Protein AF-0000000068383211 (afdb_homodimer)

Nearest PDB structures (foldseek):
  7sk1-assembly1_A  TM=9.363E-01  e=1.002E-16  Rattus norvegicus
  3ukm-assembly1_B  TM=7.629E-01  e=3.291E-13  Homo sapiens
  7ljb-assembly1_B  TM=8.524E-01  e=1.379E-10  Homo sapiens
  6w83-assembly1_B  TM=8.365E-01  e=2.418E-10  Mus musculus
  6w8f-assembly1_B  TM=8.306E-01  e=4.613E-09  Mus musculus

InterPro domains:
  IPR001779 Two pore domain potassium channel, TWIK-1 [PR01096] (64-80)
  IPR001779 Two pore domain potassium channel, TWIK-1 [PR01096] (141-168)
  IPR001779 Two pore domain potassium channel, TWIK-1 [PR01096] (224-244)
  IPR003280 Two pore domain potassium channel [PR01333] (104-132)
  IPR003280 Two pore domain potassium channel [PR01333] (215-224)
  IPR003280 Two pore domain potassium channel [PTHR11003] (14-259)
  IPR005408 Two pore domain potassium channel, TWIK family [PR01586] (60-72)
  IPR005408 Two pore domain potassium channel, TWIK family [PR01586] (74-90)
  IPR005408 Two pore domain potassium channel, TWIK family [PR01586] (134-146)
  IPR005408 Two pore domain potassium channel, TWIK family [PR01586] (241-254)
  IPR005408 Two pore domain potassium channel, TWIK family [PR01586] (256-273)
  IPR013099 Potassium channel domain [PF07885] (92-141)
  IPR013099 Potassium channel domain [PF07885] (183-258)

Secondary structure (DSSP, 8-state):
--HHHHHHHHHHHHHHHHHHHHHHHHHHHHHHHHHHHHHHHHHHHHHHHHHHHHHHTTTT--HHHHHHHHHHHHHHGGGHHHHHS-S-S--TT-HHHHHHHHHHHHTT----SS---SHHHHHHHHHHHHHHHHHHHHHHHHHHHHHHIIIIIHHHHHHHHHH---HHHHHHHHHHHHHHHHHIIIIIHHHHHHHHH-TT--HHHHHHHHHHHHTT---SSS-HHHHS-GGGHHHHHHHHHHHHHHHHHHHHHHHHHHHTSHHHHHHHHHH--/--HHHHHHHHHHHHHHHHHHHHHHHHHHHHHHHHHHHHHHHHHHHHHHHHHHHHHHTTTT--HHHHHHHHHHHHHHGGGHHHHHS-S-SPPTT-HHHHHHHHHHHHTT----SS---SHHHHHHHHHHHHHHHHHHHHHHHHHHHHHHIIIIIHHHHHHHHHH---HHHHHHHHHHHHHHHHHIIIIIHHHHHHHHH-TT--HHHHHHHHHHHHTT---SSS-HHHHS-GGGHHHHHHHHHHHHHHHHHHHHHHHHHHHTSHHHHHHHHHH--

Radius of gyration: 25.29 Å; Cα contacts (8 Å, |Δi|>4): 587; chains: 2; bounding box: 51×85×66 Å

Sequence (546 aa):
MEPSAGLQRTGRYGLLLAAYGLFLLLGAAVFAVLEAPAERALVAGLQAARASLLAEHRQCLAEEQLAGLLRRLLAAGGYGNFALSNGSADPAWEFTSALFFVASAITTTGYGNMVPLSDWGKIISILYCFVGIPMTILFVRGLLHSLLPIVTFRPVQYIHSRWGLPRGHVAIGHSIGLGLATLTLFILIPAICFWILKDNRTFLESIYFCFISLSTIGLGDFTPRIMSPPSLHGFYELSITCYLFTGLLAMLVTLETIYQLQEIRALVRFFAPMEPSAGLQRTGRYGLLLAAYGLFLLLGAAVFAVLEAPAERALVAGLQAARASLLAEHRQCLAEEQLAGLLRRLLAAGGYGNFALSNGSADPAWEFTSALFFVASAITTTGYGNMVPLSDWGKIISILYCFVGIPMTILFVRGLLHSLLPIVTFRPVQYIHSRWGLPRGHVAIGHSIGLGLATLTLFILIPAICFWILKDNRTFLESIYFCFISLSTIGLGDFTPRIMSPPSLHGFYELSITCYLFTGLLAMLVTLETIYQLQEIRALVRFFAP

Structure (mmCIF, N/CA/C/O backbone):
data_AF-0000000068383211-model_v1
#
loop_
_entity.id
_entity.type
_entity.pdbx_description
1 polymer 'Potassium channel domain-containing protein'
#
loop_
_atom_site.group_PDB
_atom_site.id
_atom_site.type_symbol
_atom_site.label_atom_id
_atom_site.label_alt_id
_atom_site.label_comp_id
_atom_site.label_asym_id
_atom_site.label_entity_id
_atom_site.label_seq_id
_atom_site.pdbx_PDB_ins_code
_atom_site.Cartn_x
_atom_site.Cartn_y
_atom_site.Cartn_z
_atom_site.occupancy
_atom_site.B_iso_or_equiv
_atom_site.auth_seq_id
_atom_site.auth_comp_id
_atom_site.auth_asym_id
_atom_site.auth_atom_id
_atom_site.pdbx_PDB_model_num
ATOM 1 N N . MET A 1 1 ? -19.719 26.125 27.516 1 42.16 1 MET A N 1
ATOM 2 C CA . MET A 1 1 ? -19.797 25.453 26.234 1 42.16 1 MET A CA 1
ATOM 3 C C . MET A 1 1 ? -21.141 24.75 26.062 1 42.16 1 MET A C 1
ATOM 5 O O . MET A 1 1 ? -21.484 23.859 26.844 1 42.16 1 MET A O 1
ATOM 9 N N . GLU A 1 2 ? -22.078 25.297 25.453 1 51.47 2 GLU A N 1
ATOM 10 C CA . GLU A 1 2 ? -23.484 24.922 25.453 1 51.47 2 GLU A CA 1
ATOM 11 C C . GLU A 1 2 ? -23.672 23.484 24.969 1 51.47 2 GLU A C 1
ATOM 13 O O . GLU A 1 2 ? -22.969 23.031 24.062 1 51.47 2 GLU A O 1
ATOM 18 N N . PRO A 1 3 ? -24.344 22.719 25.688 1 57.53 3 PRO A N 1
ATOM 19 C CA . PRO A 1 3 ? -24.703 21.312 25.453 1 57.53 3 PRO A CA 1
ATOM 20 C C . PRO A 1 3 ? -25.141 21.047 24 1 57.53 3 PRO A C 1
ATOM 22 O O . PRO A 1 3 ? -24.922 19.953 23.484 1 57.53 3 PRO A O 1
ATOM 25 N N . SER A 1 4 ? -25.656 22.016 23.359 1 52.84 4 SER A N 1
ATOM 26 C CA . SER A 1 4 ? -26.203 21.906 22 1 52.84 4 SER A CA 1
ATOM 27 C C . SER A 1 4 ? -25.078 21.75 20.969 1 52.84 4 SER A C 1
ATOM 29 O O . SER A 1 4 ? -25.25 21.031 19.984 1 52.84 4 SER A O 1
ATOM 31 N N . ALA A 1 5 ? -24 22.453 21.297 1 58.97 5 ALA A N 1
ATOM 32 C CA . ALA A 1 5 ? -22.859 22.391 20.375 1 58.97 5 ALA A CA 1
ATOM 33 C C . ALA A 1 5 ? -22.234 21 20.344 1 58.97 5 ALA A C 1
ATOM 35 O O . ALA A 1 5 ? -21.797 20.531 19.297 1 58.97 5 ALA A O 1
ATOM 36 N N . GLY A 1 6 ? -22.312 20.312 21.422 1 60.12 6 GLY A N 1
ATOM 37 C CA . GLY A 1 6 ? -21.812 18.953 21.547 1 60.12 6 GLY A CA 1
ATOM 38 C C . GLY A 1 6 ? -22.625 17.953 20.75 1 60.12 6 GLY A C 1
ATOM 39 O O . GLY A 1 6 ? -22.078 17.078 20.094 1 60.12 6 GLY A O 1
ATOM 40 N N . LEU A 1 7 ? -23.938 18.141 20.938 1 58.97 7 LEU A N 1
ATOM 41 C CA . LEU A 1 7 ? -24.859 17.266 20.234 1 58.97 7 LEU A CA 1
ATOM 42 C C . LEU A 1 7 ? -24.75 17.453 18.719 1 58.97 7 LEU A C 1
ATOM 44 O O . LEU A 1 7 ? -24.844 16.484 17.969 1 58.97 7 LEU A O 1
ATOM 48 N N . GLN A 1 8 ? -24.516 18.656 18.344 1 69.44 8 GLN A N 1
ATOM 49 C CA . GLN A 1 8 ? -24.406 18.953 16.922 1 69.44 8 GLN A CA 1
ATOM 50 C C . GLN A 1 8 ? -23.109 18.391 16.359 1 69.44 8 GLN A C 1
ATOM 52 O O . GLN A 1 8 ? -23.078 17.891 15.227 1 69.44 8 GLN A O 1
ATOM 57 N N . ARG A 1 9 ? -22.156 18.453 17.25 1 75.12 9 ARG A N 1
ATOM 58 C CA . ARG A 1 9 ? -20.875 17.891 16.797 1 75.12 9 ARG A CA 1
ATOM 59 C C . ARG A 1 9 ? -20.969 16.359 16.672 1 75.12 9 ARG A C 1
ATOM 61 O O . ARG A 1 9 ? -20.484 15.789 15.695 1 75.12 9 ARG A O 1
ATOM 68 N N . THR A 1 10 ? -21.672 15.828 17.656 1 75.5 10 THR A N 1
ATOM 69 C CA . THR A 1 10 ? -21.844 14.375 17.609 1 75.5 10 THR A CA 1
ATOM 70 C C . THR A 1 10 ? -22.703 13.969 16.422 1 75.5 10 THR A C 1
ATOM 72 O O . THR A 1 10 ? -22.453 12.938 15.789 1 75.5 10 THR A O 1
ATOM 75 N N . GLY A 1 11 ? -23.656 14.766 16.156 1 78.25 11 GLY A N 1
ATOM 76 C CA . GLY A 1 11 ? -24.484 14.492 14.992 1 78.25 11 GLY A CA 1
ATOM 77 C C . GLY A 1 11 ? -23.734 14.602 13.68 1 78.25 11 GLY A C 1
ATOM 78 O O . GLY A 1 11 ? -23.938 13.789 12.773 1 78.25 11 GLY A O 1
ATOM 79 N N . ARG A 1 12 ? -22.906 15.57 13.648 1 79.31 12 ARG A N 1
ATOM 80 C CA . ARG A 1 12 ? -22.109 15.75 12.438 1 79.31 12 ARG A CA 1
ATOM 81 C C . ARG A 1 12 ? -21.125 14.609 12.25 1 79.31 12 ARG A C 1
ATOM 83 O O . ARG A 1 12 ? -20.906 14.141 11.133 1 79.31 12 ARG A O 1
ATOM 90 N N . TYR A 1 13 ? -20.531 14.148 13.32 1 79.69 13 TYR A N 1
ATOM 91 C CA . TYR A 1 13 ? -19.625 13 13.25 1 79.69 13 TYR A CA 1
ATOM 92 C C . TYR A 1 13 ? -20.375 11.742 12.844 1 79.69 13 TYR A C 1
ATOM 94 O O . TYR A 1 13 ? -19.859 10.93 12.07 1 79.69 13 TYR A O 1
ATOM 102 N N . GLY A 1 14 ? -21.562 11.648 13.398 1 82 14 GLY A N 1
ATOM 103 C CA . GLY A 1 14 ? -22.391 10.516 13.008 1 82 14 GLY A CA 1
ATOM 104 C C . GLY A 1 14 ? -22.734 10.523 11.531 1 82 14 GLY A C 1
ATOM 105 O O . GLY A 1 14 ? -22.719 9.469 10.883 1 82 14 GLY A O 1
ATOM 106 N N . LEU A 1 15 ? -22.969 11.664 11 1 83.5 15 LEU A N 1
ATOM 107 C CA . LEU A 1 15 ? -23.281 11.797 9.578 1 83.5 15 LEU A CA 1
ATOM 108 C C . LEU A 1 15 ? -22.062 11.469 8.719 1 83.5 15 LEU A C 1
ATOM 110 O O . LEU A 1 15 ? -22.188 10.82 7.68 1 83.5 15 LEU A O 1
ATOM 114 N N . LEU A 1 16 ? -20.938 11.875 9.164 1 82.88 16 LEU A N 1
ATOM 115 C CA . LEU A 1 16 ? -19.703 11.586 8.438 1 82.88 16 LEU A CA 1
ATOM 116 C C . LEU A 1 16 ? -19.406 10.094 8.438 1 82.88 16 LEU A C 1
ATOM 118 O O . LEU A 1 16 ? -19.047 9.523 7.406 1 82.88 16 LEU A O 1
ATOM 122 N N . LEU A 1 17 ? -19.656 9.492 9.578 1 85.94 17 LEU A N 1
ATOM 123 C CA . LEU A 1 17 ? -19.422 8.055 9.695 1 85.94 17 LEU A CA 1
ATOM 124 C C . LEU A 1 17 ? -20.406 7.273 8.828 1 85.94 17 LEU A C 1
ATOM 126 O O . LEU A 1 17 ? -20.031 6.312 8.156 1 85.94 17 LEU A O 1
ATOM 130 N N . ALA A 1 18 ? -21.625 7.742 8.797 1 89.25 18 ALA A N 1
ATOM 131 C CA . ALA A 1 18 ? -22.656 7.082 7.992 1 89.25 18 ALA A CA 1
ATOM 132 C C . ALA A 1 18 ? -22.375 7.246 6.5 1 89.25 18 ALA A C 1
ATOM 134 O O . ALA A 1 18 ? -22.5 6.297 5.727 1 89.25 18 ALA A O 1
ATOM 135 N N . ALA A 1 19 ? -21.969 8.438 6.129 1 88 19 ALA A N 1
ATOM 136 C CA . ALA A 1 19 ? -21.656 8.695 4.73 1 88 19 ALA A CA 1
ATOM 137 C C . ALA A 1 19 ? -20.453 7.871 4.281 1 88 19 ALA A C 1
ATOM 139 O O . ALA A 1 19 ? -20.438 7.312 3.182 1 88 19 ALA A O 1
ATOM 140 N N . TYR A 1 20 ? -19.484 7.816 5.117 1 90.44 20 TYR A N 1
ATOM 141 C CA . TYR A 1 20 ? -18.297 7.02 4.824 1 90.44 20 TYR A CA 1
ATOM 142 C C . TYR A 1 20 ? -18.641 5.535 4.75 1 90.44 20 TYR A C 1
ATOM 144 O O . TYR A 1 20 ? -18.172 4.824 3.857 1 90.44 20 TYR A O 1
ATOM 152 N N . GLY A 1 21 ? -19.469 5.094 5.695 1 91.69 21 GLY A N 1
ATOM 153 C CA . GLY A 1 21 ? -19.938 3.713 5.672 1 91.69 21 GLY A CA 1
ATOM 154 C C . GLY A 1 21 ? -20.734 3.367 4.43 1 91.69 21 GLY A C 1
ATOM 155 O O . GLY A 1 21 ? -20.516 2.314 3.824 1 91.69 21 GLY A O 1
ATOM 156 N N . LEU A 1 22 ? -21.562 4.25 4.027 1 92.81 22 LEU A N 1
ATOM 157 C CA . LEU A 1 22 ? -22.344 4.047 2.812 1 92.81 22 LEU A CA 1
ATOM 158 C C . LEU A 1 22 ? -21.453 4.02 1.583 1 92.81 22 LEU A C 1
ATOM 160 O O . LEU A 1 22 ? -21.672 3.223 0.666 1 92.81 22 LEU A O 1
ATOM 164 N N . PHE A 1 23 ? -20.516 4.91 1.6 1 93.62 23 PHE A N 1
ATOM 165 C CA . PHE A 1 23 ? -19.547 4.941 0.508 1 93.62 23 PHE A CA 1
ATOM 166 C C . PHE A 1 23 ? -18.812 3.613 0.402 1 93.62 23 PHE A C 1
ATOM 168 O O . PHE A 1 23 ? -18.641 3.082 -0.696 1 93.62 23 PHE A O 1
ATOM 175 N N . LEU A 1 24 ? -18.438 3.02 1.5 1 93.62 24 LEU A N 1
ATOM 176 C CA . LEU A 1 24 ? -17.75 1.735 1.533 1 93.62 24 LEU A CA 1
ATOM 177 C C . LEU A 1 24 ? -18.672 0.612 1.053 1 93.62 24 LEU A C 1
ATOM 179 O O . LEU A 1 24 ? -18.266 -0.217 0.235 1 93.62 24 LEU A O 1
ATOM 183 N N . LEU A 1 25 ? -19.875 0.634 1.539 1 93.75 25 LEU A N 1
ATOM 184 C CA . LEU A 1 25 ? -20.812 -0.421 1.196 1 93.75 25 LEU A CA 1
ATOM 185 C C . LEU A 1 25 ? -21.188 -0.359 -0.282 1 93.75 25 LEU A C 1
ATOM 187 O O . LEU A 1 25 ? -21.328 -1.396 -0.936 1 93.75 25 LEU A O 1
ATOM 191 N N . LEU A 1 26 ? -21.297 0.845 -0.819 1 93.81 26 LEU A N 1
ATOM 192 C CA . LEU A 1 26 ? -21.594 1.004 -2.236 1 93.81 26 LEU A CA 1
ATOM 193 C C . LEU A 1 26 ? -20.438 0.51 -3.1 1 93.81 26 LEU A C 1
ATOM 195 O O . LEU A 1 26 ? -20.656 -0.148 -4.121 1 93.81 26 LEU A O 1
ATOM 199 N N . GLY A 1 27 ? -19.281 0.85 -2.697 1 93.44 27 GLY A N 1
ATOM 200 C CA . GLY A 1 27 ? -18.125 0.329 -3.418 1 93.44 27 GLY A CA 1
ATOM 201 C C . GLY A 1 27 ? -18.062 -1.187 -3.424 1 93.44 27 GLY A C 1
ATOM 202 O O . GLY A 1 27 ? -17.812 -1.799 -4.465 1 93.44 27 GLY A O 1
ATOM 203 N N . ALA A 1 28 ? -18.281 -1.772 -2.283 1 93.62 28 ALA A N 1
ATOM 204 C CA . ALA A 1 28 ? -18.25 -3.229 -2.162 1 93.62 28 ALA A CA 1
ATOM 205 C C . ALA A 1 28 ? -19.312 -3.869 -3.057 1 93.62 28 ALA A C 1
ATOM 207 O O . ALA A 1 28 ? -19.031 -4.855 -3.744 1 93.62 28 ALA A O 1
ATOM 208 N N . ALA A 1 29 ? -20.5 -3.326 -3.062 1 92.56 29 ALA A N 1
ATOM 209 C CA . ALA A 1 29 ? -21.594 -3.859 -3.871 1 92.56 29 ALA A CA 1
ATOM 210 C C . ALA A 1 29 ? -21.281 -3.758 -5.359 1 92.56 29 ALA A C 1
ATOM 212 O O . ALA A 1 29 ? -21.516 -4.703 -6.117 1 92.56 29 ALA A O 1
ATOM 213 N N . VAL A 1 30 ? -20.734 -2.668 -5.734 1 92.56 30 VAL A N 1
ATOM 214 C CA . VAL A 1 30 ? -20.422 -2.441 -7.141 1 92.56 30 VAL A CA 1
ATOM 215 C C . VAL A 1 30 ? -19.375 -3.441 -7.602 1 92.56 30 VAL A C 1
ATOM 217 O O . VAL A 1 30 ? -19.531 -4.094 -8.633 1 92.56 30 VAL A O 1
ATOM 220 N N . PHE A 1 31 ? -18.312 -3.635 -6.855 1 91.69 31 PHE A N 1
ATOM 221 C CA . PHE A 1 31 ? -17.234 -4.527 -7.266 1 91.69 31 PHE A CA 1
ATOM 222 C C . PHE A 1 31 ? -17.688 -5.98 -7.211 1 91.69 31 PHE A C 1
AT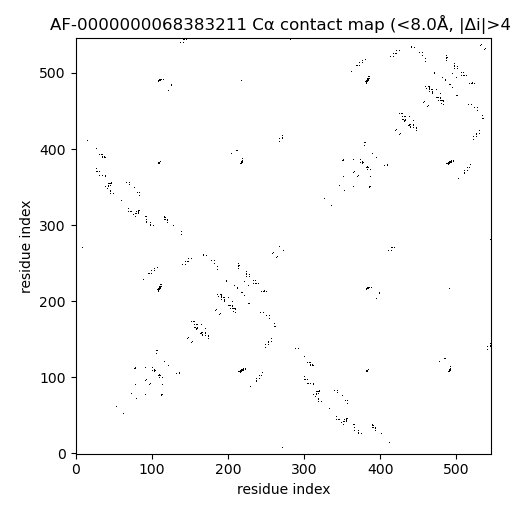OM 224 O O . PHE A 1 31 ? -17.297 -6.793 -8.047 1 91.69 31 PHE A O 1
ATOM 231 N N . ALA A 1 32 ? -18.531 -6.289 -6.211 1 90.31 32 ALA A N 1
ATOM 232 C CA . ALA A 1 32 ? -19.016 -7.66 -6.094 1 90.31 32 ALA A CA 1
ATOM 233 C C . ALA A 1 32 ? -19.828 -8.062 -7.324 1 90.31 32 ALA A C 1
ATOM 235 O O . ALA A 1 32 ? -19.688 -9.18 -7.832 1 90.31 32 ALA A O 1
ATOM 236 N N . VAL A 1 33 ? -20.625 -7.148 -7.816 1 88.12 33 VAL A N 1
ATOM 237 C CA . VAL A 1 33 ? -21.5 -7.441 -8.938 1 88.12 33 VAL A CA 1
ATOM 238 C C . VAL A 1 33 ? -20.734 -7.301 -10.25 1 88.12 33 VAL A C 1
ATOM 240 O O . VAL A 1 33 ? -20.859 -8.141 -11.148 1 88.12 33 VAL A O 1
ATOM 243 N N . LEU A 1 34 ? -19.906 -6.395 -10.336 1 88.44 34 LEU A N 1
ATOM 244 C CA . LEU A 1 34 ? -19.234 -6.047 -11.578 1 88.44 34 LEU A CA 1
ATOM 245 C C . LEU A 1 34 ? -18.172 -7.086 -11.93 1 88.44 34 LEU A C 1
ATOM 247 O O . LEU A 1 34 ? -17.984 -7.41 -13.102 1 88.44 34 LEU A O 1
ATOM 251 N N . GLU A 1 35 ? -17.422 -7.629 -10.977 1 90.62 35 GLU A N 1
ATOM 252 C CA . GLU A 1 35 ? -16.266 -8.469 -11.242 1 90.62 35 GLU A CA 1
ATOM 253 C C . GLU A 1 35 ? -16.641 -9.953 -11.211 1 90.62 35 GLU A C 1
ATOM 255 O O . GLU A 1 35 ? -15.867 -10.805 -11.648 1 90.62 35 GLU A O 1
ATOM 260 N N . ALA A 1 36 ? -17.859 -10.289 -10.82 1 85.56 36 ALA A N 1
ATOM 261 C CA . ALA A 1 36 ? -18.281 -11.672 -10.664 1 85.56 36 ALA A CA 1
ATOM 262 C C . ALA A 1 36 ? -18.203 -12.43 -11.992 1 85.56 36 ALA A C 1
ATOM 264 O O . ALA A 1 36 ? -17.641 -13.523 -12.055 1 85.56 36 ALA A O 1
ATOM 265 N N . PRO A 1 37 ? -18.625 -11.82 -13.109 1 85 37 PRO A N 1
ATOM 266 C CA . PRO A 1 37 ? -18.578 -12.57 -14.367 1 85 37 PRO A CA 1
ATOM 267 C C . PRO A 1 37 ? -17.156 -12.805 -14.852 1 85 37 PRO A C 1
ATOM 269 O O . PRO A 1 37 ? -16.844 -13.883 -15.367 1 85 37 PRO A O 1
ATOM 272 N N . ALA A 1 38 ? -16.328 -11.805 -14.805 1 85.31 38 ALA A N 1
ATOM 273 C CA . ALA A 1 38 ? -14.938 -11.953 -15.234 1 85.31 38 ALA A CA 1
ATOM 274 C C . ALA A 1 38 ? -14.219 -13.016 -14.398 1 85.31 38 ALA A C 1
ATOM 276 O O . ALA A 1 38 ? -13.406 -13.773 -14.922 1 85.31 38 ALA A O 1
ATOM 277 N N . GLU A 1 39 ? -14.484 -13.031 -13.109 1 85.12 39 GLU A N 1
ATOM 278 C CA . GLU A 1 39 ? -13.898 -14.039 -12.234 1 85.12 39 GLU A CA 1
ATOM 279 C C . GLU A 1 39 ? -14.344 -15.445 -12.633 1 85.12 39 GLU A C 1
ATOM 281 O O . GLU A 1 39 ? -13.531 -16.359 -12.695 1 85.12 39 GLU A O 1
ATOM 286 N N . ARG A 1 40 ? -15.617 -15.586 -12.836 1 82.25 40 ARG A N 1
ATOM 287 C CA . ARG A 1 40 ? -16.141 -16.891 -13.227 1 82.25 40 ARG A CA 1
ATOM 288 C C . ARG A 1 40 ? -15.508 -17.375 -14.531 1 82.25 40 ARG A C 1
ATOM 290 O O . ARG A 1 40 ? -15.172 -18.547 -14.664 1 82.25 40 ARG A O 1
ATOM 297 N N . ALA A 1 41 ? -15.336 -16.484 -15.43 1 81.56 41 ALA A N 1
ATOM 298 C CA . ALA A 1 41 ? -14.727 -16.844 -16.703 1 81.56 41 ALA A CA 1
ATOM 299 C C . ALA A 1 41 ? -13.273 -17.297 -16.516 1 81.56 41 ALA A C 1
ATOM 301 O O . ALA A 1 41 ? -12.836 -18.266 -17.125 1 81.56 41 ALA A O 1
ATOM 302 N N . LEU A 1 42 ? -12.539 -16.562 -15.703 1 82.06 42 LEU A N 1
ATOM 303 C CA . LEU A 1 42 ? -11.141 -16.891 -15.445 1 82.06 42 LEU A CA 1
ATOM 304 C C . LEU A 1 42 ? -11.023 -18.25 -14.766 1 82.06 42 LEU A C 1
ATOM 306 O O . LEU A 1 42 ? -10.211 -19.094 -15.172 1 82.06 42 LEU A O 1
ATOM 310 N N . VAL A 1 43 ? -11.797 -18.5 -13.68 1 81.06 43 VAL A N 1
ATOM 311 C CA . VAL A 1 43 ? -11.742 -19.734 -12.922 1 81.06 43 VAL A CA 1
ATOM 312 C C . VAL A 1 43 ? -12.164 -20.906 -13.812 1 81.06 43 VAL A C 1
ATOM 314 O O . VAL A 1 43 ? -11.531 -21.969 -13.797 1 81.06 43 VAL A O 1
ATOM 317 N N . ALA A 1 44 ? -13.211 -20.703 -14.578 1 80.75 44 ALA A N 1
ATOM 318 C CA . ALA A 1 44 ? -13.672 -21.734 -15.492 1 80.75 44 ALA A CA 1
ATOM 319 C C . ALA A 1 44 ? -12.594 -22.078 -16.516 1 80.75 44 ALA A C 1
ATOM 321 O O . ALA A 1 44 ? -12.406 -23.25 -16.875 1 80.75 44 ALA A O 1
ATOM 322 N N . GLY A 1 45 ? -11.906 -21.062 -17.016 1 79.5 45 GLY A N 1
ATOM 323 C CA . GLY A 1 45 ? -10.828 -21.297 -17.969 1 79.5 45 GLY A CA 1
ATOM 324 C C . GLY A 1 45 ? -9.695 -22.125 -17.391 1 79.5 45 GLY A C 1
ATOM 325 O O . GLY A 1 45 ? -9.156 -23 -18.062 1 79.5 45 GLY A O 1
ATOM 326 N N . LEU A 1 46 ? -9.328 -21.812 -16.188 1 80.25 46 LEU A N 1
ATOM 327 C CA . LEU A 1 46 ? -8.25 -22.547 -15.523 1 80.25 46 LEU A CA 1
ATOM 328 C C . LEU A 1 46 ? -8.664 -23.984 -15.258 1 80.25 46 LEU A C 1
ATOM 330 O O . LEU A 1 46 ? -7.867 -24.922 -15.461 1 80.25 46 LEU A O 1
ATOM 334 N N . GLN A 1 47 ? -9.875 -24.203 -14.82 1 81.06 47 GLN A N 1
ATOM 335 C CA . GLN A 1 47 ? -10.375 -25.547 -14.555 1 81.06 47 GLN A CA 1
ATOM 336 C C . GLN A 1 47 ? -10.477 -26.359 -15.852 1 81.06 47 GLN A C 1
ATOM 338 O O . GLN A 1 47 ? -10.188 -27.562 -15.859 1 81.06 47 GLN A O 1
ATOM 343 N N . ALA A 1 48 ? -10.883 -25.688 -16.891 1 81.5 48 ALA A N 1
ATOM 344 C CA . ALA A 1 48 ? -10.945 -26.359 -18.188 1 81.5 48 ALA A CA 1
ATOM 345 C C . ALA A 1 48 ? -9.555 -26.781 -18.656 1 81.5 48 ALA A C 1
ATOM 347 O O . ALA A 1 48 ? -9.375 -27.859 -19.203 1 81.5 48 ALA A O 1
ATOM 348 N N . ALA A 1 49 ? -8.562 -25.891 -18.516 1 78.88 49 ALA A N 1
ATOM 349 C CA . ALA A 1 49 ? -7.191 -26.203 -18.906 1 78.88 49 ALA A CA 1
ATOM 350 C C . ALA A 1 49 ? -6.648 -27.375 -18.094 1 78.88 49 ALA A C 1
ATOM 352 O O . ALA A 1 49 ? -5.969 -28.25 -18.641 1 78.88 49 ALA A O 1
ATOM 353 N N . ARG A 1 50 ? -6.875 -27.359 -16.797 1 79.69 50 ARG A N 1
ATOM 354 C CA . ARG A 1 50 ? -6.461 -28.453 -15.922 1 79.69 50 ARG A CA 1
ATOM 355 C C . ARG A 1 50 ? -7.129 -29.75 -16.328 1 79.69 50 ARG A C 1
ATOM 357 O O . ARG A 1 50 ? -6.469 -30.797 -16.422 1 79.69 50 ARG A O 1
ATOM 364 N N . ALA A 1 51 ? -8.461 -29.719 -16.578 1 79.44 51 ALA A N 1
ATOM 365 C CA . ALA A 1 51 ? -9.219 -30.906 -16.969 1 79.44 51 ALA A CA 1
ATOM 366 C C . ALA A 1 51 ? -8.742 -31.453 -18.312 1 79.44 51 ALA A C 1
ATOM 368 O O . ALA A 1 51 ? -8.672 -32.656 -18.516 1 79.44 51 ALA A O 1
ATOM 369 N N . SER A 1 52 ? -8.539 -30.562 -19.219 1 80 52 SER A N 1
ATOM 370 C CA . SER A 1 52 ? -8.055 -30.969 -20.531 1 80 52 SER A CA 1
ATOM 371 C C . SER A 1 52 ? -6.707 -31.688 -20.422 1 80 52 SER A C 1
ATOM 373 O O . SER A 1 52 ? -6.48 -32.688 -21.109 1 80 52 SER A O 1
ATOM 375 N N . LEU A 1 53 ? -5.809 -31.188 -19.609 1 77.56 53 LEU A N 1
ATOM 376 C CA . LEU A 1 53 ? -4.508 -31.812 -19.406 1 77.56 53 LEU A CA 1
ATOM 377 C C . LEU A 1 53 ? -4.66 -33.188 -18.75 1 77.56 53 LEU A C 1
ATOM 379 O O . LEU A 1 53 ? -3.986 -34.125 -19.141 1 77.56 53 LEU A O 1
ATOM 383 N N . LEU A 1 54 ? -5.531 -33.281 -17.812 1 78.12 54 LEU A N 1
ATOM 384 C CA . LEU A 1 54 ? -5.758 -34.562 -17.109 1 78.12 54 LEU A CA 1
ATOM 385 C C . LEU A 1 54 ? -6.426 -35.562 -18.031 1 78.12 54 LEU A C 1
ATOM 387 O O . LEU A 1 54 ? -6.125 -36.75 -17.969 1 78.12 54 LEU A O 1
ATOM 391 N N . ALA A 1 55 ? -7.352 -35.156 -18.812 1 77.75 55 ALA A N 1
ATOM 392 C CA . ALA A 1 55 ? -8.055 -36.031 -19.734 1 77.75 55 ALA A CA 1
ATOM 393 C C . ALA A 1 55 ? -7.105 -36.562 -20.797 1 77.75 55 ALA A C 1
ATOM 395 O O . ALA A 1 55 ? -7.176 -37.75 -21.156 1 77.75 55 ALA A O 1
ATOM 396 N N . GLU A 1 56 ? -6.285 -35.688 -21.297 1 73.81 56 GLU A N 1
ATOM 397 C CA . GLU A 1 56 ? -5.363 -36.094 -22.359 1 73.81 56 GLU A CA 1
ATOM 398 C C . GLU A 1 56 ? -4.293 -37.031 -21.828 1 73.81 56 GLU A C 1
ATOM 400 O O . GLU A 1 56 ? -3.797 -37.906 -22.562 1 73.81 56 GLU A O 1
ATOM 405 N N . HIS A 1 57 ? -4.023 -36.781 -20.562 1 70.38 57 HIS A N 1
ATOM 406 C CA . HIS A 1 57 ? -2.912 -37.594 -20.031 1 70.38 57 HIS A CA 1
ATOM 407 C C . HIS A 1 57 ? -3.344 -38.406 -18.844 1 70.38 57 HIS A C 1
ATOM 409 O O . HIS A 1 57 ? -2.545 -38.688 -17.938 1 70.38 57 HIS A O 1
ATOM 415 N N . ARG A 1 58 ? -4.633 -38.75 -18.719 1 65.56 58 ARG A N 1
ATOM 416 C CA . ARG A 1 58 ? -5.305 -39.438 -17.609 1 65.56 58 ARG A CA 1
ATOM 417 C C . ARG A 1 58 ? -4.551 -40.719 -17.203 1 65.56 58 ARG A C 1
ATOM 419 O O . ARG A 1 58 ? -4.477 -41.031 -16.031 1 65.56 58 ARG A O 1
ATOM 426 N N . GLN A 1 59 ? -3.979 -41.406 -18.141 1 63.75 59 GLN A N 1
ATOM 427 C CA . GLN A 1 59 ? -3.398 -42.688 -17.844 1 63.75 59 GLN A CA 1
ATOM 428 C C . GLN A 1 59 ? -2.053 -42.562 -17.125 1 63.75 59 GLN A C 1
ATOM 430 O O . GLN A 1 59 ? -1.646 -43.438 -16.375 1 63.75 59 GLN A O 1
ATOM 435 N N . CYS A 1 60 ? -1.399 -41.375 -17.266 1 65.62 60 CYS A N 1
ATOM 436 C CA . CYS A 1 60 ? -0.023 -41.281 -16.797 1 65.62 60 CYS A CA 1
ATOM 437 C C . CYS A 1 60 ? 0.117 -40.188 -15.734 1 65.62 60 CYS A C 1
ATOM 439 O O . CYS A 1 60 ? 1.085 -40.188 -14.977 1 65.62 60 CYS A O 1
ATOM 441 N N . LEU A 1 61 ? -0.877 -39.375 -15.672 1 69.25 61 LEU A N 1
ATOM 442 C CA . LEU A 1 61 ? -0.665 -38.25 -14.789 1 69.25 61 LEU A CA 1
ATOM 443 C C . LEU A 1 61 ? -1.52 -38.344 -13.531 1 69.25 61 LEU A C 1
ATOM 445 O O . LEU A 1 61 ? -2.748 -38.438 -13.609 1 69.25 61 LEU A O 1
ATOM 449 N N . ALA A 1 62 ? -0.749 -38.719 -12.406 1 73.25 62 ALA A N 1
ATOM 450 C CA . ALA A 1 62 ? -1.456 -38.688 -11.125 1 73.25 62 ALA A CA 1
ATOM 451 C C . ALA A 1 62 ? -1.969 -37.312 -10.789 1 73.25 62 ALA A C 1
ATOM 453 O O . ALA A 1 62 ? -1.206 -36.344 -10.805 1 73.25 62 ALA A O 1
ATOM 454 N N . GLU A 1 63 ? -3.23 -37.094 -10.625 1 78.69 63 GLU A N 1
ATOM 455 C CA . GLU A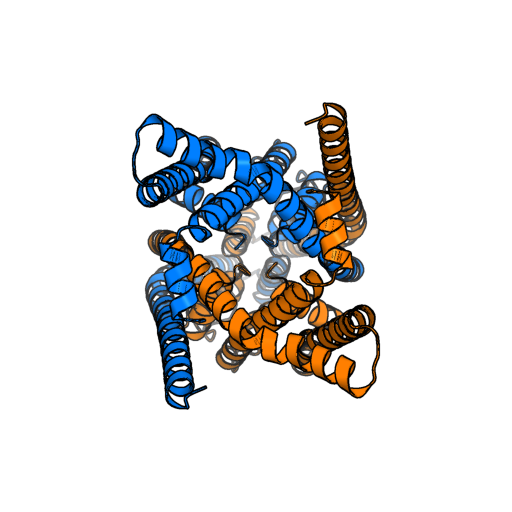 1 63 ? -3.916 -35.844 -10.305 1 78.69 63 GLU A CA 1
ATOM 456 C C . GLU A 1 63 ? -3.311 -35.188 -9.07 1 78.69 63 GLU A C 1
ATOM 458 O O . GLU A 1 63 ? -3.186 -33.938 -9.008 1 78.69 63 GLU A O 1
ATOM 463 N N . GLU A 1 64 ? -2.826 -36 -8.141 1 77.38 64 GLU A N 1
ATOM 464 C CA . GLU A 1 64 ? -2.299 -35.469 -6.883 1 77.38 64 GLU A CA 1
ATOM 465 C C . GLU A 1 64 ? -0.94 -34.812 -7.09 1 77.38 64 GLU A C 1
ATOM 467 O O . GLU A 1 64 ? -0.639 -33.781 -6.465 1 77.38 64 GLU A O 1
ATOM 472 N N . GLN A 1 65 ? -0.126 -35.344 -7.965 1 77.25 65 GLN A N 1
ATOM 473 C CA . GLN A 1 65 ? 1.188 -34.781 -8.234 1 77.25 65 GLN A CA 1
ATOM 474 C C . GLN A 1 65 ? 1.064 -33.438 -8.953 1 77.25 65 GLN A C 1
ATOM 476 O O . GLN A 1 65 ? 1.786 -32.5 -8.641 1 77.25 65 GLN A O 1
ATOM 481 N N . LEU A 1 66 ? 0.145 -33.406 -9.906 1 81.06 66 LEU A N 1
ATOM 482 C CA . LEU A 1 66 ? -0.089 -32.156 -10.625 1 81.06 66 LEU A CA 1
ATOM 483 C C . LEU A 1 66 ? -0.617 -31.078 -9.68 1 81.06 66 LEU A C 1
ATOM 485 O O . LEU A 1 66 ? -0.132 -29.953 -9.688 1 81.06 66 LEU A O 1
ATOM 489 N N . ALA A 1 67 ? -1.615 -31.484 -8.859 1 79.25 67 ALA A N 1
ATOM 490 C CA . ALA A 1 67 ? -2.186 -30.547 -7.898 1 79.25 67 ALA A CA 1
ATOM 491 C C . ALA A 1 67 ? -1.119 -30.016 -6.938 1 79.25 67 ALA A C 1
ATOM 493 O O . ALA A 1 67 ? -1.129 -28.844 -6.566 1 79.25 67 ALA A O 1
ATOM 494 N N . GLY A 1 68 ? -0.194 -30.906 -6.539 1 79.19 68 GLY A N 1
ATOM 495 C CA . GLY A 1 68 ? 0.892 -30.484 -5.66 1 79.19 68 GLY A CA 1
ATOM 496 C C . GLY A 1 68 ? 1.804 -29.453 -6.285 1 79.19 68 GLY A C 1
ATOM 497 O O . GLY A 1 68 ? 2.168 -28.469 -5.637 1 79.19 68 GLY A O 1
ATOM 498 N N . LEU A 1 69 ? 2.135 -29.641 -7.559 1 79.38 69 LEU A N 1
ATOM 499 C CA . LEU A 1 69 ? 2.977 -28.688 -8.266 1 79.38 69 LEU A CA 1
ATOM 500 C C . LEU A 1 69 ? 2.262 -27.344 -8.422 1 79.38 69 LEU A C 1
ATOM 502 O O . LEU A 1 69 ? 2.863 -26.297 -8.219 1 79.38 69 LEU A O 1
ATOM 506 N N . LEU A 1 70 ? 1.01 -27.406 -8.773 1 81.5 70 LEU A N 1
ATOM 507 C CA . LEU A 1 70 ? 0.232 -26.188 -8.961 1 81.5 70 LEU A CA 1
ATOM 508 C C . LEU A 1 70 ? 0.131 -25.406 -7.66 1 81.5 70 LEU A C 1
ATOM 510 O O . LEU A 1 70 ? 0.257 -24.172 -7.66 1 81.5 70 LEU A O 1
ATOM 514 N N . ARG A 1 71 ? -0.021 -26.062 -6.566 1 80.69 71 ARG A N 1
ATOM 515 C CA . ARG A 1 71 ? -0.103 -25.406 -5.266 1 80.69 71 ARG A CA 1
ATOM 516 C C . ARG A 1 71 ? 1.229 -24.766 -4.891 1 80.69 71 ARG A C 1
ATOM 518 O O . ARG A 1 71 ? 1.261 -23.656 -4.355 1 80.69 71 ARG A O 1
ATOM 525 N N . ARG A 1 72 ? 2.307 -25.438 -5.164 1 78.38 72 ARG A N 1
ATOM 526 C CA . ARG A 1 72 ? 3.633 -24.906 -4.875 1 78.38 72 ARG A CA 1
ATOM 527 C C . ARG A 1 72 ? 3.926 -23.672 -5.723 1 78.38 72 ARG A C 1
ATOM 529 O O . ARG A 1 72 ? 4.547 -22.719 -5.25 1 78.38 72 ARG A O 1
ATOM 536 N N . LEU A 1 73 ? 3.443 -23.734 -6.898 1 80.38 73 LEU A N 1
ATOM 537 C CA . LEU A 1 73 ? 3.648 -22.609 -7.805 1 80.38 73 LEU A CA 1
ATOM 538 C C . LEU A 1 73 ? 2.861 -21.375 -7.344 1 80.38 73 LEU A C 1
ATOM 540 O O . LEU A 1 73 ? 3.381 -20.266 -7.359 1 80.38 73 LEU A O 1
ATOM 544 N N . LEU A 1 74 ? 1.687 -21.594 -6.941 1 78.31 74 LEU A N 1
ATOM 545 C CA . LEU A 1 74 ? 0.866 -20.5 -6.457 1 78.31 74 LEU A CA 1
ATOM 546 C C . LEU A 1 74 ? 1.452 -19.891 -5.18 1 78.31 74 LEU A C 1
ATOM 548 O O . LEU A 1 74 ? 1.431 -18.672 -4.992 1 78.31 74 LEU A O 1
ATOM 552 N N . ALA A 1 75 ? 2.008 -20.766 -4.375 1 73.62 75 ALA A N 1
ATOM 553 C CA . ALA A 1 75 ? 2.605 -20.312 -3.121 1 73.62 75 ALA A CA 1
ATOM 554 C C . ALA A 1 75 ? 3.865 -19.484 -3.379 1 73.62 75 ALA A C 1
ATOM 556 O O . ALA A 1 75 ? 4.23 -18.641 -2.57 1 73.62 75 ALA A O 1
ATOM 557 N N . ALA A 1 76 ? 4.508 -19.734 -4.539 1 75.81 76 ALA A N 1
ATOM 558 C CA . ALA A 1 76 ? 5.727 -19.016 -4.883 1 75.81 76 ALA A CA 1
ATOM 559 C C . ALA A 1 76 ? 5.41 -17.594 -5.363 1 75.81 76 ALA A C 1
ATOM 561 O O . ALA A 1 76 ? 6.289 -16.734 -5.398 1 75.81 76 ALA A O 1
ATOM 562 N N . GLY A 1 77 ? 4.086 -17.422 -5.777 1 71.19 77 GLY A N 1
ATOM 563 C CA . GLY A 1 77 ? 3.672 -16.078 -6.16 1 71.19 77 GLY A CA 1
ATOM 564 C C . GLY A 1 77 ? 4.473 -15.523 -7.32 1 71.19 77 GLY A C 1
ATOM 565 O O . GLY A 1 77 ? 4.609 -16.172 -8.359 1 71.19 77 GLY A O 1
ATOM 566 N N . GLY A 1 78 ? 5.062 -14.344 -7.172 1 70.06 78 GLY A N 1
ATOM 567 C CA . GLY A 1 78 ? 5.82 -13.672 -8.211 1 70.06 78 GLY A CA 1
ATOM 568 C C . GLY A 1 78 ? 7.09 -14.398 -8.602 1 70.06 78 GLY A C 1
ATOM 569 O O . GLY A 1 78 ? 7.602 -14.227 -9.711 1 70.06 78 GLY A O 1
ATOM 570 N N . TYR A 1 79 ? 7.586 -15.266 -7.711 1 73 79 TYR A N 1
ATOM 571 C CA . TYR A 1 79 ? 8.82 -15.984 -7.98 1 73 79 TYR A CA 1
ATOM 572 C C . TYR A 1 79 ? 8.594 -17.094 -9 1 73 79 TYR A C 1
ATOM 574 O O . TYR A 1 79 ? 9.539 -17.625 -9.586 1 73 79 TYR A O 1
ATOM 582 N N . GLY A 1 80 ? 7.305 -17.484 -9.102 1 72.25 80 GLY A N 1
ATOM 583 C CA . GLY A 1 80 ? 6.977 -18.531 -10.047 1 72.25 80 GLY A CA 1
ATOM 584 C C . GLY A 1 80 ? 7.395 -18.219 -11.469 1 72.25 80 GLY A C 1
ATOM 585 O O . GLY A 1 80 ? 7.816 -19.094 -12.211 1 72.25 80 GLY A O 1
ATOM 586 N N . ASN A 1 81 ? 7.285 -16.938 -11.852 1 69.62 81 ASN A N 1
ATOM 587 C CA . ASN A 1 81 ? 7.68 -16.531 -13.195 1 69.62 81 ASN A CA 1
ATOM 588 C C . ASN A 1 81 ? 9.172 -16.734 -13.43 1 69.62 81 ASN A C 1
ATOM 590 O O . ASN A 1 81 ? 9.594 -17.078 -14.539 1 69.62 81 ASN A O 1
ATOM 594 N N . PHE A 1 82 ? 9.922 -16.688 -12.344 1 68.44 82 PHE A N 1
ATOM 595 C CA . PHE A 1 82 ? 11.367 -16.891 -12.43 1 68.44 82 PHE A CA 1
ATOM 596 C C . PHE A 1 82 ? 11.711 -18.359 -12.578 1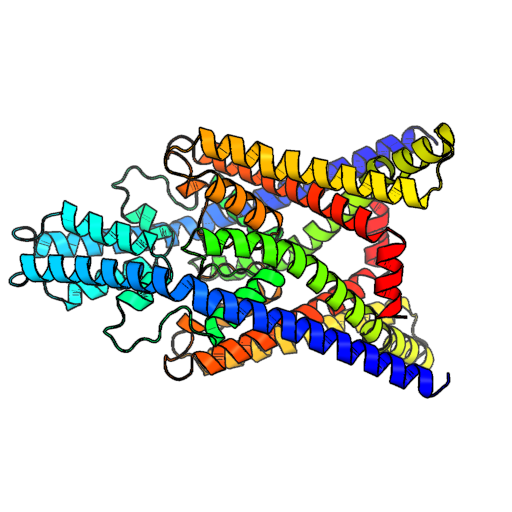 68.44 82 PHE A C 1
ATOM 598 O O . PHE A 1 82 ? 12.664 -18.719 -13.281 1 68.44 82 PHE A O 1
ATOM 605 N N . ALA A 1 83 ? 10.914 -19.156 -12 1 68.31 83 ALA A N 1
ATOM 606 C CA . ALA A 1 83 ? 11.156 -20.594 -12.039 1 68.31 83 ALA A CA 1
ATOM 607 C C . ALA A 1 83 ? 10.797 -21.172 -13.406 1 68.31 83 ALA A C 1
ATOM 609 O O . ALA A 1 83 ? 11.375 -22.172 -13.836 1 68.31 83 ALA A O 1
ATOM 610 N N . LEU A 1 84 ? 9.773 -20.578 -14.023 1 71.62 84 LEU A N 1
ATOM 611 C CA . LEU A 1 84 ? 9.32 -21.094 -15.312 1 71.62 84 LEU A CA 1
ATOM 612 C C . LEU A 1 84 ? 10.234 -20.625 -16.438 1 71.62 84 LEU A C 1
ATOM 614 O O . LEU A 1 84 ? 10.281 -21.234 -17.5 1 71.62 84 LEU A O 1
ATOM 618 N N . SER A 1 85 ? 10.867 -19.438 -16.188 1 63.28 85 SER A N 1
ATOM 619 C CA . SER A 1 85 ? 11.75 -18.938 -17.25 1 63.28 85 SER A CA 1
ATOM 620 C C . SER A 1 85 ? 13.016 -19.781 -17.344 1 63.28 85 SER A C 1
ATOM 622 O O . SER A 1 85 ? 13.492 -20.312 -16.344 1 63.28 85 SER A O 1
ATOM 624 N N . ASN A 1 86 ? 13.094 -20.703 -18.203 1 55.38 86 ASN A N 1
ATOM 625 C CA . ASN A 1 86 ? 14.242 -21.562 -18.469 1 55.38 86 ASN A CA 1
ATOM 626 C C . ASN A 1 86 ? 15.555 -20.797 -18.297 1 55.38 86 ASN A C 1
ATOM 628 O O . ASN A 1 86 ? 15.891 -19.938 -19.125 1 55.38 86 ASN A O 1
ATOM 632 N N . GLY A 1 87 ? 16.469 -21.047 -17.125 1 52.03 87 GLY A N 1
ATOM 633 C CA . GLY A 1 87 ? 17.875 -20.844 -16.875 1 52.03 87 GLY A CA 1
ATOM 634 C C . GLY A 1 87 ? 18.297 -19.391 -17.031 1 52.03 87 GLY A C 1
ATOM 635 O O . GLY A 1 87 ? 19.297 -18.969 -16.453 1 52.03 87 GLY A O 1
ATOM 636 N N . SER A 1 88 ? 17.812 -18.609 -17.984 1 52.12 88 SER A N 1
ATOM 637 C CA . SER A 1 88 ? 18.484 -17.359 -18.359 1 52.12 88 SER A CA 1
ATOM 638 C C . SER A 1 88 ? 17.953 -16.188 -17.531 1 52.12 88 SER A C 1
ATOM 640 O O . SER A 1 88 ? 18.422 -15.055 -17.688 1 52.12 88 SER A O 1
ATOM 642 N N . ALA A 1 89 ? 17 -16.562 -16.609 1 59.75 89 ALA A N 1
ATOM 643 C CA . ALA A 1 89 ? 16.406 -15.344 -16.047 1 59.75 89 ALA A CA 1
ATOM 644 C C . ALA A 1 89 ? 17.156 -14.906 -14.789 1 59.75 89 ALA A C 1
ATOM 646 O O . ALA A 1 89 ? 17.641 -15.742 -14.023 1 59.75 89 ALA A O 1
ATOM 647 N N . ASP A 1 90 ? 17.625 -13.727 -14.766 1 66.88 90 ASP A N 1
ATOM 648 C CA . ASP A 1 90 ? 18.25 -13.07 -13.617 1 66.88 90 ASP A CA 1
ATOM 649 C C . ASP A 1 90 ? 17.422 -13.289 -12.344 1 66.88 90 ASP A C 1
ATOM 651 O O . ASP A 1 90 ? 16.203 -13.43 -12.406 1 66.88 90 ASP A O 1
ATOM 655 N N . PRO A 1 91 ? 18.25 -13.602 -11.258 1 76 91 PRO A N 1
ATOM 656 C CA . PRO A 1 91 ? 17.594 -13.758 -9.961 1 76 91 PRO A CA 1
ATOM 657 C C . PRO A 1 91 ? 16.656 -12.594 -9.633 1 76 91 PRO A C 1
ATOM 659 O O . PRO A 1 91 ? 16.828 -11.492 -10.164 1 76 91 PRO A O 1
ATOM 662 N N . ALA A 1 92 ? 15.586 -12.898 -8.945 1 77.88 92 ALA A N 1
ATOM 663 C CA . ALA A 1 92 ? 14.602 -11.891 -8.562 1 77.88 92 ALA A CA 1
ATOM 664 C C . ALA A 1 92 ? 15.219 -10.828 -7.664 1 77.88 92 ALA A C 1
ATOM 666 O O . ALA A 1 92 ? 15 -9.633 -7.867 1 77.88 92 ALA A O 1
ATOM 667 N N . TRP A 1 93 ? 16.078 -11.312 -6.742 1 84.06 93 TRP A N 1
ATOM 668 C CA . TRP A 1 93 ? 16.641 -10.391 -5.762 1 84.06 93 TRP A CA 1
ATOM 669 C C . TRP A 1 93 ? 17.984 -9.828 -6.238 1 84.06 93 TRP A C 1
ATOM 671 O O . TRP A 1 93 ? 18.953 -9.797 -5.477 1 84.06 93 TRP A O 1
ATOM 681 N N . GLU A 1 94 ? 18 -9.312 -7.469 1 86.31 94 GLU A N 1
ATOM 682 C CA . GLU A 1 94 ? 19.109 -8.484 -7.93 1 86.31 94 GLU A CA 1
ATOM 683 C C . GLU A 1 94 ? 19.094 -7.113 -7.27 1 86.31 94 GLU A C 1
ATOM 685 O O . GLU A 1 94 ? 18.078 -6.711 -6.688 1 86.31 94 GLU A O 1
ATOM 690 N N . PHE A 1 95 ? 20.172 -6.406 -7.348 1 88.69 95 PHE A N 1
ATOM 691 C CA . PHE A 1 95 ? 20.312 -5.145 -6.629 1 88.69 95 PHE A CA 1
ATOM 692 C C . PHE A 1 95 ? 19.219 -4.16 -7.051 1 88.69 95 PHE A C 1
ATOM 694 O O . PHE A 1 95 ? 18.594 -3.521 -6.203 1 88.69 95 PHE A O 1
ATOM 701 N N . THR A 1 96 ? 18.953 -4.012 -8.344 1 87.5 96 THR A N 1
ATOM 702 C CA . THR A 1 96 ? 17.969 -3.049 -8.82 1 87.5 96 THR A CA 1
ATOM 703 C C . THR A 1 96 ? 16.562 -3.445 -8.375 1 87.5 96 THR A C 1
ATOM 705 O O . THR A 1 96 ? 15.75 -2.584 -8.047 1 87.5 96 THR A O 1
ATOM 708 N N . SER A 1 97 ? 16.344 -4.746 -8.344 1 88.38 97 SER A N 1
ATOM 709 C CA . SER A 1 97 ? 15.047 -5.23 -7.871 1 88.38 97 SER A CA 1
ATOM 710 C C . SER A 1 97 ? 14.891 -5.012 -6.371 1 88.38 97 SER A C 1
ATOM 712 O O . SER A 1 97 ? 13.797 -4.676 -5.898 1 88.38 97 SER A O 1
ATOM 714 N N . ALA A 1 98 ? 16 -5.238 -5.711 1 91.31 98 ALA A N 1
ATOM 715 C CA . ALA A 1 98 ? 15.984 -4.98 -4.273 1 91.31 98 ALA A CA 1
ATOM 716 C C . ALA A 1 98 ? 15.766 -3.5 -3.982 1 91.31 98 ALA A C 1
ATOM 718 O O . ALA A 1 98 ? 15.055 -3.143 -3.039 1 91.31 98 ALA A O 1
ATOM 719 N N . LEU A 1 99 ? 16.375 -2.67 -4.789 1 93 99 LEU A N 1
ATOM 720 C CA . LEU A 1 99 ? 16.188 -1.229 -4.652 1 93 99 LEU A CA 1
ATOM 721 C C . LEU A 1 99 ? 14.734 -0.845 -4.895 1 93 99 LEU A C 1
ATOM 723 O O . LEU A 1 99 ? 14.172 -0.027 -4.164 1 93 99 LEU A O 1
ATOM 727 N N . PHE A 1 100 ? 14.195 -1.411 -5.895 1 92.38 100 PHE A N 1
ATOM 728 C CA . PHE A 1 100 ? 12.789 -1.176 -6.199 1 92.38 100 PHE A CA 1
ATOM 729 C C . PHE A 1 100 ? 11.898 -1.635 -5.047 1 92.38 100 PHE A C 1
ATOM 731 O O . PHE A 1 100 ? 10.945 -0.943 -4.676 1 92.38 100 PHE A O 1
ATOM 738 N N . PHE A 1 101 ? 12.258 -2.717 -4.441 1 93.38 101 PHE A N 1
ATOM 739 C CA . PHE A 1 101 ? 11.5 -3.264 -3.322 1 93.38 101 PHE A CA 1
ATOM 740 C C . PHE A 1 101 ? 11.547 -2.324 -2.125 1 93.38 101 PHE A C 1
ATOM 742 O O . PHE A 1 101 ? 10.508 -1.994 -1.546 1 93.38 101 PHE A O 1
ATOM 749 N N . VAL A 1 102 ? 12.648 -1.898 -1.765 1 94.75 102 VAL A N 1
ATOM 750 C CA . VAL A 1 102 ? 12.789 -1.08 -0.565 1 94.75 102 VAL A CA 1
ATOM 751 C C . VAL A 1 102 ? 12.164 0.292 -0.799 1 94.75 102 VAL A C 1
ATOM 753 O O . VAL A 1 102 ? 11.492 0.834 0.084 1 94.75 102 VAL A O 1
ATOM 756 N N . ALA A 1 103 ? 12.328 0.823 -1.986 1 94.5 103 ALA A N 1
ATOM 757 C CA . ALA A 1 103 ? 11.719 2.111 -2.305 1 94.5 103 ALA A CA 1
ATOM 758 C C . ALA A 1 103 ? 10.195 2.027 -2.236 1 94.5 103 ALA A C 1
ATOM 760 O O . ALA A 1 103 ? 9.547 2.906 -1.668 1 94.5 103 ALA A O 1
ATOM 761 N N . SER A 1 104 ? 9.641 0.988 -2.779 1 94.5 104 SER A N 1
ATOM 762 C CA . SER A 1 104 ? 8.195 0.805 -2.762 1 94.5 104 SER A CA 1
ATOM 763 C C . SER A 1 104 ? 7.688 0.536 -1.35 1 94.5 104 SER A C 1
ATOM 765 O O . SER A 1 104 ? 6.59 0.968 -0.983 1 94.5 104 SER A O 1
ATOM 767 N N . ALA A 1 105 ? 8.477 -0.095 -0.544 1 94.88 105 ALA A N 1
ATOM 768 C CA . ALA A 1 105 ? 8.078 -0.427 0.822 1 94.88 105 ALA A CA 1
ATOM 769 C C . ALA A 1 105 ? 8.047 0.82 1.701 1 94.88 105 ALA A C 1
ATOM 771 O O . ALA A 1 105 ? 7.066 1.058 2.414 1 94.88 105 ALA A O 1
ATOM 772 N N . ILE A 1 106 ? 9.055 1.67 1.584 1 94.69 106 ILE A N 1
ATOM 773 C CA . ILE A 1 106 ? 9.148 2.801 2.5 1 94.69 106 ILE A CA 1
ATOM 774 C C . ILE A 1 106 ? 8.211 3.918 2.035 1 94.69 106 ILE A C 1
ATOM 776 O O . ILE A 1 106 ? 7.891 4.828 2.803 1 94.69 106 ILE A O 1
ATOM 780 N N . THR A 1 107 ? 7.797 3.912 0.779 1 93.12 107 THR A N 1
ATOM 781 C CA . THR A 1 107 ? 6.773 4.836 0.307 1 93.12 107 THR A CA 1
ATOM 782 C C . THR A 1 107 ? 5.379 4.242 0.503 1 93.12 107 THR A C 1
ATOM 784 O O . THR A 1 107 ? 4.383 4.836 0.083 1 93.12 107 THR A O 1
ATOM 787 N N . THR A 1 108 ? 5.227 3.041 1.001 1 92.69 108 THR A N 1
ATOM 788 C CA . THR A 1 108 ? 4.039 2.297 1.405 1 92.69 108 THR A CA 1
ATOM 789 C C . THR A 1 108 ? 3.229 1.867 0.186 1 92.69 108 THR A C 1
ATOM 791 O O . THR A 1 108 ? 2.012 1.694 0.273 1 92.69 108 THR A O 1
ATOM 794 N N . THR A 1 109 ? 3.746 1.857 -0.998 1 93.44 109 THR A N 1
ATOM 795 C CA . THR A 1 109 ? 3.102 1.319 -2.189 1 93.44 109 THR A CA 1
ATOM 796 C C . THR A 1 109 ? 3.057 -0.205 -2.139 1 93.44 109 THR A C 1
ATOM 798 O O . THR A 1 109 ? 1.989 -0.805 -2.285 1 93.44 109 THR A O 1
ATOM 801 N N . GLY A 1 110 ? 4.16 -0.887 -1.847 1 92.94 110 GLY A N 1
ATOM 802 C CA . GLY A 1 110 ? 4.254 -2.326 -1.67 1 92.94 110 GLY A CA 1
ATOM 803 C C . GLY A 1 110 ? 3.545 -3.109 -2.76 1 92.94 110 GLY A C 1
ATOM 804 O O . GLY A 1 110 ? 2.4 -3.531 -2.584 1 92.94 110 GLY A O 1
ATOM 805 N N . TYR A 1 111 ? 4.121 -3.488 -3.795 1 90.06 111 TYR A N 1
ATOM 806 C CA . TYR A 1 111 ? 3.518 -4.188 -4.926 1 90.06 111 TYR A CA 1
ATOM 807 C C . TYR A 1 111 ? 3.301 -5.66 -4.598 1 90.06 111 TYR A C 1
ATOM 809 O O . TYR A 1 111 ? 2.406 -6.301 -5.156 1 90.06 111 TYR A O 1
ATOM 817 N N . GLY A 1 112 ? 4.203 -6.277 -3.807 1 87.94 112 GLY A N 1
ATOM 818 C CA . GLY A 1 112 ? 4.012 -7.648 -3.357 1 87.94 112 GLY A CA 1
ATOM 819 C C . GLY A 1 112 ? 4.543 -8.68 -4.34 1 87.94 112 GLY A C 1
ATOM 820 O O . GLY A 1 112 ? 4.379 -9.883 -4.133 1 87.94 112 GLY A O 1
ATOM 821 N N . ASN A 1 113 ? 5.109 -8.25 -5.492 1 81.62 113 ASN A N 1
ATOM 822 C CA . ASN A 1 113 ? 5.691 -9.195 -6.445 1 81.62 113 ASN A CA 1
ATOM 823 C C . ASN A 1 113 ? 6.918 -9.891 -5.867 1 81.62 113 ASN A C 1
ATOM 825 O O . ASN A 1 113 ? 7.164 -11.062 -6.152 1 81.62 113 ASN A O 1
ATOM 829 N N . MET A 1 114 ? 7.684 -9.148 -5.062 1 83.56 114 MET A N 1
ATOM 830 C CA . MET A 1 114 ? 8.797 -9.703 -4.301 1 83.56 114 MET A CA 1
ATOM 831 C C . MET A 1 114 ? 8.594 -9.484 -2.805 1 83.56 114 MET A C 1
ATOM 833 O O . MET A 1 114 ? 8.352 -8.359 -2.363 1 83.56 114 MET A O 1
ATOM 837 N N . VAL A 1 115 ? 8.57 -10.609 -2.139 1 88.5 115 VAL A N 1
ATOM 838 C CA . VAL A 1 115 ? 8.359 -10.539 -0.696 1 88.5 115 VAL A CA 1
ATOM 839 C C . VAL A 1 115 ? 9.477 -11.273 0.032 1 88.5 115 VAL A C 1
ATOM 841 O O . VAL A 1 115 ? 10.094 -12.188 -0.525 1 88.5 115 VAL A O 1
ATOM 844 N N . PRO A 1 116 ? 9.781 -10.82 1.182 1 90.5 116 PRO A N 1
ATOM 845 C CA . PRO A 1 116 ? 10.812 -11.531 1.948 1 90.5 116 PRO A CA 1
ATOM 846 C C . PRO A 1 116 ? 10.43 -12.977 2.252 1 90.5 116 PRO A C 1
ATOM 848 O O . PRO A 1 116 ? 9.328 -13.242 2.746 1 90.5 116 PRO A O 1
ATOM 851 N N . LEU A 1 117 ? 11.344 -13.891 1.931 1 89.19 117 LEU A N 1
ATOM 852 C CA . LEU A 1 117 ? 11.117 -15.32 2.119 1 89.19 117 LEU A CA 1
ATOM 853 C C . LEU A 1 117 ? 11.742 -15.797 3.426 1 89.19 117 LEU A C 1
ATOM 855 O O . LEU A 1 117 ? 11.148 -16.609 4.145 1 89.19 117 LEU A O 1
ATOM 859 N N . SER A 1 118 ? 12.867 -15.25 3.787 1 89.62 118 SER A N 1
ATOM 860 C CA . SER A 1 118 ? 13.609 -15.695 4.965 1 89.62 118 SER A CA 1
ATOM 861 C C . SER A 1 118 ? 13.094 -15.008 6.227 1 89.62 118 SER A C 1
ATOM 863 O O . SER A 1 118 ? 12.484 -13.938 6.156 1 89.62 118 SER A O 1
ATOM 865 N N . ASP A 1 119 ? 13.273 -15.625 7.395 1 91 119 ASP A N 1
ATOM 866 C CA . ASP A 1 119 ? 12.906 -15.039 8.68 1 91 119 ASP A CA 1
ATOM 867 C C . ASP A 1 119 ? 13.648 -13.727 8.914 1 91 119 ASP A C 1
ATOM 869 O O . ASP A 1 119 ? 13.055 -12.742 9.375 1 91 119 ASP A O 1
ATOM 873 N N . TRP A 1 120 ? 14.891 -13.773 8.539 1 90.25 120 TRP A N 1
ATOM 874 C CA . TRP A 1 120 ? 15.688 -12.562 8.695 1 90.25 120 TRP A CA 1
ATOM 875 C C . TRP A 1 120 ? 15.18 -11.453 7.781 1 90.25 120 TRP A C 1
ATOM 877 O O . TRP A 1 120 ? 15.195 -10.273 8.148 1 90.25 120 TRP A O 1
ATOM 887 N N . GLY A 1 121 ? 14.805 -11.852 6.566 1 92.38 121 GLY A N 1
ATOM 888 C CA . GLY A 1 121 ? 14.219 -10.867 5.672 1 92.38 121 GLY A CA 1
ATOM 889 C C . GLY A 1 121 ? 12.984 -10.195 6.246 1 92.38 121 GLY A C 1
ATOM 890 O O . GLY A 1 121 ? 12.812 -8.984 6.117 1 92.38 121 GLY A O 1
ATOM 891 N N . LYS A 1 122 ? 12.109 -10.961 6.914 1 94.12 122 LYS A N 1
ATOM 892 C CA . LYS A 1 122 ? 10.898 -10.43 7.527 1 94.12 122 LYS A CA 1
ATOM 893 C C . LYS A 1 122 ? 11.227 -9.516 8.703 1 94.12 122 LYS A C 1
ATOM 895 O O . LYS A 1 122 ? 10.625 -8.453 8.867 1 94.12 122 LYS A O 1
ATOM 900 N N . ILE A 1 123 ? 12.188 -9.883 9.477 1 94.12 123 ILE A N 1
ATOM 901 C CA . ILE A 1 123 ? 12.602 -9.086 10.625 1 94.12 123 ILE A CA 1
ATOM 902 C C . ILE A 1 123 ? 13.172 -7.75 10.141 1 94.12 123 ILE A C 1
ATOM 904 O O . ILE A 1 123 ? 12.805 -6.691 10.656 1 94.12 123 ILE A O 1
ATOM 908 N N . ILE A 1 124 ? 14.008 -7.805 9.164 1 94 124 ILE A N 1
ATOM 909 C CA . ILE A 1 124 ? 14.656 -6.598 8.664 1 94 124 ILE A CA 1
ATOM 910 C C . ILE A 1 124 ? 13.625 -5.707 7.973 1 94 124 ILE A C 1
ATOM 912 O O . ILE A 1 124 ? 13.719 -4.477 8.031 1 94 124 ILE A O 1
ATOM 916 N N . SER A 1 125 ? 12.672 -6.367 7.285 1 95.25 125 SER A N 1
ATOM 917 C CA . SER A 1 125 ? 11.602 -5.566 6.695 1 95.25 125 SER A CA 1
ATOM 918 C C . SER A 1 125 ? 10.891 -4.738 7.758 1 95.25 125 SER A C 1
ATOM 920 O O . SER A 1 125 ? 10.602 -3.559 7.543 1 95.25 125 SER A O 1
ATOM 922 N N . ILE A 1 126 ? 10.578 -5.316 8.922 1 95 126 ILE A N 1
ATOM 923 C CA . ILE A 1 126 ? 9.883 -4.633 10.008 1 95 126 ILE A CA 1
ATOM 924 C C . ILE A 1 126 ? 10.758 -3.492 10.531 1 95 126 ILE A C 1
ATOM 926 O O . ILE A 1 126 ? 10.305 -2.35 10.625 1 95 126 ILE A O 1
ATOM 930 N N . LEU A 1 127 ? 12.008 -3.748 10.789 1 95.12 127 LEU A N 1
ATOM 931 C CA . LEU A 1 127 ? 12.922 -2.768 11.367 1 95.12 127 LEU A CA 1
ATOM 932 C C . LEU A 1 127 ? 13.219 -1.65 10.367 1 95.12 127 LEU A C 1
ATOM 934 O O . LEU A 1 127 ? 13.188 -0.47 10.727 1 95.12 127 LEU A O 1
ATOM 938 N N . TYR A 1 128 ? 13.5 -2.035 9.156 1 94.88 128 TYR A N 1
ATOM 939 C CA . TYR A 1 128 ? 13.844 -1.077 8.109 1 94.88 128 TYR A CA 1
ATOM 940 C C . TYR A 1 128 ? 12.672 -0.137 7.832 1 94.88 128 TYR A C 1
ATOM 942 O O . TYR A 1 128 ? 12.859 1.076 7.711 1 94.88 128 TYR A O 1
ATOM 950 N N . CYS A 1 129 ? 11.492 -0.674 7.762 1 94.81 129 CYS A N 1
ATOM 951 C CA . CYS A 1 129 ? 10.344 0.164 7.438 1 94.81 129 CYS A CA 1
ATOM 952 C C . CYS A 1 129 ? 9.891 0.961 8.656 1 94.81 129 CYS A C 1
ATOM 954 O O . CYS A 1 129 ? 9.336 2.053 8.516 1 94.81 129 CYS A O 1
ATOM 956 N N . PHE A 1 130 ? 10.086 0.437 9.82 1 93.06 130 PHE A N 1
ATOM 957 C CA . PHE A 1 130 ? 9.773 1.165 11.047 1 93.06 130 PHE A CA 1
ATOM 958 C C . PHE A 1 130 ? 10.531 2.486 11.102 1 93.06 130 PHE A C 1
ATOM 960 O O . PHE A 1 130 ? 9.992 3.5 11.547 1 93.06 130 PHE A O 1
ATOM 967 N N . VAL A 1 131 ? 11.719 2.498 10.617 1 90.94 131 VAL A N 1
ATOM 968 C CA . VAL A 1 131 ? 12.555 3.697 10.586 1 90.94 131 VAL A CA 1
ATOM 969 C C . VAL A 1 131 ? 12.344 4.441 9.273 1 90.94 131 VAL A C 1
ATOM 971 O O . VAL A 1 131 ? 12.258 5.672 9.25 1 90.94 131 VAL A O 1
ATOM 974 N N . GLY A 1 132 ? 12.289 3.668 8.242 1 93.06 132 GLY A N 1
ATOM 975 C CA . GLY A 1 132 ? 12.266 4.23 6.898 1 93.06 132 GLY A CA 1
ATOM 976 C C . GLY A 1 132 ? 11.016 5.047 6.613 1 93.06 132 GLY A C 1
ATOM 977 O O . GLY A 1 132 ? 11.086 6.086 5.953 1 93.06 132 GLY A O 1
ATOM 978 N N . ILE A 1 133 ? 9.836 4.609 7.059 1 91.88 133 ILE A N 1
ATOM 979 C CA . ILE A 1 133 ? 8.578 5.273 6.746 1 91.88 133 ILE A CA 1
ATOM 980 C C . ILE A 1 133 ? 8.555 6.656 7.391 1 91.88 133 ILE A C 1
ATOM 982 O O . ILE A 1 133 ? 8.344 7.664 6.711 1 91.88 133 ILE A O 1
ATOM 986 N N . PRO A 1 134 ? 8.828 6.793 8.719 1 85.56 134 PRO A N 1
ATOM 987 C CA . PRO A 1 134 ? 8.891 8.133 9.305 1 85.56 134 PRO A CA 1
ATOM 988 C C . PRO A 1 134 ? 9.969 9.008 8.656 1 85.56 134 PRO A C 1
ATOM 990 O O . PRO A 1 134 ? 9.773 10.219 8.516 1 85.56 134 PRO A O 1
ATOM 993 N N . MET A 1 135 ? 11.016 8.414 8.281 1 86.38 135 MET A N 1
ATOM 994 C CA . MET A 1 135 ? 12.078 9.164 7.609 1 86.38 135 MET A CA 1
ATOM 995 C C . MET A 1 135 ? 11.594 9.695 6.262 1 86.38 135 MET A C 1
ATOM 997 O O . MET A 1 135 ? 11.938 10.812 5.875 1 86.38 135 MET A O 1
ATOM 1001 N N . THR A 1 136 ? 10.898 8.867 5.59 1 89.94 136 THR A N 1
ATOM 1002 C CA . THR A 1 136 ? 10.352 9.289 4.309 1 89.94 136 THR A CA 1
ATOM 1003 C C . THR A 1 136 ? 9.344 10.422 4.496 1 89.94 136 THR A C 1
ATOM 1005 O O . THR A 1 136 ? 9.336 11.391 3.729 1 89.94 136 THR A O 1
ATOM 1008 N N . ILE A 1 137 ? 8.469 10.281 5.512 1 84.81 137 ILE A N 1
ATOM 1009 C CA . ILE A 1 137 ? 7.496 11.328 5.809 1 84.81 137 ILE A CA 1
ATOM 1010 C C . ILE A 1 137 ? 8.219 12.641 6.102 1 84.81 137 ILE A C 1
ATOM 1012 O O . ILE A 1 137 ? 7.848 13.688 5.582 1 84.81 137 ILE A O 1
ATOM 1016 N N . LEU A 1 138 ? 9.234 12.594 6.926 1 80.62 138 LEU A N 1
ATOM 1017 C CA . LEU A 1 138 ? 10.016 13.773 7.273 1 80.62 138 LEU A CA 1
ATOM 1018 C C . LEU A 1 138 ? 10.688 14.359 6.039 1 80.62 138 LEU A C 1
ATOM 1020 O O . LEU A 1 138 ? 10.719 15.578 5.863 1 80.62 138 LEU A O 1
ATOM 1024 N N . PHE A 1 139 ? 11.227 13.5 5.258 1 85.62 139 PHE A N 1
ATOM 1025 C CA . PHE A 1 139 ? 11.891 13.922 4.031 1 85.62 139 PHE A CA 1
ATOM 1026 C C . PHE A 1 139 ? 10.922 14.664 3.115 1 85.62 139 PHE A C 1
ATOM 1028 O O . PHE A 1 139 ? 11.234 15.734 2.605 1 85.62 139 PHE A O 1
ATOM 1035 N N . VAL A 1 140 ? 9.773 14.109 2.959 1 84.88 140 VAL A N 1
ATOM 1036 C CA . VAL A 1 140 ? 8.773 14.688 2.062 1 84.88 140 VAL A CA 1
ATOM 1037 C C . VAL A 1 140 ? 8.25 15.992 2.646 1 84.88 140 VAL A C 1
ATOM 1039 O O . VAL A 1 140 ? 8.016 16.953 1.912 1 84.88 140 VAL A O 1
ATOM 1042 N N . ARG A 1 141 ? 8.016 16.016 3.895 1 80.56 141 ARG A N 1
ATOM 1043 C CA . ARG A 1 141 ? 7.57 17.234 4.547 1 80.56 141 ARG A CA 1
ATOM 1044 C C . ARG A 1 141 ? 8.594 18.359 4.375 1 80.56 141 ARG A C 1
ATOM 1046 O O . ARG A 1 141 ? 8.227 19.516 4.152 1 80.56 141 ARG A O 1
ATOM 1053 N N . GLY A 1 142 ? 9.844 17.984 4.57 1 80.06 142 GLY A N 1
ATOM 1054 C CA . GLY A 1 142 ? 10.898 18.969 4.328 1 80.06 142 GLY A CA 1
ATOM 1055 C C . GLY A 1 142 ? 10.891 19.5 2.91 1 80.06 142 GLY A C 1
ATOM 1056 O O . GLY A 1 142 ? 11.023 20.719 2.701 1 80.06 142 GLY A O 1
ATOM 1057 N N . LEU A 1 143 ? 10.711 18.688 2.004 1 83.94 143 LEU A N 1
ATOM 1058 C CA . LEU A 1 143 ? 10.664 19.094 0.606 1 83.94 143 LEU A CA 1
ATOM 1059 C C . LEU A 1 143 ? 9.438 19.953 0.331 1 83.94 143 LEU A C 1
ATOM 1061 O O . LEU A 1 143 ? 9.5 20.906 -0.44 1 83.94 143 LEU A O 1
ATOM 1065 N N . LEU A 1 144 ? 8.344 19.547 0.963 1 82.44 144 LEU A N 1
ATOM 1066 C CA . LEU A 1 144 ? 7.098 20.297 0.799 1 82.44 144 LEU A CA 1
ATOM 1067 C C . LEU A 1 144 ? 7.246 21.719 1.314 1 82.44 144 LEU A C 1
ATOM 1069 O O . LEU A 1 144 ? 6.762 22.672 0.687 1 82.44 144 LEU A O 1
ATOM 1073 N N . HIS A 1 145 ? 7.875 21.875 2.387 1 77.31 145 HIS A N 1
ATOM 1074 C CA . HIS A 1 145 ? 8.078 23.188 2.98 1 77.31 145 HIS A CA 1
ATOM 1075 C C . HIS A 1 145 ? 8.875 24.094 2.049 1 77.31 145 HIS A C 1
ATOM 1077 O O . HIS A 1 145 ? 8.648 25.297 2.014 1 77.31 145 HIS A O 1
ATOM 1083 N N . SER A 1 146 ? 9.742 23.516 1.329 1 80.06 146 SER A N 1
ATOM 1084 C CA . SER A 1 146 ? 10.562 24.281 0.406 1 80.06 146 SER A CA 1
ATOM 1085 C C . SER A 1 146 ? 9.836 24.531 -0.914 1 80.06 146 SER A C 1
ATOM 1087 O O . SER A 1 146 ? 10.055 25.547 -1.574 1 80.06 146 SER A O 1
ATOM 1089 N N . LEU A 1 147 ? 9.008 23.656 -1.287 1 84.25 147 LEU A N 1
ATOM 1090 C CA . LEU A 1 147 ? 8.391 23.703 -2.611 1 84.25 147 LEU A CA 1
ATOM 1091 C C . LEU A 1 147 ? 7.094 24.5 -2.582 1 84.25 147 LEU A C 1
ATOM 1093 O O . LEU A 1 147 ? 6.719 25.125 -3.58 1 84.25 147 LEU A O 1
ATOM 1097 N N . LEU A 1 148 ? 6.395 24.516 -1.538 1 82.38 148 LEU A N 1
ATOM 1098 C CA . LEU A 1 148 ? 5.07 25.125 -1.462 1 82.38 148 LEU A CA 1
ATOM 1099 C C . LEU A 1 148 ? 5.148 26.625 -1.696 1 82.38 148 LEU A C 1
ATOM 1101 O O . LEU A 1 148 ? 4.355 27.188 -2.461 1 82.38 148 LEU A O 1
ATOM 1105 N N . PRO A 1 149 ? 6.117 27.266 -1.081 1 80.12 149 PRO A N 1
ATOM 1106 C CA . PRO A 1 149 ? 6.211 28.703 -1.353 1 80.12 149 PRO A CA 1
ATOM 1107 C C . PRO A 1 149 ? 6.488 29.016 -2.822 1 80.12 149 PRO A C 1
ATOM 1109 O O . PRO A 1 149 ? 6.008 30.016 -3.35 1 80.12 149 PRO A O 1
ATOM 1112 N N . ILE A 1 150 ? 7.176 28.141 -3.482 1 79.88 150 ILE A N 1
ATOM 1113 C CA . ILE A 1 150 ? 7.582 28.359 -4.863 1 79.88 150 ILE A CA 1
ATOM 1114 C C . ILE A 1 150 ? 6.438 28 -5.805 1 79.88 150 ILE A C 1
ATOM 1116 O O . ILE A 1 150 ? 6.176 28.703 -6.781 1 79.88 150 ILE A O 1
ATOM 1120 N N . VAL A 1 151 ? 5.738 26.984 -5.465 1 82.06 151 VAL A N 1
ATOM 1121 C CA . VAL A 1 151 ? 4.77 26.422 -6.406 1 82.06 151 VAL A CA 1
ATOM 1122 C C . VAL A 1 151 ? 3.371 26.938 -6.066 1 82.06 151 VAL A C 1
ATOM 1124 O O . VAL A 1 151 ? 2.527 27.078 -6.953 1 82.06 151 VAL A O 1
ATOM 1127 N N . THR A 1 152 ? 3.115 27.25 -4.879 1 74.88 152 THR A N 1
ATOM 1128 C CA . THR A 1 152 ? 1.758 27.609 -4.484 1 74.88 152 THR A CA 1
ATOM 1129 C C . THR A 1 152 ? 1.683 29.078 -4.062 1 74.88 152 THR A C 1
ATOM 1131 O O . THR A 1 152 ? 0.98 29.859 -4.691 1 74.88 152 THR A O 1
ATOM 1134 N N . PHE A 1 153 ? 2.506 29.562 -3.219 1 76.94 153 PHE A N 1
ATOM 1135 C CA . PHE A 1 153 ? 2.33 30.875 -2.607 1 76.94 153 PHE A CA 1
ATOM 1136 C C . PHE A 1 153 ? 2.76 31.969 -3.564 1 76.94 153 PHE A C 1
ATOM 1138 O O . PHE A 1 153 ? 2.029 32.938 -3.771 1 76.94 153 PHE A O 1
ATOM 1145 N N . ARG A 1 154 ? 3.834 31.797 -4.188 1 77.69 154 ARG A N 1
ATOM 1146 C CA . ARG A 1 154 ? 4.363 32.844 -5.043 1 77.69 154 ARG A CA 1
ATOM 1147 C C . ARG A 1 154 ? 3.482 33.062 -6.273 1 77.69 154 ARG A C 1
ATOM 1149 O O . ARG A 1 154 ? 3.104 34.188 -6.598 1 77.69 154 ARG A O 1
ATOM 1156 N N . PRO A 1 155 ? 3.152 31.969 -6.898 1 78.19 155 PRO A N 1
ATOM 1157 C CA . PRO A 1 155 ? 2.32 32.188 -8.086 1 78.19 155 PRO A CA 1
ATOM 1158 C C . PRO A 1 155 ? 0.947 32.75 -7.75 1 78.19 155 PRO A C 1
ATOM 1160 O O . PRO A 1 155 ? 0.432 33.594 -8.477 1 78.19 155 PRO A O 1
ATOM 1163 N N . VAL A 1 156 ? 0.332 32.406 -6.695 1 77.25 156 VAL A N 1
ATOM 1164 C CA . VAL A 1 156 ? -0.982 32.906 -6.305 1 77.25 156 VAL A CA 1
ATOM 1165 C C . VAL A 1 156 ? -0.887 34.406 -5.938 1 77.25 156 VAL A C 1
ATOM 1167 O O . VAL A 1 156 ? -1.732 35.188 -6.34 1 77.25 156 VAL A O 1
ATOM 1170 N N . GLN A 1 157 ? 0.183 34.688 -5.195 1 78.69 157 GLN A N 1
ATOM 1171 C CA . GLN A 1 157 ? 0.383 36.094 -4.824 1 78.69 157 GLN A CA 1
ATOM 1172 C C . GLN A 1 157 ? 0.709 36.938 -6.047 1 78.69 157 GLN A C 1
ATOM 1174 O O . GLN A 1 157 ? 0.236 38.062 -6.164 1 78.69 157 GLN A O 1
ATOM 1179 N N . TYR A 1 158 ? 1.468 36.344 -6.902 1 80.56 158 TYR A N 1
ATOM 1180 C CA . TYR A 1 158 ? 1.853 37.062 -8.109 1 80.56 158 TYR A CA 1
ATOM 1181 C C . TYR A 1 158 ? 0.64 37.344 -8.992 1 80.56 158 TYR A C 1
ATOM 1183 O O . TYR A 1 158 ? 0.434 38.469 -9.438 1 80.56 158 TYR A O 1
ATOM 1191 N N . ILE A 1 159 ? -0.187 36.375 -9.172 1 78.25 159 ILE A N 1
ATOM 1192 C CA . ILE A 1 159 ? -1.35 36.531 -10.039 1 78.25 159 ILE A CA 1
ATOM 1193 C C . ILE A 1 159 ? -2.379 37.438 -9.375 1 78.25 159 ILE A C 1
ATOM 1195 O O . ILE A 1 159 ? -3.014 38.25 -10.047 1 78.25 159 ILE A O 1
ATOM 1199 N N . HIS A 1 160 ? -2.443 37.312 -8.078 1 80.5 160 HIS A N 1
ATOM 1200 C CA . HIS A 1 160 ? -3.346 38.188 -7.332 1 80.5 160 HIS A CA 1
ATOM 1201 C C . HIS A 1 160 ? -2.928 39.625 -7.453 1 80.5 160 HIS A C 1
ATOM 1203 O O . HIS A 1 160 ? -3.766 40.5 -7.699 1 80.5 160 HIS A O 1
ATOM 1209 N N . SER A 1 161 ? -1.694 39.875 -7.312 1 80.19 161 SER A N 1
ATOM 1210 C CA . SER A 1 161 ? -1.192 41.25 -7.328 1 80.19 161 SER A CA 1
ATOM 1211 C C . SER A 1 161 ? -1.175 41.812 -8.742 1 80.19 161 SER A C 1
ATOM 1213 O O . SER A 1 161 ? -1.46 43 -8.953 1 80.19 161 SER A O 1
ATOM 1215 N N . ARG A 1 162 ? -0.892 40.969 -9.656 1 81.44 162 ARG A N 1
ATOM 1216 C CA . ARG A 1 162 ? -0.741 41.438 -11.023 1 81.44 162 ARG A CA 1
ATOM 1217 C C . ARG A 1 162 ? -2.1 41.656 -11.68 1 81.44 162 ARG A C 1
ATOM 1219 O O . ARG A 1 162 ? -2.295 42.625 -12.398 1 81.44 162 ARG A O 1
ATOM 1226 N N . TRP A 1 163 ? -3.057 40.812 -11.461 1 81.44 163 TRP A N 1
ATOM 1227 C CA . TRP A 1 163 ? -4.316 40.875 -12.188 1 81.44 163 TRP A CA 1
ATOM 1228 C C . TRP A 1 163 ? -5.441 41.375 -11.289 1 81.44 163 TRP A C 1
ATOM 1230 O O . TRP A 1 163 ? -6.578 41.531 -11.734 1 81.44 163 TRP A O 1
ATOM 1240 N N . GLY A 1 164 ? -5.199 41.531 -10.008 1 79.06 164 GLY A N 1
ATOM 1241 C CA . GLY A 1 164 ? -6.168 42.094 -9.07 1 79.06 164 GLY A CA 1
ATOM 1242 C C . GLY A 1 164 ? -7.34 41.156 -8.805 1 79.06 164 GLY A C 1
ATOM 1243 O O . GLY A 1 164 ? -8.445 41.625 -8.516 1 79.06 164 GLY A O 1
ATOM 1244 N N . LEU A 1 165 ? -7.195 39.969 -9.117 1 81.44 165 LEU A N 1
ATOM 1245 C CA . LEU A 1 165 ? -8.25 39 -8.883 1 81.44 165 LEU A CA 1
ATOM 1246 C C . LEU A 1 165 ? -8.273 38.562 -7.418 1 81.44 165 LEU A C 1
ATOM 1248 O O . LEU A 1 165 ? -7.234 38.562 -6.75 1 81.44 165 LEU A O 1
ATOM 1252 N N . PRO A 1 166 ? -9.469 38.344 -6.891 1 84.81 166 PRO A N 1
ATOM 1253 C CA . PRO A 1 166 ? -9.523 37.906 -5.5 1 84.81 166 PRO A CA 1
ATOM 1254 C C . PRO A 1 166 ? -8.68 36.656 -5.25 1 84.81 166 PRO A C 1
ATOM 1256 O O . PRO A 1 166 ? -8.617 35.75 -6.105 1 84.81 166 PRO A O 1
ATOM 1259 N N . ARG A 1 167 ? -8.008 36.625 -4.164 1 83 167 ARG A N 1
ATOM 1260 C CA . ARG A 1 167 ? -7.055 35.594 -3.791 1 83 167 ARG A CA 1
ATOM 1261 C C . ARG A 1 167 ? -7.719 34.219 -3.795 1 83 167 ARG A C 1
ATOM 1263 O O . ARG A 1 167 ? -7.098 33.219 -4.184 1 83 167 ARG A O 1
ATOM 1270 N N . GLY A 1 168 ? -8.945 34.156 -3.43 1 81.81 168 GLY A N 1
ATOM 1271 C CA . GLY A 1 168 ? -9.648 32.875 -3.371 1 81.81 168 GLY A CA 1
ATOM 1272 C C . GLY A 1 168 ? -9.844 32.25 -4.734 1 81.81 168 GLY A C 1
ATOM 1273 O O . GLY A 1 168 ? -9.602 31.047 -4.906 1 81.81 168 GLY A O 1
ATOM 1274 N N . HIS A 1 169 ? -10.227 33.062 -5.621 1 85.25 169 HIS A N 1
ATOM 1275 C CA . HIS A 1 169 ? -10.453 32.562 -6.973 1 85.25 169 HIS A CA 1
ATOM 1276 C C . HIS A 1 169 ? -9.141 32.156 -7.645 1 85.25 169 HIS A C 1
ATOM 1278 O O . HIS A 1 169 ? -9.086 31.172 -8.375 1 85.25 169 HIS A O 1
ATOM 1284 N N . VAL A 1 170 ? -8.141 32.906 -7.383 1 85.69 170 VAL A N 1
ATOM 1285 C CA . VAL A 1 170 ? -6.836 32.625 -7.969 1 85.69 170 VAL A CA 1
ATOM 1286 C C . VAL A 1 170 ? -6.289 31.328 -7.391 1 85.69 170 VAL A C 1
ATOM 1288 O O . VAL A 1 170 ? -5.707 30.516 -8.117 1 85.69 170 VAL A O 1
ATOM 1291 N N . ALA A 1 171 ? -6.527 31.125 -6.094 1 85.56 171 ALA A N 1
ATOM 1292 C CA . ALA A 1 171 ? -6.051 29.922 -5.43 1 85.56 171 ALA A CA 1
ATOM 1293 C C . ALA A 1 171 ? -6.746 28.672 -5.98 1 85.56 171 ALA A C 1
ATOM 1295 O O . ALA A 1 171 ? -6.113 27.641 -6.18 1 85.56 171 ALA A O 1
ATOM 1296 N N . ILE A 1 172 ? -8.008 28.859 -6.223 1 88.06 172 ILE A N 1
ATOM 1297 C CA . ILE A 1 172 ? -8.773 27.766 -6.793 1 88.06 172 ILE A CA 1
ATOM 1298 C C . ILE A 1 172 ? -8.258 27.453 -8.195 1 88.06 172 ILE A C 1
ATOM 1300 O O . ILE A 1 172 ? -8 26.281 -8.523 1 88.06 172 ILE A O 1
ATOM 1304 N N . GLY A 1 173 ? -8.133 28.438 -8.984 1 88.88 173 GLY A N 1
ATOM 1305 C CA . GLY A 1 173 ? -7.617 28.25 -10.328 1 88.88 173 GLY A CA 1
ATOM 1306 C C . GLY A 1 173 ? -6.23 27.625 -10.352 1 88.88 173 GLY A C 1
ATOM 1307 O O . GLY A 1 173 ? -5.957 26.734 -11.156 1 88.88 173 GLY A O 1
ATOM 1308 N N . HIS A 1 174 ? -5.375 28.156 -9.5 1 88.06 174 HIS A N 1
ATOM 1309 C CA . HIS A 1 174 ? -4.016 27.641 -9.414 1 88.06 174 HIS A CA 1
ATOM 1310 C C . HIS A 1 174 ? -4.008 26.188 -8.969 1 88.06 174 HIS A C 1
ATOM 1312 O O . HIS A 1 174 ? -3.244 25.375 -9.5 1 88.06 174 HIS A O 1
ATOM 1318 N N . SER A 1 175 ? -4.844 25.844 -8.031 1 89.44 175 SER A N 1
ATOM 1319 C CA . SER A 1 175 ? -4.902 24.469 -7.547 1 89.44 175 SER A CA 1
ATOM 1320 C C . SER A 1 175 ? -5.379 23.516 -8.641 1 89.44 175 SER A C 1
ATOM 1322 O O . SER A 1 175 ? -4.863 22.406 -8.773 1 89.44 175 SER A O 1
ATOM 1324 N N . ILE A 1 176 ? -6.34 23.953 -9.375 1 90.62 176 ILE A N 1
ATOM 1325 C CA . ILE A 1 176 ? -6.84 23.156 -10.492 1 90.62 176 ILE A CA 1
ATOM 1326 C C . ILE A 1 176 ? -5.746 23 -11.539 1 90.62 176 ILE A C 1
ATOM 1328 O O . ILE A 1 176 ? -5.531 21.891 -12.055 1 90.62 176 ILE A O 1
ATOM 1332 N N . GLY A 1 177 ? -5.125 24.047 -11.82 1 91.81 177 GLY A N 1
ATOM 1333 C CA . GLY A 1 177 ? -4.031 24 -12.781 1 91.81 177 GLY A CA 1
ATOM 1334 C C . GLY A 1 177 ? -2.908 23.062 -12.352 1 91.81 177 GLY A C 1
ATOM 1335 O O . GLY A 1 177 ? -2.42 22.266 -13.148 1 91.81 177 GLY A O 1
ATOM 1336 N N . LEU A 1 178 ? -2.539 23.188 -11.133 1 91.5 178 LEU A N 1
ATOM 1337 C CA . LEU A 1 178 ? -1.484 22.328 -10.594 1 91.5 178 LEU A CA 1
ATOM 1338 C C . LEU A 1 178 ? -1.91 20.875 -10.602 1 91.5 178 LEU A C 1
ATOM 1340 O O . LEU A 1 178 ? -1.109 19.984 -10.922 1 91.5 178 LEU A O 1
ATOM 1344 N N . GLY A 1 179 ? -3.139 20.641 -10.227 1 92.19 179 GLY A N 1
ATOM 1345 C CA . GLY A 1 179 ? -3.668 19.281 -10.281 1 92.19 179 GLY A CA 1
ATOM 1346 C C . GLY A 1 179 ? -3.645 18.688 -11.68 1 92.19 179 GLY A C 1
ATOM 1347 O O . GLY A 1 179 ? -3.23 17.547 -11.867 1 92.19 179 GLY A O 1
ATOM 1348 N N . LEU A 1 180 ? -4.023 19.453 -12.609 1 93.94 180 LEU A N 1
ATOM 1349 C CA . LEU A 1 180 ? -4.031 19 -13.992 1 93.94 180 LEU A CA 1
ATOM 1350 C C . LEU A 1 180 ? -2.609 18.766 -14.492 1 93.94 180 LEU A C 1
ATOM 1352 O O . LEU A 1 180 ? -2.357 17.812 -15.234 1 93.94 180 LEU A O 1
ATOM 1356 N N . ALA A 1 181 ? -1.773 19.609 -14.102 1 94.06 181 ALA A N 1
ATOM 1357 C CA . ALA A 1 181 ? -0.374 19.453 -14.492 1 94.06 181 ALA A CA 1
ATOM 1358 C C . ALA A 1 181 ? 0.218 18.172 -13.906 1 94.06 181 ALA A C 1
ATOM 1360 O O . ALA A 1 181 ? 0.919 17.438 -14.602 1 94.06 181 ALA A O 1
ATOM 1361 N N . THR A 1 182 ? -0.085 17.953 -12.656 1 93.44 182 THR A N 1
ATOM 1362 C CA . THR A 1 182 ? 0.412 16.75 -12.008 1 93.44 182 THR A CA 1
ATOM 1363 C C . THR A 1 182 ? -0.17 15.508 -12.656 1 93.44 182 THR A C 1
ATOM 1365 O O . THR A 1 182 ? 0.553 14.547 -12.93 1 93.44 182 THR A O 1
ATOM 1368 N N . LEU A 1 183 ? -1.448 15.516 -12.969 1 94.38 183 LEU A N 1
ATOM 1369 C CA . LEU A 1 183 ? -2.096 14.375 -13.617 1 94.38 183 LEU A CA 1
ATOM 1370 C C . LEU A 1 183 ? -1.511 14.141 -15 1 94.38 183 LEU A C 1
ATOM 1372 O O . LEU A 1 183 ? -1.285 12.992 -15.398 1 94.38 183 LEU A O 1
ATOM 1376 N N . THR A 1 184 ? -1.239 15.156 -15.695 1 95.5 184 THR A N 1
ATOM 1377 C CA . THR A 1 184 ? -0.703 15.039 -17.047 1 95.5 184 THR A CA 1
ATOM 1378 C C . THR A 1 184 ? 0.751 14.578 -17.016 1 95.5 184 THR A C 1
ATOM 1380 O O . THR A 1 184 ? 1.116 13.609 -17.688 1 95.5 184 THR A O 1
ATOM 1383 N N . LEU A 1 185 ? 1.525 15.164 -16.188 1 95.25 185 LEU A N 1
ATOM 1384 C CA . LEU A 1 185 ? 2.963 14.914 -16.172 1 95.25 185 LEU A CA 1
ATOM 1385 C C . LEU A 1 185 ? 3.271 13.578 -15.516 1 95.25 185 LEU A C 1
ATOM 1387 O O . LEU A 1 185 ? 4.23 12.898 -15.898 1 95.25 185 LEU A O 1
ATOM 1391 N N . PHE A 1 186 ? 2.389 13.148 -14.609 1 95.88 186 PHE A N 1
ATOM 1392 C CA . PHE A 1 186 ? 2.803 11.984 -13.836 1 95.88 186 PHE A CA 1
ATOM 1393 C C . PHE A 1 186 ? 1.813 10.836 -14.008 1 95.88 186 PHE A C 1
ATOM 1395 O O . PHE A 1 186 ? 2.016 9.75 -13.461 1 95.88 186 PHE A O 1
ATOM 1402 N N . ILE A 1 187 ? 0.801 11.047 -14.703 1 95.19 187 ILE A N 1
ATOM 1403 C CA . ILE A 1 187 ? -0.101 9.93 -14.969 1 95.19 187 ILE A CA 1
ATOM 1404 C C . ILE A 1 187 ? -0.263 9.75 -16.484 1 95.19 187 ILE A C 1
ATOM 1406 O O . ILE A 1 187 ? 0.095 8.711 -17.031 1 95.19 187 ILE A O 1
ATOM 1410 N N . LEU A 1 188 ? -0.622 10.805 -17.234 1 95.69 188 LEU A N 1
ATOM 1411 C CA . LEU A 1 188 ? -0.939 10.68 -18.656 1 95.69 188 LEU A CA 1
ATOM 1412 C C . LEU A 1 188 ? 0.323 10.438 -19.469 1 95.69 188 LEU A C 1
ATOM 1414 O O . LEU A 1 188 ? 0.383 9.484 -20.25 1 95.69 188 LEU A O 1
ATOM 1418 N N . ILE A 1 189 ? 1.313 11.203 -19.312 1 95.69 189 ILE A N 1
ATOM 1419 C CA . ILE A 1 189 ? 2.535 11.07 -20.109 1 95.69 189 ILE A CA 1
ATOM 1420 C C . ILE A 1 189 ? 3.191 9.719 -19.812 1 95.69 189 ILE A C 1
ATOM 1422 O O . ILE A 1 189 ? 3.477 8.953 -20.734 1 95.69 189 ILE A O 1
ATOM 1426 N N . PRO A 1 190 ? 3.424 9.375 -18.594 1 93.69 190 PRO A N 1
ATOM 1427 C CA . PRO A 1 190 ? 3.988 8.047 -18.344 1 93.69 190 PRO A CA 1
ATOM 1428 C C . PRO A 1 190 ? 3.104 6.922 -18.875 1 93.69 190 PRO A C 1
ATOM 1430 O O . PRO A 1 190 ? 3.613 5.906 -19.359 1 93.69 190 PRO A O 1
ATOM 1433 N N . ALA A 1 191 ? 1.792 7.062 -18.75 1 94.12 191 ALA A N 1
ATOM 1434 C CA . ALA A 1 191 ? 0.885 6.047 -19.266 1 94.12 191 ALA A CA 1
ATOM 1435 C C . ALA A 1 191 ? 1.067 5.871 -20.781 1 94.12 191 ALA A C 1
ATOM 1437 O O . ALA A 1 191 ? 1.045 4.75 -21.281 1 94.12 191 ALA A O 1
ATOM 1438 N N . ILE A 1 192 ? 1.229 6.988 -21.484 1 94 192 ILE A N 1
ATOM 1439 C CA . ILE A 1 192 ? 1.465 6.941 -22.922 1 94 192 ILE A CA 1
ATOM 1440 C C . ILE A 1 192 ? 2.805 6.266 -23.203 1 94 192 ILE A C 1
ATOM 1442 O O . ILE A 1 192 ? 2.914 5.441 -24.109 1 94 192 ILE A O 1
ATOM 1446 N N . CYS A 1 193 ? 3.811 6.543 -22.438 1 90.19 193 CYS A N 1
ATOM 1447 C CA . CYS A 1 193 ? 5.121 5.918 -22.594 1 90.19 193 CYS A CA 1
ATOM 1448 C C . CYS A 1 193 ? 5.031 4.41 -22.375 1 90.19 193 CYS A C 1
ATOM 1450 O O . CYS A 1 193 ? 5.566 3.637 -23.172 1 90.19 193 CYS A O 1
ATOM 1452 N N . PHE A 1 194 ? 4.277 4.004 -21.344 1 87.94 194 PHE A N 1
ATOM 1453 C CA . PHE A 1 194 ? 4.137 2.578 -21.047 1 87.94 194 PHE A CA 1
ATOM 1454 C C . PHE A 1 194 ? 3.318 1.889 -22.141 1 87.94 194 PHE A C 1
ATOM 1456 O O . PHE A 1 194 ? 3.578 0.733 -22.469 1 87.94 194 PHE A O 1
ATOM 1463 N N . TRP A 1 195 ? 2.379 2.588 -22.625 1 88.81 195 TRP A N 1
ATOM 1464 C CA . TRP A 1 195 ? 1.536 2.045 -23.688 1 88.81 195 TRP A CA 1
ATOM 1465 C C . TRP A 1 195 ? 2.348 1.802 -24.953 1 88.81 195 TRP A C 1
ATOM 1467 O O . TRP A 1 195 ? 2.189 0.77 -25.609 1 88.81 195 TRP A O 1
ATOM 1477 N N . ILE A 1 196 ? 3.268 2.646 -25.297 1 87.62 196 ILE A N 1
ATOM 1478 C CA . ILE A 1 196 ? 4.059 2.553 -26.516 1 87.62 196 ILE A CA 1
ATOM 1479 C C . ILE A 1 196 ? 5.164 1.514 -26.328 1 87.62 196 ILE A C 1
ATOM 1481 O O . ILE A 1 196 ? 5.504 0.793 -27.266 1 87.62 196 ILE A O 1
ATOM 1485 N N . LEU A 1 197 ? 5.719 1.38 -25.188 1 81 197 LEU A N 1
ATOM 1486 C CA . LEU A 1 197 ? 6.867 0.513 -24.953 1 81 197 LEU A CA 1
ATOM 1487 C C . LEU A 1 197 ? 6.434 -0.946 -24.844 1 81 197 LEU A C 1
ATOM 1489 O O . LEU A 1 197 ? 7.219 -1.852 -25.141 1 81 197 LEU A O 1
ATOM 1493 N N . LYS A 1 198 ? 5.238 -1.093 -24.281 1 76.19 198 LYS A N 1
ATOM 1494 C CA . LYS A 1 198 ? 4.84 -2.488 -24.125 1 76.19 198 LYS A CA 1
ATOM 1495 C C . LYS A 1 198 ? 3.672 -2.83 -25.047 1 76.19 198 LYS A C 1
ATOM 1497 O O . LYS A 1 198 ? 2.629 -2.174 -25 1 76.19 198 LYS A O 1
ATOM 1502 N N . ASP A 1 199 ? 3.883 -3.785 -25.812 1 69.75 199 ASP A N 1
ATOM 1503 C CA . ASP A 1 199 ? 2.969 -4.145 -26.891 1 69.75 199 ASP A CA 1
ATOM 1504 C C . ASP A 1 199 ? 1.725 -4.844 -26.359 1 69.75 199 ASP A C 1
ATOM 1506 O O . ASP A 1 199 ? 0.632 -4.691 -26.906 1 69.75 199 ASP A O 1
ATOM 1510 N N . ASN A 1 200 ? 1.771 -5.457 -25.297 1 75.75 200 ASN A N 1
ATOM 1511 C CA . ASN A 1 200 ? 0.649 -6.312 -24.938 1 75.75 200 ASN A CA 1
ATOM 1512 C C . ASN A 1 200 ? -0.21 -5.676 -23.844 1 75.75 200 ASN A C 1
ATOM 1514 O O . ASN A 1 200 ? -0.938 -6.371 -23.141 1 75.75 200 ASN A O 1
ATOM 1518 N N . ARG A 1 201 ? -0.123 -4.324 -23.781 1 82.62 201 ARG A N 1
ATOM 1519 C CA . ARG A 1 201 ? -0.926 -3.691 -22.734 1 82.62 201 ARG A CA 1
ATOM 1520 C C . ARG A 1 201 ? -1.79 -2.576 -23.312 1 82.62 201 ARG A C 1
ATOM 1522 O O . ARG A 1 201 ? -1.362 -1.861 -24.219 1 82.62 201 ARG A O 1
ATOM 1529 N N . THR A 1 202 ? -2.984 -2.449 -22.844 1 89.81 202 THR A N 1
ATOM 1530 C CA . THR A 1 202 ? -3.912 -1.409 -23.281 1 89.81 202 THR A CA 1
ATOM 1531 C C . THR A 1 202 ? -3.592 -0.083 -22.594 1 89.81 202 THR A C 1
ATOM 1533 O O . THR A 1 202 ? -2.906 -0.057 -21.562 1 89.81 202 THR A O 1
ATOM 1536 N N . PHE A 1 203 ? -4.047 0.921 -23.203 1 92.94 203 PHE A N 1
ATOM 1537 C CA . PHE A 1 203 ? -3.869 2.25 -22.625 1 92.94 203 PHE A CA 1
ATOM 1538 C C . PHE A 1 203 ? -4.527 2.338 -21.25 1 92.94 203 PHE A C 1
ATOM 1540 O O . PHE A 1 203 ? -3.979 2.953 -20.328 1 92.94 203 PHE A O 1
ATOM 1547 N N . LEU A 1 204 ? -5.664 1.69 -21.078 1 93.25 204 LEU A N 1
ATOM 1548 C CA . LEU A 1 204 ? -6.363 1.688 -19.812 1 93.25 204 LEU A CA 1
ATOM 1549 C C . LEU A 1 204 ? -5.512 1.034 -18.719 1 93.25 204 LEU A C 1
ATOM 1551 O O . LEU A 1 204 ? -5.422 1.547 -17.609 1 93.25 204 LEU A O 1
ATOM 1555 N N . GLU A 1 205 ? -4.875 -0.023 -19.094 1 92.88 205 GLU A N 1
ATOM 1556 C CA . GLU A 1 205 ? -4.027 -0.725 -18.125 1 92.88 205 GLU A CA 1
ATOM 1557 C C . GLU A 1 205 ? -2.84 0.135 -17.703 1 92.88 205 GLU A C 1
ATOM 1559 O O . GLU A 1 205 ? -2.404 0.079 -16.547 1 92.88 205 GLU A O 1
ATOM 1564 N N . SER A 1 206 ? -2.371 0.908 -18.688 1 92.94 206 SER A N 1
ATOM 1565 C CA . SER A 1 206 ? -1.258 1.797 -18.375 1 92.94 206 SER A CA 1
ATOM 1566 C C . SER A 1 206 ? -1.688 2.912 -17.438 1 92.94 206 SER A C 1
ATOM 1568 O O . SER A 1 206 ? -0.978 3.234 -16.484 1 92.94 206 SER A O 1
ATOM 1570 N N . ILE A 1 207 ? -2.826 3.514 -17.656 1 94.81 207 ILE A N 1
ATOM 1571 C CA . ILE A 1 207 ? -3.35 4.559 -16.781 1 94.81 207 ILE A CA 1
ATOM 1572 C C . ILE A 1 207 ? -3.639 3.973 -15.398 1 94.81 207 ILE A C 1
ATOM 1574 O O . ILE A 1 207 ? -3.35 4.602 -14.375 1 94.81 207 ILE A O 1
ATOM 1578 N N . TYR A 1 208 ? -4.227 2.803 -15.438 1 94.44 208 TYR A N 1
ATOM 1579 C CA . TYR A 1 208 ? -4.551 2.09 -14.203 1 94.44 208 TYR A CA 1
ATOM 1580 C C . TYR A 1 208 ? -3.297 1.838 -13.375 1 94.44 208 TYR A C 1
ATOM 1582 O O . TYR A 1 208 ? -3.281 2.102 -12.172 1 94.44 208 TYR A O 1
ATOM 1590 N N . PHE A 1 209 ? -2.26 1.462 -14.023 1 93.38 209 PHE A N 1
ATOM 1591 C CA . PHE A 1 209 ? -0.997 1.188 -13.352 1 93.38 209 PHE A CA 1
ATOM 1592 C C . PHE A 1 209 ? -0.435 2.455 -12.719 1 93.38 209 PHE A C 1
ATOM 1594 O O . PHE A 1 209 ? -0.023 2.445 -11.555 1 93.38 209 PHE A O 1
ATOM 1601 N N . CYS A 1 210 ? -0.411 3.482 -13.477 1 94.25 210 CYS A N 1
ATOM 1602 C CA . CYS A 1 210 ? 0.143 4.742 -12.984 1 94.25 210 CYS A CA 1
ATOM 1603 C C . CYS A 1 210 ? -0.664 5.273 -11.812 1 94.25 210 CYS A C 1
ATOM 1605 O O . CYS A 1 210 ? -0.094 5.746 -10.82 1 94.25 210 CYS A O 1
ATOM 1607 N N . PHE A 1 211 ? -1.975 5.199 -11.859 1 95.12 211 PHE A N 1
ATOM 1608 C CA . PHE A 1 211 ? -2.828 5.699 -10.789 1 95.12 211 PHE A CA 1
ATOM 1609 C C . PHE A 1 211 ? -2.631 4.887 -9.516 1 95.12 211 PHE A C 1
ATOM 1611 O O . PHE A 1 211 ? -2.447 5.449 -8.43 1 95.12 211 PHE A O 1
ATOM 1618 N N . ILE A 1 212 ? -2.66 3.555 -9.633 1 95.31 212 ILE A N 1
ATOM 1619 C CA . ILE A 1 212 ? -2.529 2.652 -8.492 1 95.31 212 ILE A CA 1
ATOM 1620 C C . ILE A 1 212 ? -1.15 2.818 -7.855 1 95.31 212 ILE A C 1
ATOM 1622 O O . ILE A 1 212 ? -1.007 2.723 -6.637 1 95.31 212 ILE A O 1
ATOM 1626 N N . SER A 1 213 ? -0.167 3.121 -8.664 1 94.12 213 SER A N 1
ATOM 1627 C CA . SER A 1 213 ? 1.193 3.287 -8.164 1 94.12 213 SER A CA 1
ATOM 1628 C C . SER A 1 213 ? 1.359 4.625 -7.445 1 94.12 213 SER A C 1
ATOM 1630 O O . SER A 1 213 ? 1.899 4.676 -6.34 1 94.12 213 SER A O 1
ATOM 1632 N N . LEU A 1 214 ? 0.849 5.688 -7.961 1 94.19 214 LEU A N 1
ATOM 1633 C CA . LEU A 1 214 ? 1.069 7.02 -7.41 1 94.19 214 LEU A CA 1
ATOM 1634 C C . LEU A 1 214 ? 0.154 7.273 -6.219 1 94.19 214 LEU A C 1
ATOM 1636 O O . LEU A 1 214 ? 0.431 8.141 -5.391 1 94.19 214 LEU A O 1
ATOM 1640 N N . SER A 1 215 ? -0.967 6.57 -6.152 1 93.62 215 SER A N 1
ATOM 1641 C CA . SER A 1 215 ? -1.83 6.664 -4.98 1 93.62 215 SER A CA 1
ATOM 1642 C C . SER A 1 215 ? -1.351 5.734 -3.867 1 93.62 215 SER A C 1
ATOM 1644 O O . SER A 1 215 ? -2.006 5.613 -2.83 1 93.62 215 SER A O 1
ATOM 1646 N N . THR A 1 216 ? -0.246 4.996 -4.035 1 93.5 216 THR A N 1
ATOM 1647 C CA . THR A 1 216 ? 0.457 4.121 -3.104 1 93.5 216 THR A CA 1
ATOM 1648 C C . THR A 1 216 ? -0.412 2.928 -2.723 1 93.5 216 THR A C 1
ATOM 1650 O O . THR A 1 216 ? -0.256 2.359 -1.639 1 93.5 216 THR A O 1
ATOM 1653 N N . ILE A 1 217 ? -1.439 2.572 -3.516 1 95.12 217 ILE A N 1
ATOM 1654 C CA . ILE A 1 217 ? -2.244 1.374 -3.307 1 95.12 217 ILE A CA 1
ATOM 1655 C C . ILE A 1 217 ? -1.406 0.132 -3.604 1 95.12 217 ILE A C 1
ATOM 1657 O O . ILE A 1 217 ? -1.328 -0.784 -2.781 1 95.12 217 ILE A O 1
ATOM 1661 N N . GLY A 1 218 ? -0.687 0.079 -4.805 1 93.25 218 GLY A N 1
ATOM 1662 C CA . GLY A 1 218 ? 0.27 -0.955 -5.164 1 93.25 218 GLY A CA 1
ATOM 1663 C C . GLY A 1 218 ? -0.331 -2.348 -5.172 1 93.25 218 GLY A C 1
ATOM 1664 O O . GLY A 1 218 ? 0.133 -3.232 -4.449 1 93.25 218 GLY A O 1
ATOM 1665 N N . LEU A 1 219 ? -1.188 -2.742 -6.035 1 91.5 219 LEU A N 1
ATOM 1666 C CA . LEU A 1 219 ? -1.874 -4.031 -6.07 1 91.5 219 LEU A CA 1
ATOM 1667 C C . LEU A 1 219 ? -0.962 -5.117 -6.629 1 91.5 219 LEU A C 1
ATOM 1669 O O . LEU A 1 219 ? -1.199 -6.305 -6.406 1 91.5 219 LEU A O 1
ATOM 1673 N N . GLY A 1 220 ? 0.06 -4.789 -7.414 1 87.19 220 GLY A N 1
ATOM 1674 C CA . GLY A 1 220 ? 1.085 -5.73 -7.836 1 87.19 220 GLY A CA 1
ATOM 1675 C C . GLY A 1 220 ? 0.704 -6.512 -9.078 1 87.19 220 GLY A C 1
ATOM 1676 O O . GLY A 1 220 ? 1.428 -7.418 -9.5 1 87.19 220 GLY A O 1
ATOM 1677 N N . ASP A 1 221 ? -0.487 -6.312 -9.664 1 83.81 221 ASP A N 1
ATOM 1678 C CA . ASP A 1 221 ? -0.89 -7.016 -10.875 1 83.81 221 ASP A CA 1
ATOM 1679 C C . ASP A 1 221 ? -0.053 -6.57 -12.07 1 83.81 221 ASP A C 1
ATOM 1681 O O . ASP A 1 221 ? 0.196 -7.359 -12.992 1 83.81 221 ASP A O 1
ATOM 1685 N N . PHE A 1 222 ? 0.332 -5.324 -12.008 1 81.19 222 PHE A N 1
ATOM 1686 C CA . PHE A 1 222 ? 1.252 -4.805 -13.016 1 81.19 222 PHE A CA 1
ATOM 1687 C C . PHE A 1 222 ? 2.535 -4.301 -12.359 1 81.19 222 PHE A C 1
ATOM 1689 O O . PHE A 1 222 ? 2.494 -3.455 -11.469 1 81.19 222 PHE A O 1
ATOM 1696 N N . THR A 1 223 ? 3.654 -5.055 -12.625 1 77.75 223 THR A N 1
ATOM 1697 C CA . THR A 1 223 ? 4.945 -4.672 -12.062 1 77.75 223 THR A CA 1
ATOM 1698 C C . THR A 1 223 ? 5.969 -4.445 -13.172 1 77.75 223 THR A C 1
ATOM 1700 O O . THR A 1 223 ? 5.793 -4.93 -14.297 1 77.75 223 THR A O 1
ATOM 1703 N N . PRO A 1 224 ? 6.984 -3.664 -12.914 1 73.75 224 PRO A N 1
ATOM 1704 C CA . PRO A 1 224 ? 7.988 -3.361 -13.93 1 73.75 224 PRO A CA 1
ATOM 1705 C C . PRO A 1 224 ? 8.633 -4.617 -14.516 1 73.75 224 PRO A C 1
ATOM 1707 O O . PRO A 1 224 ? 8.922 -4.668 -15.719 1 73.75 224 PRO A O 1
ATOM 1710 N N . ARG A 1 225 ? 8.805 -5.555 -13.758 1 71.56 225 ARG A N 1
ATOM 1711 C CA . ARG A 1 225 ? 9.477 -6.754 -14.258 1 71.56 225 ARG A CA 1
ATOM 1712 C C . ARG A 1 225 ? 8.578 -7.52 -15.219 1 71.56 225 ARG A C 1
ATOM 1714 O O . ARG A 1 225 ? 9.062 -8.125 -16.188 1 71.56 225 ARG A O 1
ATOM 1721 N N . ILE A 1 226 ? 7.273 -7.438 -14.922 1 65 226 ILE A N 1
ATOM 1722 C CA . ILE A 1 226 ? 6.32 -8.102 -15.805 1 65 226 ILE A CA 1
ATOM 1723 C C . ILE A 1 226 ? 6.133 -7.281 -17.078 1 65 226 ILE A C 1
ATOM 1725 O O . ILE A 1 226 ? 5.922 -7.84 -18.156 1 65 226 ILE A O 1
ATOM 1729 N N . MET A 1 227 ? 6.457 -6.016 -16.922 1 66.94 227 MET A N 1
ATOM 1730 C CA . MET A 1 227 ? 6.125 -5.105 -18.016 1 66.94 227 MET A CA 1
ATOM 1731 C C . MET A 1 227 ? 7.344 -4.84 -18.891 1 66.94 227 MET A C 1
ATOM 1733 O O . MET A 1 227 ? 7.23 -4.207 -19.938 1 66.94 227 MET A O 1
ATOM 1737 N N . SER A 1 228 ? 8.484 -5.387 -18.438 1 71.56 228 SER A N 1
ATOM 1738 C CA . SER A 1 228 ? 9.703 -5.039 -19.172 1 71.56 228 SER A CA 1
ATOM 1739 C C . SER A 1 228 ? 10.367 -6.277 -19.75 1 71.56 228 SER A C 1
ATOM 1741 O O . SER A 1 228 ? 10.211 -7.379 -19.219 1 71.56 228 SER A O 1
ATOM 1743 N N . PRO A 1 229 ? 10.961 -5.949 -20.922 1 71.81 229 PRO A N 1
ATOM 1744 C CA . PRO A 1 229 ? 11.781 -7.043 -21.438 1 71.81 229 PRO A CA 1
ATOM 1745 C C . PRO A 1 229 ? 12.93 -7.418 -20.516 1 71.81 229 PRO A C 1
ATOM 1747 O O . PRO A 1 229 ? 13.445 -6.562 -19.781 1 71.81 229 PRO A O 1
ATOM 1750 N N . PRO A 1 230 ? 13.289 -8.648 -20.453 1 72 230 PRO A N 1
ATOM 1751 C CA . PRO A 1 230 ? 14.305 -9.156 -19.531 1 72 230 PRO A CA 1
ATOM 1752 C C . PRO A 1 230 ? 15.633 -8.406 -19.641 1 72 230 PRO A C 1
ATOM 1754 O O . PRO A 1 230 ? 16.312 -8.203 -18.641 1 72 230 PRO A O 1
ATOM 1757 N N . SER A 1 231 ? 15.938 -7.871 -20.781 1 76.06 231 SER A N 1
ATOM 1758 C CA . SER A 1 231 ? 17.234 -7.215 -20.984 1 76.06 231 SER A CA 1
ATOM 1759 C C . SER A 1 231 ? 17.234 -5.809 -20.406 1 76.06 231 SER A C 1
ATOM 1761 O O . SER A 1 231 ? 18.297 -5.25 -20.125 1 76.06 231 SER A O 1
ATOM 1763 N N . LEU A 1 232 ? 16.078 -5.289 -20.125 1 80.31 232 LEU A N 1
ATOM 1764 C CA . LEU A 1 232 ? 16 -3.9 -19.688 1 80.31 232 LEU A CA 1
ATOM 1765 C C . LEU A 1 232 ? 15.328 -3.797 -18.328 1 80.31 232 LEU A C 1
ATOM 1767 O O . LEU A 1 232 ? 14.828 -2.734 -17.953 1 80.31 232 LEU A O 1
ATOM 1771 N N . HIS A 1 233 ? 15.367 -4.855 -17.609 1 81.31 233 HIS A N 1
ATOM 1772 C CA . HIS A 1 233 ? 14.695 -4.902 -16.312 1 81.31 233 HIS A CA 1
ATOM 1773 C C . HIS A 1 233 ? 15.266 -3.867 -15.352 1 81.31 233 HIS A C 1
ATOM 1775 O O . HIS A 1 233 ? 14.516 -3.141 -14.695 1 81.31 233 HIS A O 1
ATOM 1781 N N . GLY A 1 234 ? 16.594 -3.838 -15.367 1 80.88 234 GLY A N 1
ATOM 1782 C CA . GLY A 1 234 ? 17.25 -2.92 -14.445 1 80.88 234 GLY A CA 1
ATOM 1783 C C . GLY A 1 234 ? 16.922 -1.465 -14.727 1 80.88 234 GLY A C 1
ATOM 1784 O O . GLY A 1 234 ? 16.609 -0.708 -13.805 1 80.88 234 GLY A O 1
ATOM 1785 N N . PHE A 1 235 ? 16.891 -1.129 -16 1 84.44 235 PHE A N 1
ATOM 1786 C CA . PHE A 1 235 ? 16.609 0.245 -16.391 1 84.44 235 PHE A CA 1
ATOM 1787 C C . PHE A 1 235 ? 15.172 0.614 -16.078 1 84.44 235 PHE A C 1
ATOM 1789 O O . PHE A 1 235 ? 14.898 1.708 -15.578 1 84.44 235 PHE A O 1
ATOM 1796 N N . TYR A 1 236 ? 14.273 -0.268 -16.359 1 84.44 236 TYR A N 1
ATOM 1797 C CA . TYR A 1 236 ? 12.859 -0.025 -16.094 1 84.44 236 TYR A CA 1
ATOM 1798 C C . TYR A 1 236 ? 12.609 0.133 -14.602 1 84.44 236 TYR A C 1
ATOM 1800 O O . TYR A 1 236 ? 11.914 1.064 -14.18 1 84.44 236 TYR A O 1
ATOM 1808 N N . GLU A 1 237 ? 13.25 -0.706 -13.828 1 88.12 237 GLU A N 1
ATOM 1809 C CA . GLU A 1 237 ? 13.055 -0.662 -12.383 1 88.12 237 GLU A CA 1
ATOM 1810 C C . GLU A 1 237 ? 13.625 0.621 -11.781 1 88.12 237 GLU A C 1
ATOM 1812 O O . GLU A 1 237 ? 13.016 1.226 -10.898 1 88.12 237 GLU A O 1
ATOM 1817 N N . LEU A 1 238 ? 14.727 1.026 -12.266 1 89.88 238 LEU A N 1
ATOM 1818 C CA . LEU A 1 238 ? 15.336 2.262 -11.781 1 89.88 238 LEU A CA 1
ATOM 1819 C C . LEU A 1 238 ? 14.492 3.471 -12.18 1 89.88 238 LEU A C 1
ATOM 1821 O O . LEU A 1 238 ? 14.266 4.371 -11.367 1 89.88 238 LEU A O 1
ATOM 1825 N N . SER A 1 239 ? 14.062 3.434 -13.414 1 89.75 239 SER A N 1
ATOM 1826 C CA . SER A 1 239 ? 13.258 4.539 -13.922 1 89.75 239 SER A CA 1
ATOM 1827 C C . SER A 1 239 ? 11.938 4.656 -13.156 1 89.75 239 SER A C 1
ATOM 1829 O O . SER A 1 239 ? 11.523 5.758 -12.797 1 89.75 239 SER A O 1
ATOM 1831 N N . ILE A 1 240 ? 11.312 3.574 -12.891 1 88.88 240 ILE A N 1
ATOM 1832 C CA . ILE A 1 240 ? 10.031 3.58 -12.188 1 88.88 240 ILE A CA 1
ATOM 1833 C C . ILE A 1 240 ? 10.242 3.982 -10.734 1 88.88 240 ILE A C 1
ATOM 1835 O O . ILE A 1 240 ? 9.398 4.668 -10.148 1 88.88 240 ILE A O 1
ATOM 1839 N N . THR A 1 241 ? 11.367 3.543 -10.156 1 91.25 241 THR A N 1
ATOM 1840 C CA . THR A 1 241 ? 11.688 3.963 -8.797 1 91.25 241 THR A CA 1
ATOM 1841 C C . THR A 1 241 ? 11.781 5.484 -8.711 1 91.25 241 THR A C 1
ATOM 1843 O O . THR A 1 241 ? 11.164 6.098 -7.832 1 91.25 241 THR A O 1
ATOM 1846 N N . CYS A 1 242 ? 12.438 6.062 -9.656 1 92.06 242 CYS A N 1
ATOM 1847 C CA . CYS A 1 242 ? 12.547 7.516 -9.703 1 92.06 242 CYS A CA 1
ATOM 1848 C C . CYS A 1 242 ? 11.18 8.156 -9.938 1 92.06 242 CYS A C 1
ATOM 1850 O O . CYS A 1 242 ? 10.836 9.148 -9.297 1 92.06 242 CYS A O 1
ATOM 1852 N N . TYR A 1 243 ? 10.461 7.551 -10.828 1 93.06 243 TYR A N 1
ATOM 1853 C CA . TYR A 1 243 ? 9.109 8.016 -11.141 1 93.06 243 TYR A CA 1
ATOM 1854 C C . TYR A 1 243 ? 8.219 7.969 -9.898 1 93.06 243 TYR A C 1
ATOM 1856 O O . TYR A 1 243 ? 7.445 8.898 -9.656 1 93.06 243 TYR A O 1
ATOM 1864 N N . LEU A 1 244 ? 8.375 6.984 -9.07 1 90.31 244 LEU A N 1
ATOM 1865 C CA . LEU A 1 244 ? 7.559 6.828 -7.871 1 90.31 244 LEU A CA 1
ATOM 1866 C C . LEU A 1 244 ? 7.855 7.934 -6.863 1 90.31 244 LEU A C 1
ATOM 1868 O O . LEU A 1 244 ? 6.934 8.523 -6.293 1 90.31 244 LEU A O 1
ATOM 1872 N N . PHE A 1 245 ? 9.094 8.242 -6.684 1 92.94 245 PHE A N 1
ATOM 1873 C CA . PHE A 1 245 ? 9.469 9.25 -5.699 1 92.94 245 PHE A CA 1
ATOM 1874 C C . PHE A 1 245 ? 9.047 10.641 -6.164 1 92.94 245 PHE A C 1
ATOM 1876 O O . PHE A 1 245 ? 8.453 11.406 -5.395 1 92.94 245 PHE A O 1
ATOM 1883 N N . THR A 1 246 ? 9.273 10.93 -7.402 1 92.88 246 THR A N 1
ATOM 1884 C CA . THR A 1 246 ? 8.945 12.258 -7.918 1 92.88 246 THR A CA 1
ATOM 1885 C C . THR A 1 246 ? 7.434 12.422 -8.047 1 92.88 246 THR A C 1
ATOM 1887 O O . THR A 1 246 ? 6.895 13.492 -7.758 1 92.88 246 THR A O 1
ATOM 1890 N N . GLY A 1 247 ? 6.828 11.375 -8.523 1 93.19 247 GLY A N 1
ATOM 1891 C CA . GLY A 1 247 ? 5.379 11.414 -8.633 1 93.19 247 GLY A CA 1
ATOM 1892 C C . GLY A 1 247 ? 4.68 11.555 -7.293 1 93.19 247 GLY A C 1
ATOM 1893 O O . GLY A 1 247 ? 3.721 12.312 -7.168 1 93.19 247 GLY A O 1
ATOM 1894 N N . LEU A 1 248 ? 5.168 10.812 -6.332 1 91.5 248 LEU A N 1
ATOM 1895 C CA . LEU A 1 248 ? 4.605 10.906 -4.988 1 91.5 248 LEU A CA 1
ATOM 1896 C C . LEU A 1 248 ? 4.758 12.32 -4.438 1 91.5 248 LEU A C 1
ATOM 1898 O O . LEU A 1 248 ? 3.824 12.867 -3.848 1 91.5 248 LEU A O 1
ATOM 1902 N N . LEU A 1 249 ? 5.902 12.852 -4.633 1 91.06 249 LEU A N 1
ATOM 1903 C CA . LEU A 1 249 ? 6.141 14.219 -4.184 1 91.06 249 LEU A CA 1
ATOM 1904 C C . LEU A 1 249 ? 5.184 15.188 -4.867 1 91.06 249 LEU A C 1
ATOM 1906 O O . LEU A 1 249 ? 4.562 16.031 -4.203 1 91.06 249 LEU A O 1
ATOM 1910 N N . ALA A 1 250 ? 5.043 15.016 -6.125 1 91.75 250 ALA A N 1
ATOM 1911 C CA . ALA A 1 250 ? 4.156 15.898 -6.883 1 91.75 250 ALA A CA 1
ATOM 1912 C C . ALA A 1 250 ? 2.711 15.742 -6.422 1 91.75 250 ALA A C 1
ATOM 1914 O O . ALA A 1 250 ? 1.982 16.734 -6.305 1 91.75 250 ALA A O 1
ATOM 1915 N N . MET A 1 251 ? 2.359 14.539 -6.203 1 91.5 251 MET A N 1
ATOM 1916 C CA . MET A 1 251 ? 0.997 14.273 -5.746 1 91.5 251 MET A CA 1
ATOM 1917 C C . MET A 1 251 ? 0.756 14.898 -4.371 1 91.5 251 MET A C 1
ATOM 1919 O O . MET A 1 251 ? -0.301 15.484 -4.129 1 91.5 251 MET A O 1
ATOM 1923 N N . LEU A 1 252 ? 1.669 14.812 -3.516 1 88.56 252 LEU A N 1
ATOM 1924 C CA . LEU A 1 252 ? 1.52 15.344 -2.164 1 88.56 252 LEU A CA 1
ATOM 1925 C C . LEU A 1 252 ? 1.513 16.875 -2.174 1 88.56 252 LEU A C 1
ATOM 1927 O O . LEU A 1 252 ? 0.771 17.5 -1.414 1 88.56 252 LEU A O 1
ATOM 1931 N N . VAL A 1 253 ? 2.33 17.422 -3.023 1 88.31 253 VAL A N 1
ATOM 1932 C CA . VAL A 1 253 ? 2.328 18.875 -3.168 1 88.31 253 VAL A CA 1
ATOM 1933 C C . VAL A 1 253 ? 0.957 19.344 -3.648 1 88.31 253 VAL A C 1
ATOM 1935 O O . VAL A 1 253 ? 0.411 20.328 -3.129 1 88.31 253 VAL A O 1
ATOM 1938 N N . THR A 1 254 ? 0.469 18.672 -4.57 1 89.19 254 THR A N 1
ATOM 1939 C CA . THR A 1 254 ? -0.834 19.031 -5.129 1 89.19 254 THR A CA 1
ATOM 1940 C C . THR A 1 254 ? -1.93 18.875 -4.078 1 89.19 254 THR A C 1
ATOM 1942 O O . THR A 1 254 ? -2.777 19.75 -3.928 1 89.19 254 THR A O 1
ATOM 1945 N N . LEU A 1 255 ? -1.883 17.828 -3.352 1 86.81 255 LEU A N 1
ATOM 1946 C CA . LEU A 1 255 ? -2.895 17.578 -2.33 1 86.81 255 LEU A CA 1
ATOM 1947 C C . LEU A 1 255 ? -2.811 18.625 -1.219 1 86.81 255 LEU A C 1
ATOM 1949 O O . LEU A 1 255 ? -3.836 19.109 -0.735 1 86.81 255 LEU A O 1
ATOM 1953 N N . GLU A 1 256 ? -1.65 18.922 -0.843 1 84 256 GLU A N 1
ATOM 1954 C CA . GLU A 1 256 ? -1.466 19.953 0.183 1 84 256 GLU A CA 1
ATOM 1955 C C . GLU A 1 256 ? -1.963 21.312 -0.296 1 84 256 GLU A C 1
ATOM 1957 O O . GLU A 1 256 ? -2.521 22.078 0.484 1 84 256 GLU A O 1
ATOM 1962 N N . THR A 1 257 ? -1.697 21.578 -1.526 1 85 257 THR A N 1
ATOM 1963 C CA . THR A 1 257 ? -2.166 22.828 -2.105 1 85 257 THR A CA 1
ATOM 1964 C C . THR A 1 257 ? -3.691 22.891 -2.113 1 85 257 THR A C 1
ATOM 1966 O O . THR A 1 257 ? -4.281 23.922 -1.796 1 85 257 THR A O 1
ATOM 1969 N N . ILE A 1 258 ? -4.301 21.812 -2.428 1 84.5 258 ILE A N 1
ATOM 1970 C CA . ILE A 1 258 ? -5.758 21.734 -2.459 1 84.5 258 ILE A CA 1
ATOM 1971 C C . ILE A 1 258 ? -6.309 21.844 -1.039 1 84.5 258 ILE A C 1
ATOM 1973 O O . ILE A 1 258 ? -7.34 22.469 -0.813 1 84.5 258 ILE A O 1
ATOM 1977 N N . TYR A 1 259 ? -5.598 21.297 -0.136 1 79.69 259 TYR A N 1
ATOM 1978 C CA . TYR A 1 259 ? -6.039 21.297 1.254 1 79.69 259 TYR A CA 1
ATOM 1979 C C . TYR A 1 259 ? -5.949 22.703 1.845 1 79.69 259 TYR A C 1
ATOM 1981 O O . TYR A 1 259 ? -6.641 23.031 2.814 1 79.69 259 TYR A O 1
ATOM 1989 N N . GLN A 1 260 ? -5.152 23.562 1.275 1 79.38 260 GLN A N 1
ATOM 1990 C CA . GLN A 1 260 ? -4.992 24.938 1.767 1 79.38 260 GLN A CA 1
ATOM 1991 C C . GLN A 1 260 ? -6.125 25.828 1.274 1 79.38 260 GLN A C 1
ATOM 1993 O O . GLN A 1 260 ? -6.281 26.953 1.746 1 79.38 260 GLN A O 1
ATOM 1998 N N . LEU A 1 261 ? -6.918 25.281 0.405 1 83.44 261 LEU A N 1
ATOM 1999 C CA . LEU A 1 261 ? -8.055 26.062 -0.082 1 83.44 261 LEU A CA 1
ATOM 2000 C C . LEU A 1 261 ? -9.07 26.297 1.033 1 83.44 261 LEU A C 1
ATOM 2002 O O . LEU A 1 261 ? -9.328 25.406 1.847 1 83.44 261 LEU A O 1
ATOM 2006 N N . GLN A 1 262 ? -9.57 27.453 1.082 1 78 262 GLN A N 1
ATOM 2007 C CA . GLN A 1 262 ? -10.5 27.844 2.133 1 78 262 GLN A CA 1
ATOM 2008 C C . GLN A 1 262 ? -11.75 26.969 2.129 1 78 262 GLN A C 1
ATOM 2010 O O . GLN A 1 262 ? -12.281 26.641 3.189 1 78 262 GLN A O 1
ATOM 2015 N N . GLU A 1 263 ? -12.172 26.609 0.972 1 78 263 GLU A N 1
ATOM 2016 C CA . GLU A 1 263 ? -13.359 25.781 0.849 1 78 263 GLU A CA 1
ATOM 2017 C C . GLU A 1 263 ? -13.164 24.422 1.52 1 78 263 GLU A C 1
ATOM 2019 O O . GLU A 1 263 ? -14.062 23.906 2.195 1 78 263 GLU A O 1
ATOM 2024 N N . ILE A 1 264 ? -12.008 23.906 1.368 1 78 264 ILE A N 1
ATOM 2025 C CA . ILE A 1 264 ? -11.719 22.594 1.937 1 78 264 ILE A CA 1
ATOM 2026 C C . ILE A 1 264 ? -11.508 22.734 3.443 1 78 264 ILE A C 1
ATOM 2028 O O . ILE A 1 264 ? -11.977 21.891 4.215 1 78 264 ILE A O 1
ATOM 2032 N N . ARG A 1 265 ? -10.883 23.766 3.809 1 77 265 ARG A N 1
ATOM 2033 C CA . ARG A 1 265 ? -10.68 24.016 5.234 1 77 265 ARG A CA 1
ATOM 2034 C C . ARG A 1 265 ? -12.016 24.234 5.945 1 77 265 ARG A C 1
ATOM 2036 O O . ARG A 1 265 ? -12.195 23.781 7.082 1 77 265 ARG A O 1
ATOM 2043 N N . ALA A 1 266 ? -12.906 24.906 5.203 1 76.25 266 ALA A N 1
ATOM 2044 C CA . ALA A 1 266 ? -14.234 25.125 5.777 1 76.25 266 ALA A CA 1
ATOM 2045 C C . ALA A 1 266 ? -14.977 23.812 5.961 1 76.25 266 ALA A C 1
ATOM 2047 O O . ALA A 1 266 ? -15.688 23.625 6.957 1 76.25 266 ALA A O 1
ATOM 2048 N N . LEU A 1 267 ? -14.75 22.953 5.059 1 74.75 267 LEU A N 1
ATOM 2049 C CA . LEU A 1 267 ? -15.383 21.641 5.145 1 74.75 267 LEU A CA 1
ATOM 2050 C C . LEU A 1 267 ? -14.812 20.844 6.309 1 74.75 267 LEU A C 1
ATOM 2052 O O . LEU A 1 267 ? -15.555 20.203 7.055 1 74.75 267 LEU A O 1
ATOM 2056 N N . VAL A 1 268 ? -13.555 20.969 6.477 1 71.56 268 VAL A N 1
ATOM 2057 C CA . VAL A 1 268 ? -12.883 20.266 7.57 1 71.56 268 VAL A CA 1
ATOM 2058 C C . VAL A 1 268 ? -13.32 20.859 8.906 1 71.56 268 VAL A C 1
ATOM 2060 O O . VAL A 1 268 ? -13.586 20.109 9.859 1 71.56 268 VAL A O 1
ATOM 2063 N N . ARG A 1 269 ? -13.484 22.125 8.906 1 71.94 269 ARG A N 1
ATOM 2064 C CA . ARG A 1 269 ? -13.883 22.812 10.133 1 71.94 269 ARG A CA 1
ATOM 2065 C C . ARG A 1 269 ? -15.344 22.516 10.469 1 71.94 269 ARG A C 1
ATOM 2067 O O . ARG A 1 269 ? -15.719 22.5 11.641 1 71.94 269 ARG A O 1
ATOM 2074 N N . PHE A 1 270 ? -16.047 22.344 9.367 1 72.31 270 PHE A N 1
ATOM 2075 C CA . PHE A 1 270 ? -17.453 22.016 9.586 1 72.31 270 PHE A CA 1
ATOM 2076 C C . PHE A 1 270 ? -17.578 20.688 10.32 1 72.31 270 PHE A C 1
ATOM 2078 O O . PHE A 1 270 ? -18.406 20.547 11.234 1 72.31 270 PHE A O 1
ATOM 2085 N N . PHE A 1 271 ? -16.766 19.781 10.023 1 68.69 271 PHE A N 1
ATOM 2086 C CA . PHE A 1 271 ? -16.891 18.484 10.648 1 68.69 271 PHE A CA 1
ATOM 2087 C C . PHE A 1 271 ? -16.031 18.406 11.914 1 68.69 271 PHE A C 1
ATOM 2089 O O . PHE A 1 271 ? -16.281 17.562 12.789 1 68.69 271 PHE A O 1
ATOM 2096 N N . ALA A 1 272 ? -15.031 19.172 11.922 1 59.94 272 ALA A N 1
ATOM 2097 C CA . ALA A 1 272 ? -14.18 19.203 13.102 1 59.94 272 ALA A CA 1
ATOM 2098 C C . ALA A 1 272 ? -13.906 20.625 13.555 1 59.94 272 ALA A C 1
ATOM 2100 O O . ALA A 1 272 ? -12.852 21.203 13.25 1 59.94 272 ALA A O 1
ATOM 2101 N N . PRO A 1 273 ? -14.938 21.266 14.219 1 53.94 273 PRO A N 1
ATOM 2102 C CA . PRO A 1 273 ? -14.734 22.656 14.633 1 53.94 273 PRO A CA 1
ATOM 2103 C C . PRO A 1 273 ? -13.609 22.812 15.648 1 53.94 273 PRO A C 1
ATOM 2105 O O . PRO A 1 273 ? -13.328 21.891 16.406 1 53.94 273 PRO A O 1
ATOM 2108 N N . MET B 1 1 ? 18.219 39.094 2.904 1 41.59 1 MET B N 1
ATOM 2109 C CA . MET B 1 1 ? 18.297 37.656 3.205 1 41.59 1 MET B CA 1
ATOM 2110 C C . MET B 1 1 ? 19.656 37.094 2.834 1 41.59 1 MET B C 1
ATOM 2112 O O . MET B 1 1 ? 20.047 37.125 1.664 1 41.59 1 MET B O 1
ATOM 2116 N N . GLU B 1 2 ? 20.562 37 3.695 1 51.38 2 GLU B N 1
ATOM 2117 C CA . GLU B 1 2 ? 21.984 36.812 3.469 1 51.38 2 GLU B CA 1
ATOM 2118 C C . GLU B 1 2 ? 22.25 35.531 2.67 1 51.38 2 GLU B C 1
ATOM 2120 O O . GLU B 1 2 ? 21.594 34.5 2.873 1 51.38 2 GLU B O 1
ATOM 2125 N N . PRO B 1 3 ? 22.938 35.625 1.651 1 57.47 3 PRO B N 1
ATOM 2126 C CA . PRO B 1 3 ? 23.391 34.562 0.735 1 57.47 3 PRO B CA 1
ATOM 2127 C C . PRO B 1 3 ? 23.859 33.312 1.463 1 57.47 3 PRO B C 1
ATOM 2129 O O . PRO B 1 3 ? 23.719 32.219 0.931 1 57.47 3 PRO B O 1
ATOM 2132 N N . SER B 1 4 ? 24.328 33.438 2.633 1 52.72 4 SER B N 1
ATOM 2133 C CA . SER B 1 4 ? 24.906 32.344 3.41 1 52.72 4 SER B CA 1
ATOM 2134 C C . SER B 1 4 ? 23.812 31.391 3.898 1 52.72 4 SER B C 1
ATOM 2136 O O . SER B 1 4 ? 24.031 30.172 3.963 1 52.72 4 SER B O 1
ATOM 2138 N N . ALA B 1 5 ? 22.688 32 4.211 1 58.59 5 ALA B N 1
ATOM 2139 C CA . ALA B 1 5 ? 21.578 31.203 4.711 1 58.59 5 ALA B CA 1
ATOM 2140 C C . ALA B 1 5 ? 21.031 30.281 3.627 1 58.59 5 ALA B C 1
ATOM 2142 O O . ALA B 1 5 ? 20.641 29.156 3.908 1 58.59 5 ALA B O 1
ATOM 2143 N N . GLY B 1 6 ? 21.109 30.703 2.414 1 59.81 6 GLY B N 1
ATOM 2144 C CA . GLY B 1 6 ? 20.688 29.906 1.274 1 59.81 6 GLY B CA 1
ATOM 2145 C C . GLY B 1 6 ? 21.578 28.703 1.01 1 59.81 6 GLY B C 1
ATOM 2146 O O . GLY B 1 6 ? 21.094 27.609 0.72 1 59.81 6 GLY B O 1
ATOM 2147 N N . LEU B 1 7 ? 22.859 29.031 1.1 1 59.22 7 LEU B N 1
ATOM 2148 C CA . LEU B 1 7 ? 23.859 27.984 0.888 1 59.22 7 LEU B CA 1
ATOM 2149 C C . LEU B 1 7 ? 23.766 26.922 1.979 1 59.22 7 LEU B C 1
ATOM 2151 O O . LEU B 1 7 ? 23.922 25.734 1.703 1 59.22 7 LEU B O 1
ATOM 2155 N N . GLN B 1 8 ? 23.469 27.391 3.162 1 69.5 8 GLN B N 1
ATOM 2156 C CA . GLN B 1 8 ? 23.359 26.453 4.281 1 69.5 8 GLN B CA 1
ATOM 2157 C C . GLN B 1 8 ? 22.109 25.594 4.152 1 69.5 8 GLN B C 1
ATOM 2159 O O . GLN B 1 8 ? 22.125 24.391 4.461 1 69.5 8 GLN B O 1
ATOM 2164 N N . ARG B 1 9 ? 21.125 26.281 3.605 1 75.19 9 ARG B N 1
ATOM 2165 C CA . ARG B 1 9 ? 19.906 25.516 3.398 1 75.19 9 ARG B CA 1
ATOM 2166 C C . ARG B 1 9 ? 20.094 24.469 2.303 1 75.19 9 ARG B C 1
ATOM 2168 O O . ARG B 1 9 ? 19.656 23.328 2.451 1 75.19 9 ARG B O 1
ATOM 2175 N N . THR B 1 10 ? 20.812 24.922 1.295 1 75.69 10 THR B N 1
ATOM 2176 C CA . THR B 1 10 ? 21.062 24 0.197 1 75.69 10 THR B CA 1
ATOM 2177 C C . THR B 1 10 ? 21.969 22.859 0.65 1 75.69 10 THR B C 1
ATOM 2179 O O . THR B 1 10 ? 21.781 21.703 0.235 1 75.69 10 THR B O 1
ATOM 2182 N N . GLY B 1 11 ? 22.859 23.203 1.468 1 78.44 11 GLY B N 1
ATOM 2183 C CA . GLY B 1 11 ? 23.734 22.172 2.016 1 78.44 11 GLY B CA 1
ATOM 2184 C C . GLY B 1 11 ? 23 21.172 2.898 1 78.44 11 GLY B C 1
ATOM 2185 O O . GLY B 1 11 ? 23.25 19.969 2.838 1 78.44 11 GLY B O 1
ATOM 2186 N N . ARG B 1 12 ? 22.109 21.719 3.637 1 79.62 12 ARG B N 1
ATOM 2187 C CA . ARG B 1 12 ? 21.328 20.844 4.52 1 79.62 12 ARG B CA 1
ATOM 2188 C C . ARG B 1 12 ? 20.406 19.938 3.715 1 79.62 12 ARG B C 1
ATOM 2190 O O . ARG B 1 12 ? 20.25 18.766 4.043 1 79.62 12 ARG B O 1
ATOM 2197 N N . TYR B 1 13 ? 19.828 20.438 2.668 1 80 13 TYR B N 1
ATOM 2198 C CA . TYR B 1 13 ? 18.984 19.625 1.792 1 80 13 TYR B CA 1
ATOM 2199 C C . TYR B 1 13 ? 19.812 18.562 1.09 1 80 13 TYR B C 1
ATOM 2201 O O . TYR B 1 13 ? 19.359 17.422 0.922 1 80 13 TYR B O 1
ATOM 2209 N N . GLY B 1 14 ? 21 19 0.709 1 82.44 14 GLY B N 1
ATOM 2210 C CA . GLY B 1 14 ? 21.891 18.016 0.103 1 82.44 14 GLY B CA 1
ATOM 2211 C C . GLY B 1 14 ? 22.266 16.891 1.04 1 82.44 14 GLY B C 1
ATOM 2212 O O . GLY B 1 14 ? 22.328 15.727 0.629 1 82.44 14 GLY B O 1
ATOM 2213 N N . LEU B 1 15 ? 22.453 17.203 2.273 1 83.81 15 LEU B N 1
ATOM 2214 C CA . LEU B 1 15 ? 22.781 16.188 3.275 1 83.81 15 LEU B CA 1
ATOM 2215 C C . LEU B 1 15 ? 21.609 15.266 3.52 1 83.81 15 LEU B C 1
ATOM 2217 O O . LEU B 1 15 ? 21.781 14.055 3.672 1 83.81 15 LEU B O 1
ATOM 2221 N N . LEU B 1 16 ? 20.453 15.805 3.529 1 83.12 16 LEU B N 1
ATOM 2222 C CA . LEU B 1 16 ? 19.25 15 3.723 1 83.12 16 LEU B CA 1
ATOM 2223 C C . LEU B 1 16 ? 19.031 14.055 2.549 1 83.12 16 LEU B C 1
ATOM 2225 O O . LEU B 1 16 ? 18.703 12.883 2.744 1 83.12 16 LEU B O 1
ATOM 2229 N N . LEU B 1 17 ? 19.281 14.578 1.369 1 86.19 17 LEU B N 1
ATOM 2230 C CA . LEU B 1 17 ? 19.141 13.758 0.171 1 86.19 17 LEU B CA 1
ATOM 2231 C C . LEU B 1 17 ? 20.172 12.641 0.141 1 86.19 17 LEU B C 1
ATOM 2233 O O . LEU B 1 17 ? 19.859 11.5 -0.198 1 86.19 17 LEU B O 1
ATOM 2237 N N . ALA B 1 18 ? 21.375 12.969 0.559 1 89.44 18 ALA B N 1
ATOM 2238 C CA . ALA B 1 18 ? 22.438 11.977 0.581 1 89.44 18 ALA B CA 1
ATOM 2239 C C . ALA B 1 18 ? 22.188 10.906 1.637 1 89.44 18 ALA B C 1
ATOM 2241 O O . ALA B 1 18 ? 22.391 9.719 1.386 1 89.44 18 ALA B O 1
ATOM 2242 N N . ALA B 1 19 ? 21.719 11.352 2.781 1 88.19 19 ALA B N 1
ATOM 2243 C CA . ALA B 1 19 ? 21.422 10.406 3.85 1 88.19 19 ALA B CA 1
ATOM 2244 C C . ALA B 1 19 ? 20.266 9.484 3.451 1 88.19 19 ALA B C 1
ATOM 2246 O O . ALA B 1 19 ? 20.312 8.281 3.705 1 88.19 19 ALA B O 1
ATOM 2247 N N . TYR B 1 20 ? 19.297 10.039 2.854 1 90.62 20 TYR B N 1
ATOM 2248 C CA . TYR B 1 20 ? 18.156 9.258 2.385 1 90.62 20 TYR B CA 1
ATOM 2249 C C . TYR B 1 20 ? 18.578 8.289 1.283 1 90.62 20 TYR B C 1
ATOM 2251 O O . TYR B 1 20 ? 18.172 7.129 1.276 1 90.62 20 TYR B O 1
ATOM 2259 N N . GLY B 1 21 ? 19.406 8.789 0.361 1 91.88 21 GLY B N 1
ATOM 2260 C CA . GLY B 1 21 ? 19.938 7.938 -0.689 1 91.88 21 GLY B CA 1
ATOM 2261 C C . GLY B 1 21 ? 20.781 6.789 -0.158 1 91.88 21 GLY B C 1
ATOM 2262 O O . GLY B 1 21 ? 20.641 5.648 -0.608 1 91.88 21 GLY B O 1
ATOM 2263 N N . LEU B 1 22 ? 21.578 7.062 0.812 1 92.88 22 LEU B N 1
ATOM 2264 C CA . LEU B 1 22 ? 22.391 6.027 1.434 1 92.88 22 LEU B CA 1
ATOM 2265 C C . LEU B 1 22 ? 21.531 5.008 2.16 1 92.88 22 LEU B C 1
ATOM 2267 O O . LEU B 1 22 ? 21.812 3.809 2.121 1 92.88 22 LEU B O 1
ATOM 2271 N N . PHE B 1 23 ? 20.562 5.539 2.816 1 93.75 23 PHE B N 1
ATOM 2272 C CA . PHE B 1 23 ? 19.609 4.66 3.5 1 93.75 23 PHE B CA 1
ATOM 2273 C C . PHE B 1 23 ? 18.938 3.713 2.512 1 93.75 23 PHE B C 1
ATOM 2275 O O . PHE B 1 23 ? 18.812 2.516 2.779 1 93.75 23 PHE B O 1
ATOM 2282 N N . LEU B 1 24 ? 18.578 4.184 1.356 1 93.69 24 LEU B N 1
ATOM 2283 C CA . LEU B 1 24 ? 17.953 3.373 0.317 1 93.69 24 LEU B CA 1
ATOM 2284 C C . LEU B 1 24 ? 18.922 2.342 -0.234 1 93.69 24 LEU B C 1
ATOM 2286 O O . LEU B 1 24 ? 18.578 1.167 -0.38 1 93.69 24 LEU B O 1
ATOM 2290 N N . LEU B 1 25 ? 20.125 2.789 -0.495 1 93.88 25 LEU B N 1
ATOM 2291 C CA . LEU B 1 25 ? 21.125 1.908 -1.078 1 93.88 25 LEU B CA 1
ATOM 2292 C C . LEU B 1 25 ? 21.531 0.813 -0.094 1 93.88 25 LEU B C 1
ATOM 2294 O O . LEU B 1 25 ? 21.719 -0.337 -0.488 1 93.88 25 LEU B O 1
ATOM 2298 N N . LEU B 1 26 ? 21.578 1.152 1.186 1 93.94 26 LEU B N 1
ATOM 2299 C CA . LEU B 1 26 ? 21.906 0.162 2.205 1 93.94 26 LEU B CA 1
ATOM 2300 C C . LEU B 1 26 ? 20.797 -0.875 2.332 1 93.94 26 LEU B C 1
ATOM 2302 O O . LEU B 1 26 ? 21.078 -2.07 2.469 1 93.94 26 LEU B O 1
ATOM 2306 N N . GLY B 1 27 ? 19.609 -0.411 2.316 1 93.5 27 GLY B N 1
ATOM 2307 C CA . GLY B 1 27 ? 18.5 -1.354 2.332 1 93.5 27 GLY B CA 1
ATOM 2308 C C . GLY B 1 27 ? 18.516 -2.307 1.152 1 93.5 27 GLY B C 1
ATOM 2309 O O . GLY B 1 27 ? 18.312 -3.512 1.319 1 93.5 27 GLY B O 1
ATOM 2310 N N . ALA B 1 28 ? 18.734 -1.771 -0.025 1 93.75 28 ALA B N 1
ATOM 2311 C CA . ALA B 1 28 ? 18.781 -2.588 -1.235 1 93.75 28 ALA B CA 1
ATOM 2312 C C . ALA B 1 28 ? 19.891 -3.637 -1.148 1 93.75 28 ALA B C 1
ATOM 2314 O O . ALA B 1 28 ? 19.672 -4.801 -1.493 1 93.75 28 ALA B O 1
ATOM 2315 N N . ALA B 1 29 ? 21.062 -3.248 -0.698 1 92.81 29 ALA B N 1
ATOM 2316 C CA . ALA B 1 29 ? 22.188 -4.156 -0.58 1 92.81 29 ALA B CA 1
ATOM 2317 C C . ALA B 1 29 ? 21.906 -5.266 0.426 1 92.81 29 ALA B C 1
ATOM 2319 O O . ALA B 1 29 ? 22.203 -6.438 0.171 1 92.81 29 ALA B O 1
ATOM 2320 N N . VAL B 1 30 ? 21.312 -4.898 1.501 1 92.62 30 VAL B N 1
ATOM 2321 C CA . VAL B 1 30 ? 21.016 -5.867 2.553 1 92.62 30 VAL B CA 1
ATOM 2322 C C . VAL B 1 30 ? 20.016 -6.902 2.039 1 92.62 30 VAL B C 1
ATOM 2324 O O . VAL B 1 30 ? 20.234 -8.109 2.188 1 92.62 30 VAL B O 1
ATOM 2327 N N . PHE B 1 31 ? 18.969 -6.496 1.404 1 91.88 31 PHE B N 1
ATOM 2328 C CA . PHE B 1 31 ? 17.938 -7.426 0.943 1 91.88 31 PHE B CA 1
ATOM 2329 C C . PHE B 1 31 ? 18.469 -8.273 -0.214 1 91.88 31 PHE B C 1
ATOM 2331 O O . PHE B 1 31 ? 18.125 -9.453 -0.329 1 91.88 31 PHE B O 1
ATOM 2338 N N . ALA B 1 32 ? 19.281 -7.648 -1.068 1 90.56 32 ALA B N 1
ATOM 2339 C CA . ALA B 1 32 ? 19.828 -8.391 -2.199 1 90.56 32 ALA B CA 1
ATOM 2340 C C . ALA B 1 32 ? 20.688 -9.562 -1.721 1 90.56 32 ALA B C 1
ATOM 2342 O O . ALA B 1 32 ? 20.609 -10.664 -2.273 1 90.56 32 ALA B O 1
ATOM 2343 N N . VAL B 1 33 ? 21.469 -9.336 -0.685 1 88.19 33 VAL B N 1
ATOM 2344 C CA . VAL B 1 33 ? 22.375 -10.352 -0.187 1 88.19 33 VAL B CA 1
ATOM 2345 C C . VAL B 1 33 ? 21.641 -11.32 0.728 1 88.19 33 VAL B C 1
ATOM 2347 O O . VAL B 1 33 ? 21.812 -12.531 0.635 1 88.19 33 VAL B O 1
ATOM 2350 N N . LEU B 1 34 ? 20.766 -10.852 1.47 1 88.56 34 LEU B N 1
ATOM 2351 C CA . LEU B 1 34 ? 20.094 -11.641 2.506 1 88.56 34 LEU B CA 1
ATOM 2352 C C . LEU B 1 34 ? 19.094 -12.609 1.893 1 88.56 34 LEU B C 1
ATOM 2354 O O . LEU B 1 34 ? 18.938 -13.734 2.373 1 88.56 34 LEU B O 1
ATOM 2358 N N . GLU B 1 35 ? 18.359 -12.25 0.866 1 90.69 35 GLU B N 1
ATOM 2359 C CA . GLU B 1 35 ? 17.25 -13.039 0.347 1 90.69 35 GLU B CA 1
ATOM 2360 C C . GLU B 1 35 ? 17.703 -13.93 -0.812 1 90.69 35 GLU B C 1
ATOM 2362 O O . GLU B 1 35 ? 16.969 -14.836 -1.219 1 90.69 35 GLU B O 1
ATOM 2367 N N . ALA B 1 36 ? 18.922 -13.766 -1.296 1 85.81 36 ALA B N 1
ATOM 2368 C CA . ALA B 1 36 ? 19.406 -14.492 -2.467 1 85.81 36 ALA B CA 1
ATOM 2369 C C . ALA B 1 36 ? 19.391 -16 -2.223 1 85.81 36 ALA B C 1
ATOM 2371 O O . ALA B 1 36 ? 18.891 -16.766 -3.049 1 85.81 36 ALA B O 1
ATOM 2372 N N . PRO B 1 37 ? 19.812 -16.469 -1.047 1 85 37 PRO B N 1
ATOM 2373 C CA . PRO B 1 37 ? 19.828 -17.922 -0.842 1 85 37 PRO B CA 1
ATOM 2374 C C . PRO B 1 37 ? 18.422 -18.531 -0.753 1 85 37 PRO B C 1
ATOM 2376 O O . PRO B 1 37 ? 18.172 -19.609 -1.284 1 85 37 PRO B O 1
ATOM 2379 N N . ALA B 1 38 ? 17.547 -17.906 -0.02 1 85.31 38 ALA B N 1
ATOM 2380 C CA . ALA B 1 38 ? 16.188 -18.406 0.098 1 85.31 38 ALA B CA 1
ATOM 2381 C C . ALA B 1 38 ? 15.5 -18.453 -1.264 1 85.31 38 ALA B C 1
ATOM 2383 O O . ALA B 1 38 ? 14.734 -19.375 -1.551 1 85.31 38 ALA B O 1
ATOM 2384 N N . GLU B 1 39 ? 15.734 -17.438 -2.082 1 85.25 39 GLU B N 1
ATOM 2385 C CA . GLU B 1 39 ? 15.172 -17.422 -3.43 1 85.25 39 GLU B CA 1
ATOM 2386 C C . GLU B 1 39 ? 15.695 -18.578 -4.262 1 85.25 39 GLU B C 1
ATOM 2388 O O . GLU B 1 39 ? 14.93 -19.25 -4.965 1 85.25 39 GLU B O 1
ATOM 2393 N N . ARG B 1 40 ? 16.984 -18.766 -4.215 1 82.38 40 ARG B N 1
ATOM 2394 C CA . ARG B 1 40 ? 17.562 -19.859 -4.977 1 82.38 40 ARG B CA 1
ATOM 2395 C C . ARG B 1 40 ? 16.984 -21.203 -4.547 1 82.38 40 ARG B C 1
ATOM 2397 O O . ARG B 1 40 ? 16.703 -22.062 -5.387 1 82.38 40 ARG B O 1
ATOM 2404 N N . ALA B 1 41 ? 16.812 -21.359 -3.305 1 81.69 41 ALA B N 1
ATOM 2405 C CA . ALA B 1 41 ? 16.234 -22.609 -2.795 1 81.69 41 ALA B CA 1
ATOM 2406 C C . ALA B 1 41 ? 14.812 -22.812 -3.295 1 81.69 41 ALA B C 1
ATOM 2408 O O . ALA B 1 41 ? 14.438 -23.922 -3.686 1 81.69 41 ALA B O 1
ATOM 2409 N N . LEU B 1 42 ? 14.023 -21.766 -3.252 1 82.06 42 LEU B N 1
ATOM 2410 C CA . LEU B 1 42 ? 12.633 -21.828 -3.699 1 82.06 42 LEU B CA 1
ATOM 2411 C C . LEU B 1 42 ? 12.562 -22.156 -5.188 1 82.06 42 LEU B C 1
ATOM 2413 O O . LEU B 1 42 ? 11.797 -23.031 -5.602 1 82.06 42 LEU B O 1
ATOM 2417 N N . VAL B 1 43 ? 13.312 -21.422 -6.047 1 81.25 43 VAL B N 1
ATOM 2418 C CA . VAL B 1 43 ? 13.297 -21.609 -7.492 1 81.25 43 VAL B CA 1
ATOM 2419 C C . VAL B 1 43 ? 13.797 -23.016 -7.836 1 81.25 43 VAL B C 1
ATOM 2421 O O . VAL B 1 43 ? 13.211 -23.703 -8.68 1 81.25 43 VAL B O 1
ATOM 2424 N N . ALA B 1 44 ? 14.852 -23.438 -7.172 1 81 44 ALA B N 1
ATOM 2425 C CA . ALA B 1 44 ? 15.391 -24.781 -7.391 1 81 44 ALA B CA 1
ATOM 2426 C C . ALA B 1 44 ? 14.352 -25.859 -7.035 1 81 44 ALA B C 1
ATOM 2428 O O . ALA B 1 44 ? 14.234 -26.859 -7.73 1 81 44 ALA B O 1
ATOM 2429 N N . GLY B 1 45 ? 13.625 -25.641 -5.957 1 79.62 45 GLY B N 1
ATOM 2430 C CA . GLY B 1 45 ? 12.586 -26.562 -5.562 1 79.62 45 GLY B CA 1
ATOM 2431 C C . GLY B 1 45 ? 11.477 -26.688 -6.594 1 79.62 45 GLY B C 1
ATOM 2432 O O . GLY B 1 45 ? 10.992 -27.781 -6.867 1 79.62 45 GLY B O 1
ATOM 2433 N N . LEU B 1 46 ? 11.07 -25.578 -7.113 1 80.31 46 LEU B N 1
ATOM 2434 C CA . LEU B 1 46 ? 10.016 -25.578 -8.117 1 80.31 46 LEU B CA 1
ATOM 2435 C C . LEU B 1 46 ? 10.484 -26.25 -9.406 1 80.31 46 LEU B C 1
ATOM 2437 O O . LEU B 1 46 ? 9.742 -27.016 -10.016 1 80.31 46 LEU B O 1
ATOM 2441 N N . GLN B 1 47 ? 11.695 -25.969 -9.828 1 81.06 47 GLN B N 1
ATOM 2442 C CA . GLN B 1 47 ? 12.25 -26.594 -11.031 1 81.06 47 GLN B CA 1
ATOM 2443 C C . GLN B 1 47 ? 12.414 -28.094 -10.852 1 81.06 47 GLN B C 1
ATOM 2445 O O . GLN B 1 47 ? 12.188 -28.859 -11.781 1 81.06 47 GLN B O 1
ATOM 2450 N N . ALA B 1 48 ? 12.812 -28.469 -9.672 1 81.56 48 ALA B N 1
ATOM 2451 C CA . ALA B 1 48 ? 12.938 -29.891 -9.375 1 81.56 48 ALA B CA 1
ATOM 2452 C C . ALA B 1 48 ? 11.586 -30.578 -9.43 1 81.56 48 ALA B C 1
ATOM 2454 O O . ALA B 1 48 ? 11.469 -31.703 -9.945 1 81.56 48 ALA B O 1
ATOM 2455 N N . ALA B 1 49 ? 10.555 -29.984 -8.844 1 78.81 49 ALA B N 1
ATOM 2456 C CA . ALA B 1 49 ? 9.203 -30.547 -8.867 1 78.81 49 ALA B CA 1
ATOM 2457 C C . ALA B 1 49 ? 8.695 -30.672 -10.305 1 78.81 49 ALA B C 1
ATOM 2459 O O . ALA B 1 49 ? 8.07 -31.672 -10.656 1 78.81 49 ALA B O 1
ATOM 2460 N N . ARG B 1 50 ? 8.883 -29.641 -11.094 1 79.62 50 ARG B N 1
ATOM 2461 C CA . ARG B 1 50 ? 8.5 -29.656 -12.5 1 79.62 50 ARG B CA 1
ATOM 2462 C C . ARG B 1 50 ? 9.234 -30.766 -13.25 1 79.62 50 ARG B C 1
ATOM 2464 O O . ARG B 1 50 ? 8.625 -31.516 -14.016 1 79.62 50 ARG B O 1
ATOM 2471 N N . ALA B 1 51 ? 10.57 -30.859 -13.047 1 79.44 51 ALA B N 1
ATOM 2472 C CA . ALA B 1 51 ? 11.391 -31.875 -13.711 1 79.44 51 ALA B CA 1
ATOM 2473 C C . ALA B 1 51 ? 10.977 -33.281 -13.297 1 79.44 51 ALA B C 1
ATOM 2475 O O . ALA B 1 51 ? 10.969 -34.188 -14.117 1 79.44 51 ALA B O 1
ATOM 2476 N N . SER B 1 52 ? 10.75 -33.438 -12.039 1 80 52 SER B N 1
ATOM 2477 C CA . SER B 1 52 ? 10.312 -34.75 -11.547 1 80 52 SER B CA 1
ATOM 2478 C C . SER B 1 52 ? 9.008 -35.188 -12.195 1 80 52 SER B C 1
ATOM 2480 O O . SER B 1 52 ? 8.836 -36.344 -12.555 1 80 52 SER B O 1
ATOM 2482 N N . LEU B 1 53 ? 8.078 -34.281 -12.328 1 77.44 53 LEU B N 1
ATOM 2483 C CA . LEU B 1 53 ? 6.797 -34.562 -12.969 1 77.44 53 LEU B CA 1
ATOM 2484 C C . LEU B 1 53 ? 6.992 -34.906 -14.445 1 77.44 53 LEU B C 1
ATOM 2486 O O . LEU B 1 53 ? 6.371 -35.844 -14.953 1 77.44 53 LEU B O 1
ATOM 2490 N N . LEU B 1 54 ? 7.844 -34.219 -15.117 1 78 54 LEU B N 1
ATOM 2491 C CA . LEU B 1 54 ? 8.102 -34.438 -16.531 1 78 54 LEU B CA 1
ATOM 2492 C C . LEU B 1 54 ? 8.836 -35.781 -16.719 1 78 54 LEU B C 1
ATOM 2494 O O . LEU B 1 54 ? 8.586 -36.5 -17.703 1 78 54 LEU B O 1
ATOM 2498 N N . ALA B 1 55 ? 9.766 -36.062 -15.883 1 77.75 55 ALA B N 1
ATOM 2499 C CA . ALA B 1 55 ? 10.523 -37.312 -15.977 1 77.75 55 ALA B CA 1
ATOM 2500 C C . ALA B 1 55 ? 9.625 -38.531 -15.758 1 77.75 55 ALA B C 1
ATOM 2502 O O . ALA B 1 55 ? 9.766 -39.531 -16.453 1 77.75 55 ALA B O 1
ATOM 2503 N N . GLU B 1 56 ? 8.781 -38.375 -14.781 1 73.88 56 GLU B N 1
ATOM 2504 C CA . GLU B 1 56 ? 7.906 -39.5 -14.445 1 73.88 56 GLU B CA 1
ATOM 2505 C C . GLU B 1 56 ? 6.863 -39.719 -15.539 1 73.88 56 GLU B C 1
ATOM 2507 O O . GLU B 1 56 ? 6.426 -40.875 -15.75 1 73.88 56 GLU B O 1
ATOM 2512 N N . HIS B 1 57 ? 6.555 -38.625 -16.125 1 70.5 57 HIS B N 1
ATOM 2513 C CA . HIS B 1 57 ? 5.469 -38.75 -17.094 1 70.5 57 HIS B CA 1
ATOM 2514 C C . HIS B 1 57 ? 5.906 -38.312 -18.484 1 70.5 57 HIS B C 1
ATOM 2516 O O . HIS B 1 57 ? 5.094 -37.844 -19.281 1 70.5 57 HIS B O 1
ATOM 2522 N N . ARG B 1 58 ? 7.215 -38.375 -18.812 1 65.94 58 ARG B N 1
ATOM 2523 C CA . ARG B 1 58 ? 7.898 -37.906 -20.031 1 65.94 58 ARG B CA 1
ATOM 2524 C C . ARG B 1 58 ? 7.191 -38.438 -21.281 1 65.94 58 ARG B C 1
ATOM 2526 O O . ARG B 1 58 ? 7.117 -37.719 -22.281 1 65.94 58 ARG B O 1
ATOM 2533 N N . GLN B 1 59 ? 6.664 -39.594 -21.234 1 63.59 59 GLN B N 1
ATOM 2534 C CA . GLN B 1 59 ? 6.141 -40.188 -22.453 1 63.59 59 GLN B CA 1
ATOM 2535 C C . GLN B 1 59 ? 4.773 -39.625 -22.812 1 63.59 59 GLN B C 1
ATOM 2537 O O . GLN B 1 59 ? 4.395 -39.594 -23.984 1 63.59 59 GLN B O 1
ATOM 2542 N N . CYS B 1 60 ? 4.062 -39.031 -21.828 1 65.44 60 CYS B N 1
ATOM 2543 C CA . CYS B 1 60 ? 2.672 -38.688 -22.078 1 65.44 60 CYS B CA 1
ATOM 2544 C C . CYS B 1 60 ? 2.459 -37.188 -21.891 1 65.44 60 CYS B C 1
ATOM 2546 O O . CYS B 1 60 ? 1.479 -36.625 -22.391 1 65.44 60 CYS B O 1
ATOM 2548 N N . LEU B 1 61 ? 3.414 -36.594 -21.281 1 69.19 61 LEU B N 1
ATOM 2549 C CA . LEU B 1 61 ? 3.131 -35.188 -20.938 1 69.19 61 LEU B CA 1
ATOM 2550 C C . LEU B 1 61 ? 3.959 -34.25 -21.812 1 69.19 61 LEU B C 1
ATOM 2552 O O . LEU B 1 61 ? 5.191 -34.312 -21.797 1 69.19 61 LEU B O 1
ATOM 2556 N N . ALA B 1 62 ? 3.18 -33.625 -22.812 1 73.06 62 ALA B N 1
ATOM 2557 C CA . ALA B 1 62 ? 3.855 -32.594 -23.594 1 73.06 62 ALA B CA 1
ATOM 2558 C C . ALA B 1 62 ? 4.297 -31.438 -22.703 1 73.06 62 ALA B C 1
ATOM 2560 O O . ALA B 1 62 ? 3.494 -30.875 -21.953 1 73.06 62 ALA B O 1
ATOM 2561 N N . GLU B 1 63 ? 5.547 -31.109 -22.609 1 78.75 63 GLU B N 1
ATOM 2562 C CA . GLU B 1 63 ? 6.172 -30.047 -21.828 1 78.75 63 GLU B CA 1
ATOM 2563 C C . GLU B 1 63 ? 5.508 -28.703 -22.109 1 78.75 63 GLU B C 1
ATOM 2565 O O . GLU B 1 63 ? 5.328 -27.891 -21.188 1 78.75 63 GLU B O 1
AT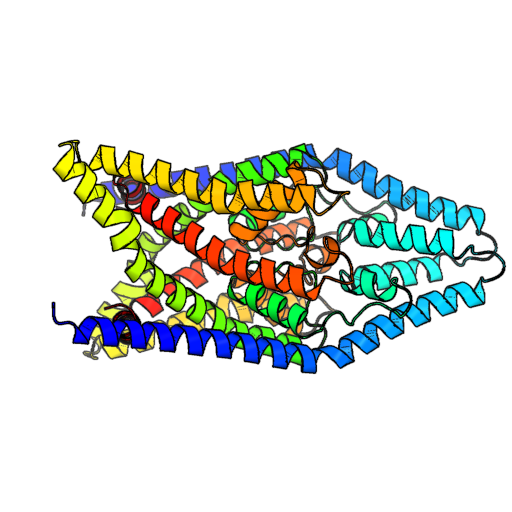OM 2570 N N . GLU B 1 64 ? 5.043 -28.516 -23.344 1 77.38 64 GLU B N 1
ATOM 2571 C CA . GLU B 1 64 ? 4.465 -27.234 -23.734 1 77.38 64 GLU B CA 1
ATOM 2572 C C . GLU B 1 64 ? 3.08 -27.047 -23.109 1 77.38 64 GLU B C 1
ATOM 2574 O O . GLU B 1 64 ? 2.717 -25.938 -22.719 1 77.38 64 GLU B O 1
ATOM 2579 N N . GLN B 1 65 ? 2.314 -28.109 -23 1 77.12 65 GLN B N 1
ATOM 2580 C CA . GLN B 1 65 ? 0.982 -28.016 -22.422 1 77.12 65 GLN B CA 1
ATOM 2581 C C . GLN B 1 65 ? 1.058 -27.734 -20.922 1 77.12 65 GLN B C 1
ATOM 2583 O O . GLN B 1 65 ? 0.284 -26.922 -20.391 1 77.12 65 GLN B O 1
ATOM 2588 N N . LEU B 1 66 ? 1.997 -28.406 -20.281 1 81.19 66 LEU B N 1
ATOM 2589 C CA . LEU B 1 66 ? 2.188 -28.172 -18.859 1 81.19 66 LEU B CA 1
ATOM 2590 C C . LEU B 1 66 ? 2.643 -26.734 -18.594 1 81.19 66 LEU B C 1
ATOM 2592 O O . LEU B 1 66 ? 2.105 -26.047 -17.719 1 81.19 66 LEU B O 1
ATOM 2596 N N . ALA B 1 67 ? 3.645 -26.297 -19.391 1 79.38 67 ALA B N 1
ATOM 2597 C CA . ALA B 1 67 ? 4.148 -24.938 -19.25 1 79.38 67 ALA B CA 1
ATOM 2598 C C . ALA B 1 67 ? 3.037 -23.906 -19.469 1 79.38 67 ALA B C 1
ATOM 2600 O O . ALA B 1 67 ? 2.986 -22.891 -18.797 1 79.38 67 ALA B O 1
ATOM 2601 N N . GLY B 1 68 ? 2.145 -24.188 -20.438 1 79.19 68 GLY B N 1
ATOM 2602 C CA . GLY B 1 68 ? 1.021 -23.297 -20.688 1 79.19 68 GLY B CA 1
ATOM 2603 C C . GLY B 1 68 ? 0.078 -23.188 -19.5 1 79.19 68 GLY B C 1
ATOM 2604 O O . GLY B 1 68 ? -0.347 -22.078 -19.156 1 79.19 68 GLY B O 1
ATOM 2605 N N . LEU B 1 69 ? -0.214 -24.312 -18.875 1 79.44 69 LEU B N 1
ATOM 2606 C CA . LEU B 1 69 ? -1.08 -24.297 -17.703 1 79.44 69 LEU B CA 1
ATOM 2607 C C . LEU B 1 69 ? -0.424 -23.547 -16.547 1 79.44 69 LEU B C 1
ATOM 2609 O O . LEU B 1 69 ? -1.078 -22.766 -15.859 1 79.44 69 LEU B O 1
ATOM 2613 N N . LEU B 1 70 ? 0.832 -23.797 -16.328 1 81.69 70 LEU B N 1
ATOM 2614 C CA . LEU B 1 70 ? 1.557 -23.156 -15.25 1 81.69 70 LEU B CA 1
ATOM 2615 C C . LEU B 1 70 ? 1.592 -21.641 -15.453 1 81.69 70 LEU B C 1
ATOM 2617 O O . LEU B 1 70 ? 1.414 -20.875 -14.5 1 81.69 70 LEU B O 1
ATOM 2621 N N . ARG B 1 71 ? 1.742 -21.188 -16.656 1 80.69 71 ARG B N 1
ATOM 2622 C CA . ARG B 1 71 ? 1.764 -19.766 -16.969 1 80.69 71 ARG B CA 1
ATOM 2623 C C . ARG B 1 71 ? 0.395 -19.125 -16.734 1 80.69 71 ARG B C 1
ATOM 2625 O O . ARG B 1 71 ? 0.3 -18.016 -16.203 1 80.69 71 ARG B O 1
ATOM 2632 N N . ARG B 1 72 ? -0.639 -19.812 -17.094 1 78.56 72 ARG B N 1
ATOM 2633 C CA . ARG B 1 72 ? -1.996 -19.312 -16.891 1 78.56 72 ARG B CA 1
ATOM 2634 C C . ARG B 1 72 ? -2.324 -19.219 -15.406 1 78.56 72 ARG B C 1
ATOM 2636 O O . ARG B 1 72 ? -2.994 -18.281 -14.969 1 78.56 72 ARG B O 1
ATOM 2643 N N . LEU B 1 73 ? -1.805 -20.141 -14.695 1 80.56 73 LEU B N 1
ATOM 2644 C CA . LEU B 1 73 ? -2.039 -20.156 -13.258 1 80.56 73 LEU B CA 1
ATOM 2645 C C . LEU B 1 73 ? -1.32 -18.984 -12.578 1 80.56 73 LEU B C 1
ATOM 2647 O O . LEU B 1 73 ? -1.889 -18.328 -11.711 1 80.56 73 LEU B O 1
ATOM 2651 N N . LEU B 1 74 ? -0.148 -18.75 -12.977 1 78.25 74 LEU B N 1
ATOM 2652 C CA . LEU B 1 74 ? 0.61 -17.656 -12.406 1 78.25 74 LEU B CA 1
ATOM 2653 C C . LEU B 1 74 ? -0.03 -16.312 -12.758 1 78.25 74 LEU B C 1
ATOM 2655 O O . LEU B 1 74 ? -0.065 -15.398 -11.93 1 78.25 74 LEU B O 1
ATOM 2659 N N . ALA B 1 75 ? -0.57 -16.266 -13.953 1 73.81 75 ALA B N 1
ATOM 2660 C CA . ALA B 1 75 ? -1.216 -15.031 -14.406 1 73.81 75 ALA B CA 1
ATOM 2661 C C . ALA B 1 75 ? -2.504 -14.773 -13.625 1 73.81 75 ALA B C 1
ATOM 2663 O O . ALA B 1 75 ? -2.924 -13.617 -13.469 1 73.81 75 ALA B O 1
ATOM 2664 N N . ALA B 1 76 ? -3.102 -15.859 -13.094 1 75.94 76 ALA B N 1
ATOM 2665 C CA . ALA B 1 76 ? -4.344 -15.727 -12.344 1 75.94 76 ALA B CA 1
ATOM 2666 C C . ALA B 1 76 ? -4.078 -15.195 -10.938 1 75.94 76 ALA B C 1
ATOM 2668 O O . ALA B 1 76 ? -4.996 -14.727 -10.258 1 75.94 76 ALA B O 1
ATOM 2669 N N . GLY B 1 77 ? -2.756 -15.336 -10.516 1 71.31 77 GLY B N 1
ATOM 2670 C CA . GLY B 1 77 ? -2.391 -14.773 -9.227 1 71.31 77 GLY B CA 1
ATOM 2671 C C . GLY B 1 77 ? -3.184 -15.359 -8.07 1 71.31 77 GLY B C 1
ATOM 2672 O O . GLY B 1 77 ? -3.266 -16.578 -7.926 1 71.31 77 GLY B O 1
ATOM 2673 N N . GLY B 1 78 ? -3.834 -14.531 -7.266 1 70.5 78 GLY B N 1
ATOM 2674 C CA . GLY B 1 78 ? -4.594 -14.945 -6.098 1 70.5 78 GLY B CA 1
ATOM 2675 C C . GLY B 1 78 ? -5.82 -15.766 -6.445 1 70.5 78 GLY B C 1
ATOM 2676 O O . GLY B 1 78 ? -6.312 -16.547 -5.621 1 70.5 78 GLY B O 1
ATOM 2677 N N . TYR B 1 79 ? -6.297 -15.656 -7.691 1 73 79 TYR B N 1
ATOM 2678 C CA . TYR B 1 79 ? -7.492 -16.375 -8.109 1 73 79 TYR B CA 1
ATOM 2679 C C . TYR B 1 79 ? -7.191 -17.859 -8.32 1 73 79 TYR B C 1
ATOM 2681 O O . TYR B 1 79 ? -8.102 -18.688 -8.375 1 73 79 TYR B O 1
ATOM 2689 N N . GLY B 1 80 ? -5.891 -18.109 -8.523 1 72.38 80 GLY B N 1
ATOM 2690 C CA . GLY B 1 80 ? -5.492 -19.5 -8.742 1 72.38 80 GLY B CA 1
ATOM 2691 C C . GLY B 1 80 ? -5.898 -20.422 -7.613 1 72.38 80 GLY B C 1
ATOM 2692 O O . GLY B 1 80 ? -6.262 -21.578 -7.848 1 72.38 80 GLY B O 1
ATOM 2693 N N . ASN B 1 81 ? -5.848 -19.906 -6.371 1 69.94 81 ASN B N 1
ATOM 2694 C CA . ASN B 1 81 ? -6.234 -20.719 -5.227 1 69.94 81 ASN B CA 1
ATOM 2695 C C . ASN B 1 81 ? -7.711 -21.094 -5.281 1 69.94 81 ASN B C 1
ATOM 2697 O O . ASN B 1 81 ? -8.094 -22.188 -4.859 1 69.94 81 ASN B O 1
ATOM 2701 N N . PHE B 1 82 ? -8.484 -20.266 -5.945 1 68.69 82 PHE B N 1
ATOM 2702 C CA . PHE B 1 82 ? -9.914 -20.516 -6.074 1 68.69 82 PHE B CA 1
ATOM 2703 C C . PHE B 1 82 ? -10.18 -21.562 -7.137 1 68.69 82 PHE B C 1
ATOM 2705 O O . PHE B 1 82 ? -11.102 -22.375 -6.996 1 68.69 82 PHE B O 1
ATOM 2712 N N . ALA B 1 83 ? -9.367 -21.578 -8.094 1 68.44 83 ALA B N 1
ATOM 2713 C CA . ALA B 1 83 ? -9.531 -22.516 -9.195 1 68.44 83 ALA B CA 1
ATOM 2714 C C . ALA B 1 83 ? -9.117 -23.922 -8.781 1 68.44 83 ALA B C 1
ATOM 2716 O O . ALA B 1 83 ? -9.633 -24.906 -9.305 1 68.44 83 ALA B O 1
ATOM 2717 N N . LEU B 1 84 ? -8.109 -24 -7.918 1 71.88 84 LEU B N 1
ATOM 2718 C CA . LEU B 1 84 ? -7.598 -25.297 -7.5 1 71.88 84 LEU B CA 1
ATOM 2719 C C . LEU B 1 84 ? -8.508 -25.922 -6.445 1 71.88 84 LEU B C 1
ATOM 2721 O O . LEU B 1 84 ? -8.492 -27.141 -6.254 1 71.88 84 LEU B O 1
ATOM 2725 N N . SER B 1 85 ? -9.211 -25.031 -5.691 1 63.38 85 SER B N 1
ATOM 2726 C CA . SER B 1 85 ? -10.094 -25.578 -4.664 1 63.38 85 SER B CA 1
ATOM 2727 C C . SER B 1 85 ? -11.312 -26.234 -5.285 1 63.38 85 SER B C 1
ATOM 2729 O O . SER B 1 85 ? -11.789 -25.812 -6.34 1 63.38 85 SER B O 1
ATOM 2731 N N . ASN B 1 86 ? -11.328 -27.484 -5.469 1 55.25 86 ASN B N 1
ATOM 2732 C CA . ASN B 1 86 ? -12.422 -28.281 -5.996 1 55.25 86 ASN B CA 1
ATOM 2733 C C . ASN B 1 86 ? -13.781 -27.75 -5.551 1 55.25 86 ASN B C 1
ATOM 2735 O O . ASN B 1 86 ? -14.1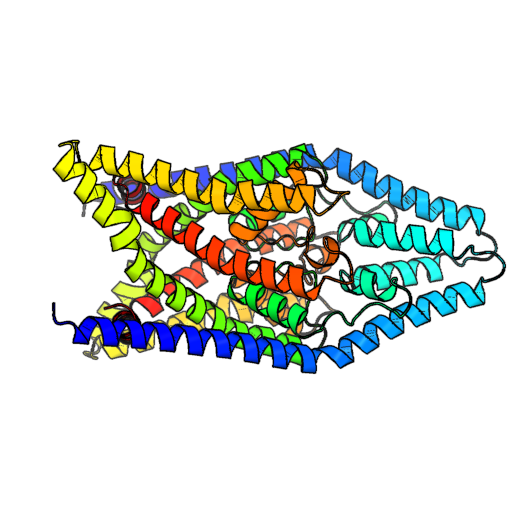41 -27.859 -4.379 1 55.25 86 ASN B O 1
ATOM 2739 N N . GLY B 1 87 ? -14.688 -27.016 -6.504 1 51.97 87 GLY B N 1
ATOM 2740 C CA . GLY B 1 87 ? -16.109 -26.75 -6.539 1 51.97 87 GLY B CA 1
ATOM 2741 C C . GLY B 1 87 ? -16.609 -26 -5.32 1 51.97 87 GLY B C 1
ATOM 2742 O O . GLY B 1 87 ? -1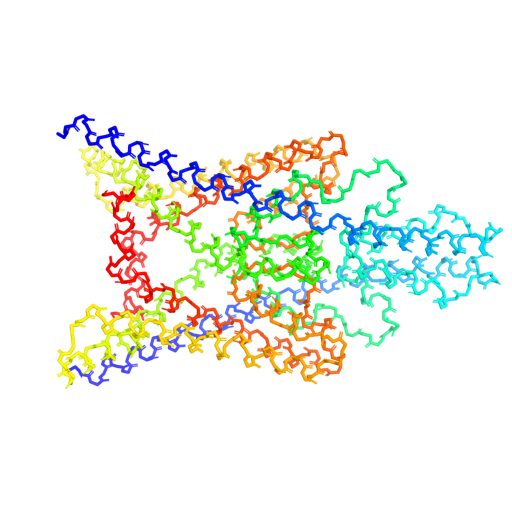7.656 -25.344 -5.371 1 51.97 87 GLY B O 1
ATOM 2743 N N . SER B 1 88 ? -16.141 -26.234 -4.098 1 52.16 88 SER B N 1
ATOM 2744 C CA . SER B 1 88 ? -16.859 -25.766 -2.912 1 52.16 88 SER B CA 1
ATOM 2745 C C . SER B 1 88 ? -16.406 -24.375 -2.496 1 52.16 88 SER B C 1
ATOM 2747 O O . SER B 1 88 ? -16.922 -23.812 -1.53 1 52.16 88 SER B O 1
ATOM 2749 N N . ALA B 1 89 ? -15.461 -23.859 -3.338 1 59.56 89 ALA B N 1
ATOM 2750 C CA . ALA B 1 89 ? -14.945 -22.625 -2.734 1 59.56 89 ALA B CA 1
ATOM 2751 C C . ALA B 1 89 ? -15.742 -21.406 -3.203 1 59.56 89 ALA B C 1
ATOM 2753 O O . ALA B 1 89 ? -16.219 -21.375 -4.34 1 59.56 89 ALA B O 1
ATOM 2754 N N . ASP B 1 90 ? -16.266 -20.672 -2.307 1 66.38 90 ASP B N 1
ATOM 2755 C CA . ASP B 1 90 ? -16.953 -19.406 -2.535 1 66.38 90 ASP B CA 1
ATOM 2756 C C . ASP B 1 90 ? -16.141 -18.516 -3.484 1 66.38 90 ASP B C 1
ATOM 2758 O O . ASP B 1 90 ? -14.914 -18.594 -3.527 1 66.38 90 ASP B O 1
ATOM 2762 N N . PRO B 1 91 ? -17 -17.891 -4.426 1 75.81 91 PRO B N 1
ATOM 2763 C CA . PRO B 1 91 ? -16.359 -16.953 -5.344 1 75.81 91 PRO B CA 1
ATOM 2764 C C . PRO B 1 91 ? -15.477 -15.93 -4.621 1 75.81 91 PRO B C 1
ATOM 2766 O O . PRO B 1 91 ? -15.688 -15.656 -3.436 1 75.81 91 PRO B O 1
ATOM 2769 N N . ALA B 1 92 ? -14.422 -15.539 -5.27 1 77.75 92 ALA B N 1
ATOM 2770 C CA . ALA B 1 92 ? -13.492 -14.562 -4.703 1 77.75 92 ALA B CA 1
ATOM 2771 C C . ALA B 1 92 ? -14.172 -13.227 -4.449 1 77.75 92 ALA B C 1
ATOM 2773 O O . ALA B 1 92 ? -14 -12.625 -3.389 1 77.75 92 ALA B O 1
ATOM 2774 N N . TRP B 1 93 ? -15.031 -12.852 -5.422 1 84.06 93 TRP B N 1
ATOM 2775 C CA . TRP B 1 93 ? -15.648 -11.531 -5.328 1 84.06 93 TRP B CA 1
ATOM 2776 C C . TRP B 1 93 ? -17 -11.617 -4.625 1 84.06 93 TRP B C 1
ATOM 2778 O O . TRP B 1 93 ? -17.984 -11.039 -5.094 1 84.06 93 TRP B O 1
ATOM 2788 N N . GLU B 1 94 ? -17.016 -12.25 -3.459 1 86.25 94 GLU B N 1
ATOM 2789 C CA . GLU B 1 94 ? -18.156 -12.148 -2.553 1 86.25 94 GLU B CA 1
ATOM 2790 C C . GLU B 1 94 ? -18.219 -10.773 -1.896 1 86.25 94 GLU B C 1
ATOM 2792 O O . GLU B 1 94 ? -17.25 -10.023 -1.925 1 86.25 94 GLU B O 1
ATOM 2797 N N . PHE B 1 95 ? -19.328 -10.438 -1.323 1 88.5 95 PHE B N 1
ATOM 2798 C CA . PHE B 1 95 ? -19.531 -9.094 -0.794 1 88.5 95 PHE B CA 1
ATOM 2799 C C . PHE B 1 95 ? -18.484 -8.758 0.263 1 88.5 95 PHE B C 1
ATOM 2801 O O . PHE B 1 95 ? -17.906 -7.672 0.244 1 88.5 95 PHE B O 1
ATOM 2808 N N . THR B 1 96 ? -18.219 -9.656 1.192 1 87.31 96 THR B N 1
ATOM 2809 C CA . THR B 1 96 ? -17.266 -9.383 2.266 1 87.31 96 THR B CA 1
ATOM 2810 C C . THR B 1 96 ? -15.859 -9.219 1.708 1 87.31 96 THR B C 1
ATOM 2812 O O . THR B 1 96 ? -15.086 -8.383 2.188 1 87.31 96 THR B O 1
ATOM 2815 N N . SER B 1 97 ? -15.555 -10 0.678 1 88.44 97 SER B N 1
ATOM 2816 C CA . SER B 1 97 ? -14.25 -9.883 0.037 1 88.44 97 SER B CA 1
ATOM 2817 C C . SER B 1 97 ? -14.133 -8.562 -0.73 1 88.44 97 SER B C 1
ATOM 2819 O O . SER B 1 97 ? -13.078 -7.938 -0.738 1 88.44 97 SER B O 1
ATOM 2821 N N . ALA B 1 98 ? -15.258 -8.25 -1.346 1 91.25 98 ALA B N 1
ATOM 2822 C CA . ALA B 1 98 ? -15.281 -6.969 -2.047 1 91.25 98 ALA B CA 1
ATOM 2823 C C . ALA B 1 98 ? -15.141 -5.805 -1.069 1 91.25 98 ALA B C 1
ATOM 2825 O O . ALA B 1 98 ? -14.469 -4.812 -1.367 1 91.25 98 ALA B O 1
ATOM 2826 N N . LEU B 1 99 ? -15.766 -5.941 0.074 1 93 99 LEU B N 1
ATOM 2827 C CA . LEU B 1 99 ? -15.656 -4.926 1.116 1 93 99 LEU B CA 1
ATOM 2828 C C . LEU B 1 99 ? -14.211 -4.805 1.601 1 93 99 LEU B C 1
ATOM 2830 O O . LEU B 1 99 ? -13.711 -3.697 1.791 1 93 99 LEU B O 1
ATOM 2834 N N . PHE B 1 100 ? -13.625 -5.906 1.786 1 92.31 100 PHE B N 1
ATOM 2835 C CA . PHE B 1 100 ? -12.227 -5.926 2.191 1 92.31 100 PHE B CA 1
ATOM 2836 C C . PHE B 1 100 ? -11.344 -5.273 1.132 1 92.31 100 PHE B C 1
ATOM 2838 O O . PHE B 1 100 ? -10.438 -4.508 1.458 1 92.31 100 PHE B O 1
ATOM 2845 N N . PHE B 1 101 ? -11.664 -5.504 -0.093 1 93.38 101 PHE B N 1
ATOM 2846 C CA . PHE B 1 101 ? -10.906 -4.938 -1.204 1 93.38 101 PHE B CA 1
ATOM 2847 C C . PHE B 1 101 ? -11.023 -3.42 -1.226 1 93.38 101 PHE B C 1
ATOM 2849 O O . PHE B 1 101 ? -10.016 -2.713 -1.31 1 93.38 101 PHE B O 1
ATOM 2856 N N . VAL B 1 102 ? -12.164 -2.928 -1.148 1 94.75 102 VAL B N 1
ATOM 2857 C CA . VAL B 1 102 ? -12.375 -1.487 -1.266 1 94.75 102 VAL B CA 1
ATOM 2858 C C . VAL B 1 102 ? -11.805 -0.781 -0.037 1 94.75 102 VAL B C 1
ATOM 2860 O O . VAL B 1 102 ? -11.18 0.275 -0.155 1 94.75 102 VAL B O 1
ATOM 2863 N N . ALA B 1 103 ? -11.961 -1.374 1.122 1 94.44 103 ALA B N 1
ATOM 2864 C CA . ALA B 1 103 ? -11.398 -0.788 2.338 1 94.44 103 ALA B CA 1
ATOM 2865 C C . ALA B 1 103 ? -9.883 -0.716 2.264 1 94.44 103 ALA B C 1
ATOM 2867 O O . ALA B 1 103 ? -9.281 0.306 2.605 1 94.44 103 ALA B O 1
ATOM 2868 N N . SER B 1 104 ? -9.258 -1.76 1.808 1 94.56 104 SER B N 1
ATOM 2869 C CA . SER B 1 104 ? -7.805 -1.793 1.683 1 94.56 104 SER B CA 1
ATOM 2870 C C . SER B 1 104 ? -7.32 -0.834 0.6 1 94.56 104 SER B C 1
ATOM 2872 O O . SER B 1 104 ? -6.254 -0.227 0.732 1 94.56 104 SER B O 1
ATOM 2874 N N . ALA B 1 105 ? -8.102 -0.64 -0.412 1 94.88 105 ALA B N 1
ATOM 2875 C CA . ALA B 1 105 ? -7.723 0.237 -1.518 1 94.88 105 ALA B CA 1
ATOM 2876 C C . ALA B 1 105 ? -7.766 1.702 -1.094 1 94.88 105 ALA B C 1
ATOM 2878 O O . ALA B 1 105 ? -6.816 2.453 -1.334 1 94.88 105 ALA B O 1
ATOM 2879 N N . ILE B 1 106 ? -8.805 2.094 -0.374 1 94.75 106 ILE B N 1
ATOM 2880 C CA . ILE B 1 106 ? -8.969 3.51 -0.066 1 94.75 106 ILE B CA 1
ATOM 2881 C C . ILE B 1 106 ? -8.078 3.887 1.115 1 94.75 106 ILE B C 1
ATOM 2883 O O . ILE B 1 106 ? -7.824 5.07 1.356 1 94.75 106 ILE B O 1
ATOM 2887 N N . THR B 1 107 ? -7.641 2.928 1.9 1 93.12 107 THR B N 1
ATOM 2888 C CA . THR B 1 107 ? -6.648 3.184 2.938 1 93.12 107 THR B CA 1
ATOM 2889 C C . THR B 1 107 ? -5.234 3.031 2.381 1 93.12 107 THR B C 1
ATOM 2891 O O . THR B 1 107 ? -4.254 3.117 3.125 1 93.12 107 THR B O 1
ATOM 2894 N N . THR B 1 108 ? -5.035 2.672 1.134 1 92.75 108 THR B N 1
ATOM 2895 C CA . THR B 1 108 ? -3.826 2.576 0.326 1 92.75 108 THR B CA 1
ATOM 2896 C C . THR B 1 108 ? -2.967 1.397 0.775 1 92.75 108 THR B C 1
ATOM 2898 O O . THR B 1 108 ? -1.744 1.421 0.625 1 92.75 108 THR B O 1
ATOM 2901 N N . THR B 1 109 ? -3.459 0.444 1.492 1 93.5 109 THR B N 1
ATOM 2902 C CA . THR B 1 109 ? -2.758 -0.786 1.842 1 93.5 109 THR B CA 1
ATOM 2903 C C . THR B 1 109 ? -2.633 -1.702 0.628 1 93.5 109 THR B C 1
ATOM 2905 O O . THR B 1 109 ? -1.533 -2.141 0.284 1 93.5 109 THR B O 1
ATOM 2908 N N . GLY B 1 110 ? -3.691 -1.955 -0.124 1 93 110 GLY B N 1
ATOM 2909 C CA . GLY B 1 110 ? -3.717 -2.729 -1.354 1 93 110 GLY B CA 1
ATOM 2910 C C . GLY B 1 110 ? -2.953 -4.035 -1.254 1 93 110 GLY B C 1
ATOM 2911 O O . GLY B 1 110 ? -1.785 -4.109 -1.64 1 93 110 GLY B O 1
ATOM 2912 N N . TYR B 1 111 ? -3.496 -5.105 -0.926 1 90.19 111 TYR B N 1
ATOM 2913 C CA . TYR B 1 111 ? -2.844 -6.398 -0.746 1 90.19 111 TYR B CA 1
ATOM 2914 C C . TYR B 1 111 ? -2.564 -7.059 -2.09 1 90.19 111 TYR B C 1
ATOM 2916 O O . TYR B 1 111 ? -1.636 -7.859 -2.213 1 90.19 111 TYR B O 1
ATOM 2924 N N . GLY B 1 112 ? -3.457 -6.867 -3.096 1 88 112 GLY B N 1
ATOM 2925 C CA . GLY B 1 112 ? -3.211 -7.367 -4.438 1 88 112 GLY B CA 1
ATOM 2926 C C . GLY B 1 112 ? -3.676 -8.797 -4.633 1 88 112 GLY B C 1
ATOM 2927 O O . GLY B 1 112 ? -3.463 -9.383 -5.699 1 88 112 GLY B O 1
ATOM 2928 N N . ASN B 1 113 ? -4.238 -9.453 -3.592 1 81.88 113 ASN B N 1
ATOM 2929 C CA . ASN B 1 113 ? -4.762 -10.812 -3.738 1 81.88 113 ASN B CA 1
ATOM 2930 C C . ASN B 1 113 ? -5.969 -10.852 -4.672 1 81.88 113 ASN B C 1
ATOM 2932 O O . ASN B 1 113 ? -6.16 -11.82 -5.406 1 81.88 113 ASN B O 1
ATOM 2936 N N . MET B 1 114 ? -6.777 -9.789 -4.617 1 83.81 114 MET B N 1
ATOM 2937 C CA . MET B 1 114 ? -7.887 -9.586 -5.547 1 83.81 114 MET B CA 1
ATOM 2938 C C . MET B 1 114 ? -7.723 -8.273 -6.309 1 83.81 114 MET B C 1
ATOM 2940 O O . MET B 1 114 ? -7.531 -7.219 -5.703 1 83.81 114 MET B O 1
ATOM 2944 N N . VAL B 1 115 ? -7.656 -8.461 -7.59 1 88.62 115 VAL B N 1
ATOM 2945 C CA . VAL B 1 115 ? -7.48 -7.285 -8.43 1 88.62 115 VAL B CA 1
ATOM 2946 C C . VAL B 1 115 ? -8.578 -7.23 -9.492 1 88.62 115 VAL B C 1
ATOM 2948 O O . VAL B 1 115 ? -9.141 -8.266 -9.859 1 88.62 115 VAL B O 1
ATOM 2951 N N . PRO B 1 116 ? -8.93 -6.066 -9.875 1 90.62 116 PRO B N 1
ATOM 2952 C CA . PRO B 1 116 ? -9.938 -5.961 -10.93 1 90.62 116 PRO B CA 1
ATOM 2953 C C . PRO B 1 116 ? -9.5 -6.617 -12.234 1 90.62 116 PRO B C 1
ATOM 2955 O O . PRO B 1 116 ? -8.398 -6.348 -12.727 1 90.62 116 PRO B O 1
ATOM 2958 N N . LEU B 1 117 ? -10.367 -7.473 -12.773 1 89.25 117 LEU B N 1
ATOM 2959 C CA . LEU B 1 117 ? -10.078 -8.211 -13.992 1 89.25 117 LEU B CA 1
ATOM 2960 C C . LEU B 1 117 ? -10.703 -7.527 -15.203 1 89.25 117 LEU B C 1
ATOM 2962 O O . LEU B 1 117 ? -10.086 -7.441 -16.266 1 89.25 117 LEU B O 1
ATOM 2966 N N . SER B 1 118 ? -11.859 -6.953 -15.031 1 89.69 118 SER B N 1
ATOM 2967 C CA . SER B 1 118 ? -12.602 -6.348 -16.141 1 89.69 118 SER B CA 1
ATOM 2968 C C . SER B 1 118 ? -12.156 -4.91 -16.375 1 89.69 118 SER B C 1
ATOM 2970 O O . SER B 1 118 ? -11.602 -4.266 -15.484 1 89.69 118 SER B O 1
ATOM 2972 N N . ASP B 1 119 ? -12.336 -4.398 -17.594 1 91.06 119 ASP B N 1
ATOM 2973 C CA . ASP B 1 119 ? -12.016 -3.012 -17.922 1 91.06 119 ASP B CA 1
ATOM 2974 C C . ASP B 1 119 ? -12.828 -2.043 -17.078 1 91.06 119 ASP B C 1
ATOM 2976 O O . ASP B 1 119 ? -12.305 -1.038 -16.594 1 91.06 119 ASP B O 1
ATOM 2980 N N . TRP B 1 120 ? -14.062 -2.434 -16.906 1 90.25 120 TRP B N 1
ATOM 2981 C CA . TRP B 1 120 ? -14.914 -1.588 -16.078 1 90.25 120 TRP B CA 1
ATOM 2982 C C . TRP B 1 120 ? -14.438 -1.584 -14.625 1 90.25 120 TRP B C 1
ATOM 2984 O O . TRP B 1 120 ? -14.516 -0.56 -13.938 1 90.25 120 TRP B O 1
ATOM 2994 N N . GLY B 1 121 ? -14.023 -2.758 -14.164 1 92.44 121 GLY B N 1
ATOM 2995 C CA . GLY B 1 121 ? -13.461 -2.811 -12.82 1 92.44 121 GLY B CA 1
ATOM 2996 C C . GLY B 1 121 ? -12.273 -1.887 -12.625 1 92.44 121 GLY B C 1
ATOM 2997 O O . GLY B 1 121 ? -12.164 -1.219 -11.602 1 92.44 121 GLY B O 1
ATOM 2998 N N . LYS B 1 122 ? -11.383 -1.799 -13.633 1 94.19 122 LYS B N 1
ATOM 2999 C CA . LYS B 1 122 ? -10.211 -0.935 -13.57 1 94.19 122 LYS B CA 1
ATOM 3000 C C . LYS B 1 122 ? -10.609 0.538 -13.609 1 94.19 122 LYS B C 1
ATOM 3002 O O . LYS B 1 122 ? -10.055 1.353 -12.867 1 94.19 122 LYS B O 1
ATOM 3007 N N . ILE B 1 123 ? -11.57 0.862 -14.398 1 94.19 123 ILE B N 1
ATOM 3008 C CA . ILE B 1 123 ? -12.047 2.238 -14.5 1 94.19 123 ILE B CA 1
ATOM 3009 C C . ILE B 1 123 ? -12.664 2.67 -13.172 1 94.19 123 ILE B C 1
ATOM 3011 O O . ILE B 1 123 ? -12.367 3.748 -12.656 1 94.19 123 ILE B O 1
ATOM 3015 N N . ILE B 1 124 ? -13.477 1.831 -12.617 1 94.06 124 ILE B N 1
ATOM 3016 C CA . ILE B 1 124 ? -14.172 2.164 -11.383 1 94.06 124 ILE B CA 1
ATOM 3017 C C . ILE B 1 124 ? -13.172 2.232 -10.234 1 94.06 124 ILE B C 1
ATOM 3019 O O . ILE B 1 124 ? -13.32 3.047 -9.32 1 94.06 124 ILE B O 1
ATOM 3023 N N . SER B 1 125 ? -12.172 1.335 -10.297 1 95.25 125 SER B N 1
ATOM 3024 C CA . SER B 1 125 ? -11.133 1.429 -9.281 1 95.25 125 SER B CA 1
ATOM 3025 C C . SER B 1 125 ? -10.477 2.807 -9.281 1 95.25 125 SER B C 1
ATOM 3027 O O . SER B 1 125 ? -10.242 3.391 -8.219 1 95.25 125 SER B O 1
ATOM 3029 N N . ILE B 1 126 ? -10.164 3.361 -10.453 1 95 126 ILE B N 1
ATOM 3030 C CA . ILE B 1 126 ? -9.531 4.672 -10.578 1 95 126 ILE B CA 1
ATOM 3031 C C . ILE B 1 126 ? -10.469 5.75 -10.047 1 95 126 ILE B C 1
ATOM 3033 O O . ILE B 1 126 ? -10.078 6.559 -9.203 1 95 126 ILE B O 1
ATOM 3037 N N . LEU B 1 127 ? -11.711 5.727 -10.438 1 95.06 127 LEU B N 1
ATOM 3038 C CA . LEU B 1 127 ? -12.68 6.75 -10.055 1 95.06 127 LEU B CA 1
ATOM 3039 C C . LEU B 1 127 ? -13.008 6.656 -8.57 1 95.06 127 LEU B C 1
ATOM 3041 O O . LEU B 1 127 ? -13.039 7.676 -7.875 1 95.06 127 LEU B O 1
ATOM 3045 N N . TYR B 1 128 ? -13.258 5.461 -8.117 1 94.88 128 TYR B N 1
ATOM 3046 C CA . TYR B 1 128 ? -13.617 5.23 -6.723 1 94.88 128 TYR B CA 1
ATOM 3047 C C . TYR B 1 128 ? -12.492 5.656 -5.785 1 94.88 128 TYR B C 1
ATOM 3049 O O . TYR B 1 128 ? -12.734 6.309 -4.77 1 94.88 128 TYR B O 1
ATOM 3057 N N . CYS B 1 129 ? -11.281 5.324 -6.133 1 94.88 129 CYS B N 1
ATOM 3058 C CA . CYS B 1 129 ? -10.164 5.648 -5.25 1 94.88 129 CYS B CA 1
ATOM 3059 C C . CYS B 1 129 ? -9.773 7.117 -5.383 1 94.88 129 CYS B C 1
ATOM 3061 O O . CYS B 1 129 ? -9.266 7.715 -4.434 1 94.88 129 CYS B O 1
ATOM 3063 N N . PHE B 1 130 ? -9.977 7.684 -6.531 1 93.06 130 PHE B N 1
ATOM 3064 C CA . PHE B 1 130 ? -9.727 9.109 -6.727 1 93.06 130 PHE B CA 1
ATOM 3065 C C . PHE B 1 130 ? -10.547 9.938 -5.746 1 93.06 130 PHE B C 1
ATOM 3067 O O . PHE B 1 130 ? -10.07 10.953 -5.227 1 93.06 130 PHE B O 1
ATOM 3074 N N . VAL B 1 131 ? -11.719 9.516 -5.453 1 90.94 131 VAL B N 1
ATOM 3075 C CA . VAL B 1 131 ? -12.602 10.211 -4.52 1 90.94 131 VAL B CA 1
ATOM 3076 C C . VAL B 1 131 ? -12.398 9.656 -3.111 1 90.94 131 VAL B C 1
ATOM 3078 O O . VAL B 1 131 ? -12.359 10.414 -2.141 1 90.94 131 VAL B O 1
ATOM 3081 N N . GLY B 1 132 ? -12.289 8.375 -3.068 1 93.19 132 GLY B N 1
ATOM 3082 C CA . GLY B 1 132 ? -12.266 7.684 -1.788 1 93.19 132 GLY B CA 1
ATOM 3083 C C . GLY B 1 132 ? -11.047 8.031 -0.947 1 93.19 132 GLY B C 1
ATOM 3084 O O . GLY B 1 132 ? -11.148 8.156 0.275 1 93.19 132 GLY B O 1
ATOM 3085 N N . ILE B 1 133 ? -9.859 8.164 -1.541 1 91.94 133 ILE B N 1
ATOM 3086 C CA . ILE B 1 133 ? -8.625 8.391 -0.795 1 91.94 133 ILE B CA 1
ATOM 3087 C C . ILE B 1 133 ? -8.68 9.758 -0.122 1 91.94 133 ILE B C 1
ATOM 3089 O O . ILE B 1 133 ? -8.5 9.867 1.093 1 91.94 133 ILE B O 1
ATOM 3093 N N . PRO B 1 134 ? -8.984 10.859 -0.86 1 85.62 134 PRO B N 1
ATOM 3094 C CA . PRO B 1 134 ? -9.117 12.148 -0.184 1 85.62 134 PRO B CA 1
ATOM 3095 C C . PRO B 1 134 ? -10.219 12.148 0.876 1 85.62 134 PRO B C 1
ATOM 3097 O O . PRO B 1 134 ? -10.086 12.805 1.912 1 85.62 134 PRO B O 1
ATOM 3100 N N . MET B 1 135 ? -11.234 11.445 0.624 1 86.38 135 MET B N 1
ATOM 3101 C CA . MET B 1 135 ? -12.312 11.352 1.603 1 86.38 135 MET B CA 1
ATOM 3102 C C . MET B 1 135 ? -11.836 10.648 2.871 1 86.38 135 MET B C 1
ATOM 3104 O O . MET B 1 135 ? -12.211 11.039 3.979 1 86.38 135 MET B O 1
ATOM 3108 N N . THR B 1 136 ? -11.094 9.641 2.668 1 90 136 THR B N 1
ATOM 3109 C CA . THR B 1 136 ? -10.547 8.93 3.814 1 90 136 THR B CA 1
ATOM 3110 C C . THR B 1 136 ? -9.594 9.828 4.605 1 90 136 THR B C 1
ATOM 3112 O O . THR B 1 136 ? -9.625 9.836 5.836 1 90 136 THR B O 1
ATOM 3115 N N . ILE B 1 137 ? -8.727 10.562 3.879 1 84.81 137 ILE B N 1
ATOM 3116 C CA . ILE B 1 137 ? -7.805 11.492 4.531 1 84.81 137 ILE B CA 1
ATOM 3117 C C . ILE B 1 137 ? -8.594 12.508 5.348 1 84.81 137 ILE B C 1
ATOM 3119 O O . ILE B 1 137 ? -8.258 12.781 6.504 1 84.81 137 ILE B O 1
ATOM 3123 N N . LEU B 1 138 ? -9.625 13.07 4.766 1 80.38 138 LEU B N 1
ATOM 3124 C CA . LEU B 1 138 ? -10.469 14.047 5.441 1 80.38 138 LEU B CA 1
ATOM 3125 C C . LEU B 1 138 ? -11.148 13.43 6.66 1 80.38 138 LEU B C 1
ATOM 3127 O O . LEU B 1 138 ? -11.227 14.062 7.719 1 80.38 138 LEU B O 1
ATOM 3131 N N . PHE B 1 139 ? -11.617 12.266 6.469 1 85.44 139 PHE B N 1
ATOM 3132 C CA . PHE B 1 139 ? -12.281 11.547 7.551 1 85.44 139 PHE B CA 1
ATOM 3133 C C . PHE B 1 139 ? -11.328 11.336 8.727 1 85.44 139 PHE B C 1
ATOM 3135 O O . PHE B 1 139 ? -11.688 11.602 9.875 1 85.44 139 PHE B O 1
ATOM 3142 N N . VAL B 1 140 ? -10.156 10.922 8.43 1 84.62 140 VAL B N 1
ATOM 3143 C CA . VAL B 1 140 ? -9.172 10.625 9.461 1 84.62 140 VAL B CA 1
ATOM 3144 C C . VAL B 1 140 ? -8.719 11.922 10.133 1 84.62 140 VAL B C 1
ATOM 3146 O O . VAL B 1 140 ? -8.516 11.969 11.344 1 84.62 140 VAL B O 1
ATOM 3149 N N . ARG B 1 141 ? -8.516 12.914 9.359 1 80.19 141 ARG B N 1
ATOM 3150 C CA . ARG B 1 141 ? -8.133 14.211 9.914 1 80.19 141 ARG B CA 1
ATOM 3151 C C . ARG B 1 141 ? -9.203 14.734 10.867 1 80.19 141 ARG B C 1
ATOM 3153 O O . ARG B 1 141 ? -8.891 15.305 11.914 1 80.19 141 ARG B O 1
ATOM 3160 N N . GLY B 1 142 ? -10.445 14.602 10.43 1 79.81 142 GLY B N 1
ATOM 3161 C CA . GLY B 1 142 ? -11.539 14.977 11.312 1 79.81 142 GLY B CA 1
ATOM 3162 C C . GLY B 1 142 ? -11.539 14.211 12.625 1 79.81 142 GLY B C 1
ATOM 3163 O O . GLY B 1 142 ? -11.711 14.797 13.695 1 79.81 142 GLY B O 1
ATOM 3164 N N . LEU B 1 143 ? -11.297 13 12.555 1 83.81 143 LEU B N 1
ATOM 3165 C CA . LEU B 1 143 ? -11.242 12.172 13.75 1 83.81 143 LEU B CA 1
ATOM 3166 C C . LEU B 1 143 ? -10.047 12.547 14.625 1 83.81 143 LEU B C 1
ATOM 3168 O O . LEU B 1 143 ? -10.148 12.547 15.852 1 83.81 143 LEU B O 1
ATOM 3172 N N . LEU B 1 144 ? -8.945 12.836 13.945 1 82.19 144 LEU B N 1
ATOM 3173 C CA . LEU B 1 144 ? -7.734 13.227 14.656 1 82.19 144 LEU B CA 1
ATOM 3174 C C . LEU B 1 144 ? -7.961 14.516 15.445 1 82.19 144 LEU B C 1
ATOM 3176 O O . LEU B 1 144 ? -7.508 14.641 16.578 1 82.19 144 LEU B O 1
ATOM 3180 N N . HIS B 1 145 ? -8.625 15.414 14.867 1 77.06 145 HIS B N 1
ATOM 3181 C CA . HIS B 1 145 ? -8.898 16.688 15.516 1 77.06 145 HIS B CA 1
ATOM 3182 C C . HIS B 1 145 ? -9.719 16.5 16.781 1 77.06 145 HIS B C 1
ATOM 3184 O O . HIS B 1 145 ? -9.547 17.234 17.766 1 77.06 145 HIS B O 1
ATOM 3190 N N . SER B 1 146 ? -10.547 15.523 16.766 1 79.44 146 SER B N 1
ATOM 3191 C CA . SER B 1 146 ? -11.383 15.25 17.922 1 79.44 146 SER B CA 1
ATOM 3192 C C . SER B 1 146 ? -10.641 14.406 18.953 1 79.44 146 SER B C 1
ATOM 3194 O O . SER B 1 146 ? -10.898 14.523 20.156 1 79.44 146 SER B O 1
ATOM 3196 N N . LEU B 1 147 ? -9.766 13.617 18.547 1 83.75 147 LEU B N 1
ATOM 3197 C CA . LEU B 1 147 ? -9.125 12.641 19.422 1 83.75 147 LEU B CA 1
ATOM 3198 C C . LEU B 1 147 ? -7.871 13.227 20.062 1 83.75 147 LEU B C 1
ATOM 3200 O O . LEU B 1 147 ? -7.512 12.852 21.172 1 83.75 147 LEU B O 1
ATOM 3204 N N . LEU B 1 148 ? -7.199 14.086 19.438 1 81.75 148 LEU B N 1
ATOM 3205 C CA . LEU B 1 148 ? -5.91 14.586 19.891 1 81.75 148 LEU B CA 1
ATOM 3206 C C . LEU B 1 148 ? -6.059 15.336 21.219 1 81.75 148 LEU B C 1
ATOM 3208 O O . LEU B 1 148 ? -5.281 15.125 22.141 1 81.75 148 LEU B O 1
ATOM 3212 N N . PRO B 1 149 ? -7.062 16.188 21.297 1 79.62 149 PRO B N 1
ATOM 3213 C CA . PRO B 1 149 ? -7.223 16.875 22.594 1 79.62 149 PRO B CA 1
ATOM 3214 C C . PRO B 1 149 ? -7.488 15.898 23.734 1 79.62 149 PRO B C 1
ATOM 3216 O O . PRO B 1 149 ? -7.047 16.141 24.859 1 79.62 149 PRO B O 1
ATOM 3219 N N . ILE B 1 150 ? -8.117 14.805 23.453 1 79 150 ILE B N 1
ATOM 3220 C CA . ILE B 1 150 ? -8.508 13.844 24.484 1 79 150 ILE B CA 1
ATOM 3221 C C . ILE B 1 150 ? -7.328 12.938 24.812 1 79 150 ILE B C 1
ATOM 3223 O O . ILE B 1 150 ? -7.082 12.633 25.984 1 79 150 ILE B O 1
ATOM 3227 N N . VAL B 1 151 ? -6.594 12.594 23.828 1 80.75 151 VAL B N 1
ATOM 3228 C CA . VAL B 1 151 ? -5.578 11.555 24 1 80.75 151 VAL B CA 1
ATOM 3229 C C . VAL B 1 151 ? -4.215 12.203 24.219 1 80.75 151 VAL B C 1
ATOM 3231 O O . VAL B 1 151 ? -3.357 11.641 24.906 1 80.75 151 VAL B O 1
ATOM 3234 N N . THR B 1 152 ? -3.996 13.344 23.734 1 74.19 152 THR B N 1
ATOM 3235 C CA . THR B 1 152 ? -2.666 13.938 23.797 1 74.19 152 THR B CA 1
ATOM 3236 C C . THR B 1 152 ? -2.674 15.18 24.688 1 74.19 152 THR B C 1
ATOM 3238 O O . THR B 1 152 ? -1.991 15.227 25.719 1 74.19 152 THR B O 1
ATOM 3241 N N . PHE B 1 153 ? -3.547 16.094 24.516 1 75.94 153 PHE B N 1
ATOM 3242 C CA . PHE B 1 153 ? -3.453 17.391 25.172 1 75.94 153 PHE B CA 1
ATOM 3243 C C . PHE B 1 153 ? -3.916 17.312 26.609 1 75.94 153 PHE B C 1
ATOM 3245 O O . PHE B 1 153 ? -3.23 17.797 27.516 1 75.94 153 PHE B O 1
ATOM 3252 N N . ARG B 1 154 ? -4.973 16.656 26.844 1 76.69 154 ARG B N 1
ATOM 3253 C CA . ARG B 1 154 ? -5.531 16.625 28.188 1 76.69 154 ARG B CA 1
ATOM 3254 C C . ARG B 1 154 ? -4.629 15.828 29.125 1 76.69 154 ARG B C 1
ATOM 3256 O O . ARG B 1 154 ? -4.305 16.297 30.219 1 76.69 154 ARG B O 1
ATOM 3263 N N . PRO B 1 155 ? -4.215 14.688 28.688 1 77.38 155 PRO B N 1
ATOM 3264 C CA . PRO B 1 155 ? -3.363 13.938 29.625 1 77.38 155 PRO B CA 1
ATOM 3265 C C . PRO B 1 155 ? -2.029 14.633 29.891 1 77.38 155 PRO B C 1
ATOM 3267 O O . PRO B 1 155 ? -1.54 14.617 31.016 1 77.38 155 PRO B O 1
ATOM 3270 N N . VAL B 1 156 ? -1.428 15.281 28.969 1 76.62 156 VAL B N 1
ATOM 3271 C CA . VAL B 1 156 ? -0.15 15.961 29.141 1 76.62 156 VAL B CA 1
ATOM 3272 C C . VAL B 1 156 ? -0.33 17.156 30.078 1 76.62 156 VAL B C 1
ATOM 3274 O O . VAL B 1 156 ? 0.485 17.391 30.969 1 76.62 156 VAL B O 1
ATOM 3277 N N . GLN B 1 157 ? -1.438 17.875 29.812 1 77.62 157 GLN B N 1
ATOM 3278 C CA . GLN B 1 157 ? -1.717 19.016 30.656 1 77.62 157 GLN B CA 1
ATOM 3279 C C . GLN B 1 157 ? -2.057 18.594 32.094 1 77.62 157 GLN B C 1
ATOM 3281 O O . GLN B 1 157 ? -1.636 19.219 33.062 1 77.62 157 GLN B O 1
ATOM 3286 N N . TYR B 1 158 ? -2.758 17.5 32.125 1 80 158 TYR B N 1
ATOM 3287 C CA . TYR B 1 158 ? -3.15 16.984 33.438 1 80 158 TYR B CA 1
ATOM 3288 C C . TYR B 1 158 ? -1.932 16.531 34.219 1 80 158 TYR B C 1
ATOM 3290 O O . TYR B 1 158 ? -1.772 16.891 35.406 1 80 158 TYR B O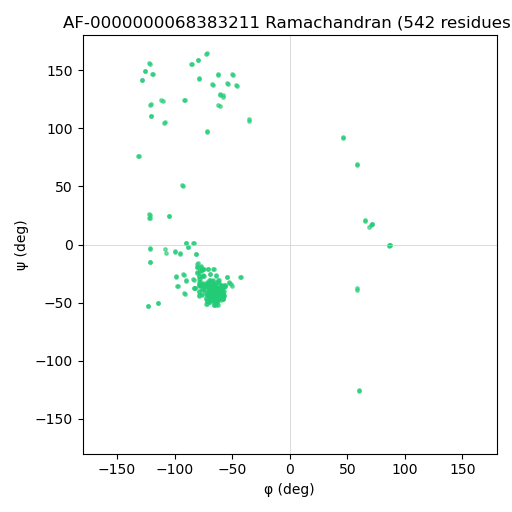 1
ATOM 3298 N N . ILE B 1 159 ? -1.042 15.836 33.625 1 77.31 159 ILE B N 1
ATOM 3299 C CA . ILE B 1 159 ? 0.133 15.312 34.312 1 77.31 159 ILE B CA 1
ATOM 3300 C C . ILE B 1 159 ? 1.097 16.453 34.625 1 77.31 159 ILE B C 1
ATOM 3302 O O . ILE B 1 159 ? 1.707 16.469 35.688 1 77.31 159 ILE B O 1
ATOM 3306 N N . HIS B 1 160 ? 1.136 17.391 33.719 1 79.56 160 HIS B N 1
ATOM 3307 C CA . HIS B 1 160 ? 1.972 18.562 33.938 1 79.56 160 HIS B CA 1
ATOM 3308 C C . HIS B 1 160 ? 1.482 19.359 35.156 1 79.56 160 HIS B C 1
ATOM 3310 O O . HIS B 1 160 ? 2.279 19.75 36 1 79.56 160 HIS B O 1
ATOM 3316 N N . SER B 1 161 ? 0.227 19.547 35.219 1 78.5 161 SER B N 1
ATOM 3317 C CA . SER B 1 161 ? -0.346 20.359 36.281 1 78.5 161 SER B CA 1
ATOM 3318 C C . SER B 1 161 ? -0.352 19.609 37.625 1 78.5 161 SER B C 1
ATOM 3320 O O . SER B 1 161 ? -0.12 20.203 38.656 1 78.5 161 SER B O 1
ATOM 3322 N N . ARG B 1 162 ? -0.553 18.344 37.5 1 80.38 162 ARG B N 1
ATOM 3323 C CA . ARG B 1 162 ? -0.69 17.562 38.719 1 80.38 162 ARG B CA 1
ATOM 3324 C C . ARG B 1 162 ? 0.674 17.266 39.344 1 80.38 162 ARG B C 1
ATOM 3326 O O . ARG B 1 162 ? 0.843 17.328 40.562 1 80.38 162 ARG B O 1
ATOM 3333 N N . TRP B 1 163 ? 1.663 16.953 38.531 1 80.56 163 TRP B N 1
ATOM 3334 C CA . TRP B 1 163 ? 2.936 16.484 39.094 1 80.56 163 TRP B CA 1
ATOM 3335 C C . TRP B 1 163 ? 4.016 17.547 38.938 1 80.56 163 TRP B C 1
ATOM 3337 O O . TRP B 1 163 ? 5.148 17.375 39.375 1 80.56 163 TRP B O 1
ATOM 3347 N N . GLY B 1 164 ? 3.727 18.656 38.281 1 78.69 164 GLY B N 1
ATOM 3348 C CA . GLY B 1 164 ? 4.645 19.781 38.156 1 78.69 164 GLY B CA 1
ATOM 3349 C C . GLY B 1 164 ? 5.852 19.469 37.281 1 78.69 164 GLY B C 1
ATOM 3350 O O . GLY B 1 164 ? 6.922 20.047 37.469 1 78.69 164 GLY B O 1
ATOM 3351 N N . LEU B 1 165 ? 5.797 18.469 36.562 1 80.44 165 LEU B N 1
ATOM 3352 C CA . LEU B 1 165 ? 6.895 18.094 35.688 1 80.44 165 LEU B CA 1
ATOM 3353 C C . LEU B 1 165 ? 6.898 18.953 34.406 1 80.44 165 LEU B C 1
ATOM 3355 O O . LEU B 1 165 ? 5.848 19.438 34 1 80.44 165 LEU B O 1
ATOM 3359 N N . PRO B 1 166 ? 8.094 19.297 33.938 1 84.12 166 PRO B N 1
ATOM 3360 C CA . PRO B 1 166 ? 8.141 20.109 32.719 1 84.12 166 PRO B CA 1
ATOM 3361 C C . PRO B 1 166 ? 7.348 19.484 31.578 1 84.12 166 PRO B C 1
ATOM 3363 O O . PRO B 1 166 ? 7.348 18.266 31.406 1 84.12 166 PRO B O 1
ATOM 3366 N N . ARG B 1 167 ? 6.641 20.297 30.875 1 82.38 167 ARG B N 1
ATOM 3367 C CA . ARG B 1 167 ? 5.73 19.891 29.812 1 82.38 167 ARG B CA 1
ATOM 3368 C C . ARG B 1 167 ? 6.457 19.062 28.75 1 82.38 167 ARG B C 1
ATOM 3370 O O . ARG B 1 167 ? 5.895 18.109 28.219 1 82.38 167 ARG B O 1
ATOM 3377 N N . GLY B 1 168 ? 7.68 19.375 28.5 1 80.56 168 GLY B N 1
ATOM 3378 C CA . GLY B 1 168 ? 8.445 18.656 27.484 1 80.56 168 GLY B CA 1
ATOM 3379 C C . GLY B 1 168 ? 8.703 17.203 27.844 1 80.56 168 GLY B C 1
ATOM 3380 O O . GLY B 1 168 ? 8.523 16.312 27.016 1 80.56 168 GLY B O 1
ATOM 3381 N N . HIS B 1 169 ? 9.078 17.047 29.047 1 84.56 169 HIS B N 1
ATOM 3382 C CA . HIS B 1 169 ? 9.359 15.688 29.5 1 84.56 169 HIS B CA 1
ATOM 3383 C C . HIS B 1 169 ? 8.086 14.852 29.578 1 84.56 169 HIS B C 1
ATOM 3385 O O . HIS B 1 169 ? 8.102 13.664 29.266 1 84.56 169 HIS B O 1
ATOM 3391 N N . VAL B 1 170 ? 7.035 15.477 29.984 1 84.75 170 VAL B N 1
ATOM 3392 C CA . VAL B 1 170 ? 5.762 14.773 30.094 1 84.75 170 VAL B CA 1
ATOM 3393 C C . VAL B 1 170 ? 5.262 14.391 28.703 1 84.75 170 VAL B C 1
ATOM 3395 O O . VAL B 1 170 ? 4.738 13.289 28.516 1 84.75 170 VAL B O 1
ATOM 3398 N N . ALA B 1 171 ? 5.477 15.289 27.766 1 85 171 ALA B N 1
ATOM 3399 C CA . ALA B 1 171 ? 5.039 15.031 26.391 1 85 171 ALA B CA 1
ATOM 3400 C C . ALA B 1 171 ? 5.809 13.859 25.781 1 85 171 ALA B C 1
ATOM 3402 O O . ALA B 1 171 ? 5.227 13.023 25.078 1 85 171 ALA B O 1
ATOM 3403 N N . ILE B 1 172 ? 7.062 13.844 26.109 1 87.38 172 ILE B N 1
ATOM 3404 C CA . ILE B 1 172 ? 7.895 12.742 25.625 1 87.38 172 ILE B CA 1
ATOM 3405 C C . ILE B 1 172 ? 7.426 11.43 26.234 1 87.38 172 ILE B C 1
ATOM 3407 O O . ILE B 1 172 ? 7.238 10.438 25.531 1 87.38 172 ILE B O 1
ATOM 3411 N N . GLY B 1 173 ? 7.277 11.422 27.484 1 88.44 173 GLY B N 1
ATOM 3412 C CA . GLY B 1 173 ? 6.801 10.234 28.172 1 88.44 173 GLY B CA 1
ATOM 3413 C C . GLY B 1 173 ? 5.445 9.758 27.688 1 88.44 173 GLY B C 1
ATOM 3414 O O . GLY B 1 173 ? 5.238 8.562 27.469 1 88.44 173 GLY B O 1
ATOM 3415 N N . HIS B 1 174 ? 4.551 10.711 27.547 1 87.56 174 HIS B N 1
ATOM 3416 C CA . HIS B 1 174 ? 3.217 10.391 27.062 1 87.56 174 HIS B CA 1
ATOM 3417 C C . HIS B 1 174 ? 3.27 9.828 25.641 1 87.56 174 HIS B C 1
ATOM 3419 O O . HIS B 1 174 ? 2.561 8.867 25.328 1 87.56 174 HIS B O 1
ATOM 3425 N N . SER B 1 175 ? 4.09 10.398 24.812 1 88.94 175 SER B N 1
ATOM 3426 C CA . SER B 1 175 ? 4.203 9.914 23.438 1 88.94 175 SER B CA 1
ATOM 3427 C C . SER B 1 175 ? 4.754 8.492 23.391 1 88.94 175 SER B C 1
ATOM 3429 O O . SER B 1 175 ? 4.297 7.672 22.594 1 88.94 175 SER B O 1
ATOM 3431 N N . ILE B 1 176 ? 5.711 8.25 24.219 1 90.38 176 ILE B N 1
ATOM 3432 C CA . ILE B 1 176 ? 6.277 6.906 24.297 1 90.38 176 ILE B CA 1
ATOM 3433 C C . ILE B 1 176 ? 5.219 5.93 24.797 1 90.38 176 ILE B C 1
ATOM 3435 O O . ILE B 1 176 ? 5.07 4.832 24.266 1 90.38 176 ILE B O 1
ATOM 3439 N N . GLY B 1 177 ? 4.562 6.336 25.781 1 91.5 177 GLY B N 1
ATOM 3440 C CA . GLY B 1 177 ? 3.496 5.504 26.312 1 91.5 177 GLY B CA 1
ATOM 3441 C C . GLY B 1 177 ? 2.408 5.203 25.297 1 91.5 177 GLY B C 1
ATOM 3442 O O . GLY B 1 177 ? 1.979 4.055 25.156 1 91.5 177 GLY B O 1
ATOM 3443 N N . LEU B 1 178 ? 1.996 6.207 24.625 1 91.12 178 LEU B N 1
ATOM 3444 C CA . LEU B 1 178 ? 0.973 6.043 23.594 1 91.12 178 LEU B CA 1
ATOM 3445 C C . LEU B 1 178 ? 1.471 5.141 22.469 1 91.12 178 LEU B C 1
ATOM 3447 O O . LEU B 1 178 ? 0.722 4.305 21.969 1 91.12 178 LEU B O 1
ATOM 3451 N N . GLY B 1 179 ? 2.697 5.359 22.078 1 91.88 179 GLY B N 1
ATOM 3452 C CA . GLY B 1 179 ? 3.293 4.5 21.078 1 91.88 179 GLY B CA 1
ATOM 3453 C C . GLY B 1 179 ? 3.336 3.039 21.484 1 91.88 179 GLY B C 1
ATOM 3454 O O . GLY B 1 179 ? 2.982 2.158 20.688 1 91.88 179 GLY B O 1
ATOM 3455 N N . LEU B 1 180 ? 3.705 2.809 22.672 1 93.75 180 LEU B N 1
ATOM 3456 C CA . LEU B 1 180 ? 3.77 1.444 23.188 1 93.75 180 LEU B CA 1
ATOM 3457 C C . LEU B 1 180 ? 2.375 0.835 23.281 1 93.75 180 LEU B C 1
ATOM 3459 O O . LEU B 1 180 ? 2.188 -0.349 22.984 1 93.75 180 LEU B O 1
ATOM 3463 N N . ALA B 1 181 ? 1.487 1.628 23.688 1 93.81 181 ALA B N 1
ATOM 3464 C CA . ALA B 1 181 ? 0.107 1.157 23.766 1 93.81 181 ALA B CA 1
ATOM 3465 C C . ALA B 1 181 ? -0.436 0.784 22.391 1 93.81 181 ALA B C 1
ATOM 3467 O O . ALA B 1 181 ? -1.082 -0.254 22.234 1 93.81 181 ALA B O 1
ATOM 3468 N N . THR B 1 182 ? -0.157 1.642 21.453 1 93.06 182 THR B N 1
ATOM 3469 C CA . THR B 1 182 ? -0.612 1.374 20.094 1 93.06 182 THR B CA 1
ATOM 3470 C C . THR B 1 182 ? 0.046 0.112 19.547 1 93.06 182 THR B C 1
ATOM 3472 O O . THR B 1 182 ? -0.623 -0.731 18.938 1 93.06 182 THR B O 1
ATOM 3475 N N . LEU B 1 183 ? 1.328 -0.061 19.766 1 94.19 183 LEU B N 1
ATOM 3476 C CA . LEU B 1 183 ? 2.049 -1.243 19.297 1 94.19 183 LEU B CA 1
ATOM 3477 C C . LEU B 1 183 ? 1.511 -2.504 19.969 1 94.19 183 LEU B C 1
ATOM 3479 O O . LEU B 1 183 ? 1.351 -3.537 19.328 1 94.19 183 LEU B O 1
ATOM 3483 N N . THR B 1 184 ? 1.213 -2.42 21.188 1 95.31 184 THR B N 1
ATOM 3484 C CA . THR B 1 184 ? 0.716 -3.572 21.922 1 95.31 184 THR B CA 1
ATOM 3485 C C . THR B 1 184 ? -0.714 -3.908 21.516 1 95.31 184 THR B C 1
ATOM 3487 O O . THR B 1 184 ? -1.016 -5.055 21.172 1 95.31 184 THR B O 1
ATOM 3490 N N . LEU B 1 185 ? -1.532 -2.939 21.453 1 95.12 185 LEU B N 1
ATOM 3491 C CA . LEU B 1 185 ? -2.955 -3.156 21.203 1 95.12 185 LEU B CA 1
ATOM 3492 C C . LEU B 1 185 ? -3.217 -3.496 19.75 1 95.12 185 LEU B C 1
ATOM 3494 O O . LEU B 1 185 ? -4.129 -4.266 19.438 1 95.12 185 LEU B O 1
ATOM 3498 N N . PHE B 1 186 ? -2.338 -3.02 18.859 1 95.75 186 PHE B N 1
ATOM 3499 C CA . PHE B 1 186 ? -2.713 -3.16 17.453 1 95.75 186 PHE B CA 1
ATOM 3500 C C . PHE B 1 186 ? -1.667 -3.965 16.688 1 95.75 186 PHE B C 1
ATOM 3502 O O . PHE B 1 186 ? -1.832 -4.234 15.5 1 95.75 186 PHE B O 1
ATOM 3509 N N . ILE B 1 187 ? -0.653 -4.316 17.312 1 95.06 187 ILE B N 1
ATOM 3510 C CA . ILE B 1 187 ? 0.307 -5.184 16.641 1 95.06 187 ILE B CA 1
ATOM 3511 C C . ILE B 1 187 ? 0.513 -6.461 17.453 1 95.06 187 ILE B C 1
ATOM 3513 O O . ILE B 1 187 ? 0.22 -7.559 16.969 1 95.06 187 ILE B O 1
ATOM 3517 N N . LEU B 1 188 ? 0.837 -6.367 18.75 1 95.56 188 LEU B N 1
ATOM 3518 C CA . LEU B 1 188 ? 1.195 -7.535 19.547 1 95.56 188 LEU B CA 1
ATOM 3519 C C . LEU B 1 188 ? -0.034 -8.391 19.828 1 95.56 188 LEU B C 1
ATOM 3521 O O . LEU B 1 188 ? -0.028 -9.594 19.594 1 95.56 188 LEU B O 1
ATOM 3525 N N . ILE B 1 189 ? -1.065 -7.836 20.312 1 95.62 189 ILE B N 1
ATOM 3526 C CA . ILE B 1 189 ? -2.26 -8.586 20.672 1 95.62 189 ILE B CA 1
ATOM 3527 C C . ILE B 1 189 ? -2.857 -9.242 19.438 1 95.62 189 ILE B C 1
ATOM 3529 O O . ILE B 1 189 ? -3.084 -10.453 19.406 1 95.62 189 ILE B O 1
ATOM 3533 N N . PRO B 1 190 ? -3.1 -8.516 18.391 1 93.62 190 PRO B N 1
ATOM 3534 C CA . PRO B 1 190 ? -3.604 -9.188 17.188 1 93.62 190 PRO B CA 1
ATOM 3535 C C . PRO B 1 190 ? -2.654 -10.266 16.672 1 93.62 190 PRO B C 1
ATOM 3537 O O . PRO B 1 190 ? -3.102 -11.297 16.172 1 93.62 190 PRO B O 1
ATOM 3540 N N . ALA B 1 191 ? -1.361 -10.008 16.719 1 94.06 191 ALA B N 1
ATOM 3541 C CA . ALA B 1 191 ? -0.393 -11.008 16.281 1 94.06 191 ALA B CA 1
ATOM 3542 C C . ALA B 1 191 ? -0.532 -12.297 17.094 1 94.06 191 ALA B C 1
ATOM 3544 O O . ALA B 1 191 ? -0.447 -13.398 16.531 1 94.06 191 ALA B O 1
ATOM 3545 N N . ILE B 1 192 ? -0.727 -12.156 18.391 1 93.88 192 ILE B N 1
ATOM 3546 C CA . ILE B 1 192 ? -0.927 -13.32 19.25 1 93.88 192 ILE B CA 1
ATOM 3547 C C . ILE B 1 192 ? -2.227 -14.023 18.875 1 93.88 192 ILE B C 1
ATOM 3549 O O . ILE B 1 192 ? -2.275 -15.258 18.797 1 93.88 192 ILE B O 1
ATOM 3553 N N . CYS B 1 193 ? -3.26 -13.305 18.594 1 90.12 193 CYS B N 1
ATOM 3554 C CA . CYS B 1 193 ? -4.535 -13.875 18.172 1 90.12 193 CYS B CA 1
ATOM 3555 C C . CYS B 1 193 ? -4.379 -14.648 16.875 1 90.12 193 CYS B C 1
ATOM 3557 O O . CYS B 1 193 ? -4.859 -15.781 16.75 1 90.12 193 CYS B O 1
ATOM 3559 N N . PHE B 1 194 ? -3.641 -14.062 15.914 1 87.94 194 PHE B N 1
ATOM 3560 C CA . PHE B 1 194 ? -3.443 -14.727 14.633 1 87.94 194 PHE B CA 1
ATOM 3561 C C . PHE B 1 194 ? -2.566 -15.961 14.789 1 87.94 194 PHE B C 1
ATOM 3563 O O . PHE B 1 194 ? -2.762 -16.953 14.094 1 87.94 194 PHE B O 1
ATOM 3570 N N . TRP B 1 195 ? -1.646 -15.859 15.664 1 88.62 195 TRP B N 1
ATOM 3571 C CA . TRP B 1 195 ? -0.756 -16.984 15.922 1 88.62 195 TRP B CA 1
ATOM 3572 C C . TRP B 1 195 ? -1.527 -18.156 16.516 1 88.62 195 TRP B C 1
ATOM 3574 O O . TRP B 1 195 ? -1.309 -19.312 16.125 1 88.62 195 TRP B O 1
ATOM 3584 N N . ILE B 1 196 ? -2.473 -17.938 17.359 1 87.44 196 ILE B N 1
ATOM 3585 C CA . ILE B 1 196 ? -3.23 -18.984 18.031 1 87.44 196 ILE B CA 1
ATOM 3586 C C . ILE B 1 196 ? -4.285 -19.547 17.078 1 87.44 196 ILE B C 1
ATOM 3588 O O . ILE B 1 196 ? -4.574 -20.75 17.109 1 87.44 196 ILE B O 1
ATOM 3592 N N . LEU B 1 197 ? -4.871 -18.781 16.25 1 80.75 197 LEU B N 1
ATOM 3593 C CA . LEU B 1 197 ? -5.98 -19.188 15.406 1 80.75 197 LEU B CA 1
ATOM 3594 C C . LEU B 1 197 ? -5.48 -20 14.211 1 80.75 197 LEU B C 1
ATOM 3596 O O . LEU B 1 197 ? -6.215 -20.828 13.672 1 80.75 197 LEU B O 1
ATOM 3600 N N . LYS B 1 198 ? -4.293 -19.578 13.766 1 75.88 198 LYS B N 1
ATOM 3601 C CA . LYS B 1 198 ? -3.834 -20.312 12.594 1 75.88 198 LYS B CA 1
ATOM 3602 C C . LYS B 1 198 ? -2.631 -21.203 12.93 1 75.88 198 LYS B C 1
ATOM 3604 O O . LYS B 1 198 ? -1.62 -20.703 13.438 1 75.88 198 LYS B O 1
ATOM 3609 N N . ASP B 1 199 ? -2.789 -22.391 12.664 1 69.19 199 ASP B N 1
ATOM 3610 C CA . ASP B 1 199 ? -1.839 -23.422 13.086 1 69.19 199 ASP B CA 1
ATOM 3611 C C . ASP B 1 199 ? -0.571 -23.375 12.234 1 69.19 199 ASP B C 1
ATOM 3613 O O . ASP B 1 199 ? 0.524 -23.656 12.727 1 69.19 199 ASP B O 1
ATOM 3617 N N . ASN B 1 200 ? -0.609 -22.938 11.086 1 75.56 200 ASN B N 1
ATOM 3618 C CA . ASN B 1 200 ? 0.549 -23.141 10.227 1 75.56 200 ASN B CA 1
ATOM 3619 C C . ASN B 1 200 ? 1.351 -21.859 10.055 1 75.56 200 ASN B C 1
ATOM 3621 O O . ASN B 1 200 ? 2.082 -21.703 9.07 1 75.56 200 ASN B O 1
ATOM 3625 N N . ARG B 1 201 ? 1.212 -20.969 11.062 1 82.5 201 ARG B N 1
ATOM 3626 C CA . ARG B 1 201 ? 1.963 -19.719 10.922 1 82.5 201 ARG B CA 1
ATOM 3627 C C . ARG B 1 201 ? 2.785 -19.438 12.172 1 82.5 201 ARG B C 1
ATOM 3629 O O . ARG B 1 201 ? 2.348 -19.719 13.289 1 82.5 201 ARG B O 1
ATOM 3636 N N . THR B 1 202 ? 3.963 -18.938 12 1 89.69 202 THR B N 1
ATOM 3637 C CA . THR B 1 202 ? 4.852 -18.578 13.102 1 89.69 202 THR B CA 1
ATOM 3638 C C . THR B 1 202 ? 4.453 -17.234 13.695 1 89.69 202 THR B C 1
ATOM 3640 O O . THR B 1 202 ? 3.744 -16.453 13.062 1 89.69 202 THR B O 1
ATOM 3643 N N . PHE B 1 203 ? 4.867 -17.047 14.875 1 92.88 203 PHE B N 1
ATOM 3644 C CA . PHE B 1 203 ? 4.613 -15.781 15.547 1 92.88 203 PHE B CA 1
ATOM 3645 C C . PHE B 1 203 ? 5.23 -14.625 14.773 1 92.88 203 PHE B C 1
ATOM 3647 O O . PHE B 1 203 ? 4.633 -13.555 14.664 1 92.88 203 PHE B O 1
ATOM 3654 N N . LEU B 1 204 ? 6.398 -14.859 14.18 1 93.25 204 LEU B N 1
ATOM 3655 C CA . LEU B 1 204 ? 7.066 -13.828 13.391 1 93.25 204 LEU B CA 1
ATOM 3656 C C . LEU B 1 204 ? 6.223 -13.43 12.188 1 93.25 204 LEU B C 1
ATOM 3658 O O . LEU B 1 204 ? 6.086 -12.25 11.883 1 93.25 204 LEU B O 1
ATOM 3662 N N . GLU B 1 205 ? 5.645 -14.414 11.578 1 92.81 205 GLU B N 1
ATOM 3663 C CA . GLU B 1 205 ? 4.809 -14.148 10.406 1 92.81 205 GLU B CA 1
ATOM 3664 C C . GLU B 1 205 ? 3.574 -13.336 10.789 1 92.81 205 GLU B C 1
ATOM 3666 O O . GLU B 1 205 ? 3.115 -12.492 10.008 1 92.81 205 GLU B O 1
ATOM 3671 N N . SER B 1 206 ? 3.096 -13.633 12 1 92.94 206 SER B N 1
ATOM 3672 C CA . SER B 1 206 ? 1.934 -12.883 12.469 1 92.94 206 SER B CA 1
ATOM 3673 C C . SER B 1 206 ? 2.289 -11.43 12.758 1 92.94 206 SER B C 1
ATOM 3675 O O . SER B 1 206 ? 1.541 -10.516 12.391 1 92.94 206 SER B O 1
ATOM 3677 N N . ILE B 1 207 ? 3.398 -11.164 13.383 1 94.75 207 ILE B N 1
ATOM 3678 C CA . ILE B 1 207 ? 3.852 -9.805 13.656 1 94.75 207 ILE B CA 1
ATOM 3679 C C . ILE B 1 207 ? 4.137 -9.086 12.344 1 94.75 207 ILE B C 1
ATOM 3681 O O . ILE B 1 207 ? 3.793 -7.91 12.188 1 94.75 207 ILE B O 1
ATOM 3685 N N . TYR B 1 208 ? 4.781 -9.82 11.469 1 94.44 208 TYR B N 1
ATOM 3686 C CA . TYR B 1 208 ? 5.109 -9.297 10.148 1 94.44 208 TYR B CA 1
ATOM 3687 C C . TYR B 1 208 ? 3.848 -8.867 9.406 1 94.44 208 TYR B C 1
ATOM 3689 O O . TYR B 1 208 ? 3.789 -7.766 8.852 1 94.44 208 TYR B O 1
ATOM 3697 N N . PHE B 1 209 ? 2.846 -9.656 9.5 1 93.38 209 PHE B N 1
ATOM 3698 C CA . PHE B 1 209 ? 1.582 -9.367 8.836 1 93.38 209 PHE B CA 1
ATOM 3699 C C . PHE B 1 209 ? 0.947 -8.102 9.406 1 93.38 209 PHE B C 1
ATOM 3701 O O . PHE B 1 209 ? 0.507 -7.227 8.664 1 93.38 209 PHE B O 1
ATOM 3708 N N . CYS B 1 210 ? 0.894 -8.055 10.688 1 94.25 210 CYS B N 1
ATOM 3709 C CA . CYS B 1 210 ? 0.271 -6.914 11.352 1 94.25 210 CYS B CA 1
ATOM 3710 C C . CYS B 1 210 ? 1.026 -5.625 11.047 1 94.25 210 CYS B C 1
ATOM 3712 O O . CYS B 1 210 ? 0.414 -4.59 10.781 1 94.25 210 CYS B O 1
ATOM 3714 N N . PHE B 1 211 ? 2.342 -5.648 11.047 1 95.06 211 PHE B N 1
ATOM 3715 C CA . PHE B 1 211 ? 3.148 -4.465 10.789 1 95.06 211 PHE B CA 1
ATOM 3716 C C . PHE B 1 211 ? 2.961 -3.99 9.352 1 95.06 211 PHE B C 1
ATOM 3718 O O . PHE B 1 211 ? 2.727 -2.805 9.109 1 95.06 211 PHE B O 1
ATOM 3725 N N . ILE B 1 212 ? 3.051 -4.91 8.383 1 95.25 212 ILE B N 1
ATOM 3726 C CA . ILE B 1 212 ? 2.939 -4.594 6.965 1 95.25 212 ILE B CA 1
ATOM 3727 C C . ILE B 1 212 ? 1.541 -4.062 6.664 1 95.25 212 ILE B C 1
ATOM 3729 O O . ILE B 1 212 ? 1.375 -3.178 5.82 1 95.25 212 ILE B O 1
ATOM 3733 N N . SER B 1 213 ? 0.564 -4.551 7.379 1 94.12 213 SER B N 1
ATOM 3734 C CA . SER B 1 213 ? -0.813 -4.121 7.16 1 94.12 213 SER B CA 1
ATOM 3735 C C . SER B 1 213 ? -1.062 -2.736 7.746 1 94.12 213 SER B C 1
ATOM 3737 O O . SER B 1 213 ? -1.632 -1.868 7.082 1 94.12 213 SER B O 1
ATOM 3739 N N . LEU B 1 214 ? -0.589 -2.447 8.914 1 94.12 214 LEU B N 1
ATOM 3740 C CA . LEU B 1 214 ? -0.887 -1.194 9.594 1 94.12 214 LEU B CA 1
ATOM 3741 C C . LEU B 1 214 ? -0.008 -0.065 9.07 1 94.12 214 LEU B C 1
ATOM 3743 O O . LEU B 1 214 ? -0.344 1.112 9.219 1 94.12 214 LEU B O 1
ATOM 3747 N N . SER B 1 215 ? 1.141 -0.385 8.508 1 93.56 215 SER B N 1
ATOM 3748 C CA . SER B 1 215 ? 1.973 0.627 7.867 1 93.56 215 SER B CA 1
ATOM 3749 C C . SER B 1 215 ? 1.515 0.894 6.438 1 93.56 215 SER B C 1
ATOM 3751 O O . SER B 1 215 ? 2.146 1.663 5.711 1 93.56 215 SER B O 1
ATOM 3753 N N . THR B 1 216 ? 0.449 0.236 5.941 1 93.44 216 THR B N 1
ATOM 3754 C CA . THR B 1 216 ? -0.232 0.382 4.66 1 93.44 216 THR B CA 1
ATOM 3755 C C . THR B 1 216 ? 0.684 -0.029 3.51 1 93.44 216 THR B C 1
ATOM 3757 O O . THR B 1 216 ? 0.532 0.455 2.385 1 93.44 216 THR B O 1
ATOM 3760 N N . ILE B 1 217 ? 1.735 -0.823 3.746 1 95.12 217 ILE B N 1
ATOM 3761 C CA . ILE B 1 217 ? 2.592 -1.373 2.701 1 95.12 217 ILE B CA 1
ATOM 3762 C C . ILE B 1 217 ? 1.821 -2.422 1.901 1 95.12 217 ILE B C 1
ATOM 3764 O O . ILE B 1 217 ? 1.773 -2.361 0.67 1 95.12 217 ILE B O 1
ATOM 3768 N N . GLY B 1 218 ? 1.13 -3.414 2.594 1 93.31 218 GLY B N 1
ATOM 3769 C CA . GLY B 1 218 ? 0.231 -4.387 1.992 1 93.31 218 GLY B CA 1
ATOM 3770 C C . GLY B 1 218 ? 0.899 -5.238 0.931 1 93.31 218 GLY B C 1
ATOM 3771 O O . GLY B 1 218 ? 0.46 -5.262 -0.221 1 93.31 218 GLY B O 1
ATOM 3772 N N . LEU B 1 219 ? 1.811 -6.113 1.189 1 91.38 219 LEU B N 1
ATOM 3773 C CA . LEU B 1 219 ? 2.559 -6.914 0.226 1 91.38 219 LEU B CA 1
ATOM 3774 C C . LEU B 1 219 ? 1.713 -8.078 -0.289 1 91.38 219 LEU B C 1
ATOM 3776 O O . LEU B 1 219 ? 2 -8.641 -1.349 1 91.38 219 LEU B O 1
ATOM 3780 N N . GLY B 1 220 ? 0.69 -8.531 0.434 1 87.12 220 GLY B N 1
ATOM 3781 C CA . GLY B 1 220 ? -0.281 -9.492 -0.057 1 87.12 220 GLY B CA 1
ATOM 3782 C C . GLY B 1 220 ? 0.162 -10.93 0.127 1 87.12 220 GLY B C 1
ATOM 3783 O O . GLY B 1 220 ? -0.508 -11.859 -0.335 1 87.12 220 GLY B O 1
ATOM 3784 N N . ASP B 1 221 ? 1.358 -11.211 0.674 1 83.75 221 ASP B N 1
ATOM 3785 C CA . ASP B 1 221 ? 1.817 -12.578 0.896 1 83.75 221 ASP B CA 1
ATOM 3786 C C . ASP B 1 221 ? 0.984 -13.266 1.974 1 83.75 221 ASP B C 1
ATOM 3788 O O . ASP B 1 221 ? 0.789 -14.484 1.93 1 83.75 221 ASP B O 1
ATOM 3792 N N . PHE B 1 222 ? 0.543 -12.445 2.891 1 81 222 PHE B N 1
ATOM 3793 C CA . PHE B 1 222 ? -0.375 -12.945 3.906 1 81 222 PHE B CA 1
ATOM 3794 C C . PHE B 1 222 ? -1.696 -12.188 3.861 1 81 222 PHE B C 1
ATOM 3796 O O . PHE B 1 222 ? -1.718 -10.961 3.957 1 81 222 PHE B O 1
ATOM 3803 N N . THR B 1 223 ? -2.77 -12.922 3.406 1 77.69 223 THR B N 1
ATOM 3804 C CA . THR B 1 223 ? -4.09 -12.312 3.324 1 77.69 223 THR B CA 1
ATOM 3805 C C . THR B 1 223 ? -5.102 -13.086 4.164 1 77.69 223 THR B C 1
ATOM 3807 O O . THR B 1 223 ? -4.879 -14.258 4.488 1 77.69 223 THR B O 1
ATOM 3810 N N . PRO B 1 224 ? -6.152 -12.438 4.586 1 73.38 224 PRO B N 1
ATOM 3811 C CA . PRO B 1 224 ? -7.148 -13.094 5.438 1 73.38 224 PRO B CA 1
ATOM 3812 C C . PRO B 1 224 ? -7.719 -14.367 4.809 1 73.38 224 PRO B C 1
ATOM 3814 O O . PRO B 1 224 ? -7.973 -15.344 5.512 1 73.38 224 PRO B O 1
ATOM 3817 N N . ARG B 1 225 ? -7.867 -14.367 3.605 1 71.19 225 ARG B N 1
ATOM 3818 C CA . ARG B 1 225 ? -8.461 -15.531 2.963 1 71.19 225 ARG B CA 1
ATOM 3819 C C . ARG B 1 225 ? -7.512 -16.719 2.994 1 71.19 225 ARG B C 1
ATOM 3821 O O . ARG B 1 225 ? -7.945 -17.875 3.117 1 71.19 225 ARG B O 1
ATOM 3828 N N . ILE B 1 226 ? -6.223 -16.375 2.902 1 64.56 226 ILE B N 1
ATOM 3829 C CA . ILE B 1 226 ? -5.219 -17.422 2.955 1 64.56 226 ILE B CA 1
ATOM 3830 C C . ILE B 1 226 ? -5.039 -17.891 4.398 1 64.56 226 ILE B C 1
ATOM 3832 O O . ILE B 1 226 ? -4.773 -19.078 4.645 1 64.56 226 ILE B O 1
ATOM 3836 N N . MET B 1 227 ? -5.441 -17 5.266 1 66.75 227 MET B N 1
ATOM 3837 C CA . MET B 1 227 ? -5.129 -17.266 6.668 1 66.75 227 MET B CA 1
ATOM 3838 C C . MET B 1 227 ? -6.336 -17.844 7.398 1 66.75 227 MET B C 1
ATOM 3840 O O . MET B 1 227 ? -6.227 -18.266 8.547 1 66.75 227 MET B O 1
ATOM 3844 N N . SER B 1 228 ? -7.461 -17.875 6.668 1 70.88 228 SER B N 1
ATOM 3845 C CA . SER B 1 228 ? -8.672 -18.281 7.379 1 70.88 228 SER B CA 1
ATOM 3846 C C . SER B 1 228 ? -9.266 -19.547 6.77 1 70.88 228 SER B C 1
ATOM 3848 O O . SER B 1 228 ? -9.078 -19.828 5.582 1 70.88 228 SER B O 1
ATOM 3850 N N . PRO B 1 229 ? -9.836 -20.266 7.742 1 71.12 229 PRO B N 1
ATOM 3851 C CA . PRO B 1 229 ? -10.594 -21.406 7.207 1 71.12 229 PRO B CA 1
ATOM 3852 C C . PRO B 1 229 ? -11.75 -20.969 6.305 1 71.12 229 PRO B C 1
ATOM 3854 O O . PRO B 1 229 ? -12.32 -19.891 6.504 1 71.12 229 PRO B O 1
ATOM 3857 N N . PRO B 1 230 ? -12.055 -21.719 5.312 1 71.56 230 PRO B N 1
ATOM 3858 C CA . PRO B 1 230 ? -13.07 -21.375 4.32 1 71.56 230 PRO B CA 1
ATOM 3859 C C . PRO B 1 230 ? -14.422 -21.062 4.949 1 71.56 230 PRO B C 1
ATOM 3861 O O . PRO B 1 230 ? -15.148 -20.188 4.461 1 71.56 230 PRO B O 1
ATOM 3864 N N . SER B 1 231 ? -14.719 -21.609 6.07 1 75.38 231 SER B N 1
ATOM 3865 C CA . SER B 1 231 ? -16.031 -21.422 6.684 1 75.38 231 SER B CA 1
ATOM 3866 C C . SER B 1 231 ? -16.109 -20.078 7.41 1 75.38 231 SER B C 1
ATOM 3868 O O . SER B 1 231 ? -17.203 -19.562 7.645 1 75.38 231 SER B O 1
ATOM 3870 N N . LEU B 1 232 ? -14.992 -19.5 7.668 1 79.88 232 LEU B N 1
ATOM 3871 C CA . LEU B 1 232 ? -15 -18.281 8.469 1 79.88 232 LEU B CA 1
ATOM 3872 C C . LEU B 1 232 ? -14.367 -17.109 7.707 1 79.88 232 LEU B C 1
ATOM 3874 O O . LEU B 1 232 ? -13.922 -16.141 8.312 1 79.88 232 LEU B O 1
ATOM 3878 N N . HIS B 1 233 ? -14.375 -17.234 6.422 1 81.06 233 HIS B N 1
ATOM 3879 C CA . HIS B 1 233 ? -13.727 -16.219 5.59 1 81.06 233 HIS B CA 1
ATOM 3880 C C . HIS B 1 233 ? -14.367 -14.852 5.781 1 81.06 233 HIS B C 1
ATOM 3882 O O . HIS B 1 233 ? -13.672 -13.852 5.949 1 81.06 233 HIS B O 1
ATOM 3888 N N . GLY B 1 234 ? -15.695 -14.906 5.793 1 80.19 234 GLY B N 1
ATOM 3889 C CA . GLY B 1 234 ? -16.406 -13.648 5.914 1 80.19 234 GLY B CA 1
ATOM 3890 C C . GLY B 1 234 ? -16.156 -12.93 7.227 1 80.19 234 GLY B C 1
ATOM 3891 O O . GLY B 1 234 ? -15.898 -11.727 7.246 1 80.19 234 GLY B O 1
ATOM 3892 N N . PHE B 1 235 ? -16.109 -13.711 8.281 1 84.12 235 PHE B N 1
ATOM 3893 C CA . PHE B 1 235 ? -15.891 -13.148 9.609 1 84.12 235 PHE B CA 1
ATOM 3894 C C . PHE B 1 235 ? -14.477 -12.609 9.734 1 84.12 235 PHE B C 1
ATOM 3896 O O . PHE B 1 235 ? -14.266 -11.523 10.281 1 84.12 235 PHE B O 1
ATOM 3903 N N . TYR B 1 236 ? -13.539 -13.336 9.242 1 84 236 TYR B N 1
ATOM 3904 C CA . TYR B 1 236 ? -12.141 -12.914 9.297 1 84 236 TYR B CA 1
ATOM 3905 C C . TYR B 1 236 ? -11.93 -11.641 8.492 1 84 236 TYR B C 1
ATOM 3907 O O . TYR B 1 236 ? -11.289 -10.695 8.969 1 84 236 TYR B O 1
ATOM 3915 N N . GLU B 1 237 ? -12.547 -11.594 7.34 1 87.88 237 GLU B N 1
ATOM 3916 C CA . GLU B 1 237 ? -12.383 -10.43 6.477 1 87.88 237 GLU B CA 1
ATOM 3917 C C . GLU B 1 237 ? -13.031 -9.188 7.086 1 87.88 237 GLU B C 1
ATOM 3919 O O . GLU B 1 237 ? -12.469 -8.094 7.02 1 87.88 237 GLU B O 1
ATOM 3924 N N . LEU B 1 238 ? -14.141 -9.367 7.676 1 89.62 238 LEU B N 1
ATOM 3925 C CA . LEU B 1 238 ? -14.812 -8.242 8.32 1 89.62 238 LEU B CA 1
ATOM 3926 C C . LEU B 1 238 ? -14.023 -7.754 9.531 1 89.62 238 LEU B C 1
ATOM 3928 O O . LEU B 1 238 ? -13.859 -6.551 9.727 1 89.62 238 LEU B O 1
ATOM 3932 N N . SER B 1 239 ? -13.562 -8.719 10.273 1 89.56 239 SER B N 1
ATOM 3933 C CA . SER B 1 239 ? -12.797 -8.383 11.469 1 89.56 239 SER B CA 1
ATOM 3934 C C . SER B 1 239 ? -11.5 -7.656 11.117 1 89.56 239 SER B C 1
ATOM 3936 O O . SER B 1 239 ? -11.141 -6.668 11.758 1 89.56 239 SER B O 1
ATOM 3938 N N . ILE B 1 240 ? -10.828 -8.094 10.125 1 88.88 240 ILE B N 1
ATOM 3939 C CA . ILE B 1 240 ? -9.57 -7.488 9.719 1 88.88 240 ILE B CA 1
ATOM 3940 C C . ILE B 1 240 ? -9.828 -6.109 9.117 1 88.88 240 ILE B C 1
ATOM 3942 O O . ILE B 1 240 ? -9.031 -5.184 9.305 1 88.88 240 ILE B O 1
ATOM 3946 N N . THR B 1 241 ? -10.945 -5.984 8.391 1 91.25 241 THR B N 1
ATOM 3947 C CA . THR B 1 241 ? -11.312 -4.68 7.855 1 91.25 241 THR B CA 1
ATOM 3948 C C . THR B 1 241 ? -11.477 -3.664 8.984 1 91.25 241 THR B C 1
ATOM 3950 O O . THR B 1 241 ? -10.922 -2.566 8.922 1 91.25 241 THR B O 1
ATOM 3953 N N . CYS B 1 242 ? -12.141 -4.07 10.008 1 92 242 CYS B N 1
ATOM 3954 C CA . CYS B 1 242 ? -12.32 -3.207 11.172 1 92 242 CYS B CA 1
ATOM 3955 C C . CYS B 1 242 ? -10.984 -2.926 11.852 1 92 242 CYS B C 1
ATOM 3957 O O . CYS B 1 242 ? -10.703 -1.786 12.227 1 92 242 CYS B O 1
ATOM 3959 N N . TYR B 1 243 ? -10.211 -3.959 11.945 1 93 243 TYR B N 1
ATOM 3960 C CA . TYR B 1 243 ? -8.883 -3.848 12.531 1 93 243 TYR B CA 1
ATOM 3961 C C . TYR B 1 243 ? -8.016 -2.869 11.742 1 93 243 TYR B C 1
ATOM 3963 O O . TYR B 1 243 ? -7.293 -2.059 12.328 1 93 243 TYR B O 1
ATOM 3971 N N . LEU B 1 244 ? -8.148 -2.85 10.453 1 90.25 244 LEU B N 1
ATOM 3972 C CA . LEU B 1 244 ? -7.352 -1.973 9.602 1 90.25 244 LEU B CA 1
ATOM 3973 C C . LEU B 1 244 ? -7.723 -0.511 9.828 1 90.25 244 LEU B C 1
ATOM 3975 O O . LEU B 1 244 ? -6.844 0.345 9.953 1 90.25 244 LEU B O 1
ATOM 3979 N N . PHE B 1 245 ? -8.977 -0.241 9.922 1 92.88 245 PHE B N 1
ATOM 3980 C CA . PHE B 1 245 ? -9.422 1.138 10.078 1 92.88 245 PHE B CA 1
ATOM 3981 C C . PHE B 1 245 ? -9.062 1.666 11.461 1 92.88 245 PHE B C 1
ATOM 3983 O O . PHE B 1 245 ? -8.523 2.768 11.594 1 92.88 245 PHE B O 1
ATOM 3990 N N . THR B 1 246 ? -9.273 0.879 12.461 1 92.69 246 THR B N 1
ATOM 3991 C CA . THR B 1 246 ? -9 1.319 13.82 1 92.69 246 THR B CA 1
ATOM 3992 C C . THR B 1 246 ? -7.492 1.398 14.07 1 92.69 246 THR B C 1
ATOM 3994 O O . THR B 1 246 ? -7.016 2.32 14.727 1 92.69 246 THR B O 1
ATOM 3997 N N . GLY B 1 247 ? -6.832 0.4 13.57 1 93.06 247 GLY B N 1
ATOM 3998 C CA . GLY B 1 247 ? -5.387 0.406 13.703 1 93.06 247 GLY B CA 1
ATOM 3999 C C . GLY B 1 247 ? -4.723 1.57 12.992 1 93.06 247 GLY B C 1
ATOM 4000 O O . GLY B 1 247 ? -3.805 2.193 13.531 1 93.06 247 GLY B O 1
ATOM 4001 N N . LEU B 1 248 ? -5.191 1.832 11.789 1 91.5 248 LEU B N 1
ATOM 4002 C CA . LEU B 1 248 ? -4.664 2.967 11.039 1 91.5 248 LEU B CA 1
ATOM 4003 C C . LEU B 1 248 ? -4.898 4.273 11.789 1 91.5 248 LEU B C 1
ATOM 4005 O O . LEU B 1 248 ? -4.004 5.117 11.867 1 91.5 248 LEU B O 1
ATOM 4009 N N . LEU B 1 249 ? -6.062 4.395 12.297 1 90.88 249 LEU B N 1
ATOM 4010 C CA . LEU B 1 249 ? -6.379 5.59 13.07 1 90.88 249 LEU B CA 1
ATOM 4011 C C . LEU B 1 249 ? -5.453 5.715 14.281 1 90.88 249 LEU B C 1
ATOM 4013 O O . LEU B 1 249 ? -4.898 6.785 14.539 1 90.88 249 LEU B O 1
ATOM 4017 N N . ALA B 1 250 ? -5.281 4.629 14.945 1 91.44 250 ALA B N 1
ATOM 4018 C CA . ALA B 1 250 ? -4.426 4.637 16.125 1 91.44 250 ALA B CA 1
ATOM 4019 C C . ALA B 1 250 ? -2.982 4.973 15.758 1 91.44 250 ALA B C 1
ATOM 4021 O O . ALA B 1 250 ? -2.311 5.723 16.469 1 91.44 250 ALA B O 1
ATOM 4022 N N . MET B 1 251 ? -2.572 4.398 14.688 1 91.25 251 MET B N 1
ATOM 4023 C CA . MET B 1 251 ? -1.21 4.66 14.234 1 91.25 251 MET B CA 1
ATOM 4024 C C . MET B 1 251 ? -1.031 6.129 13.859 1 91.25 251 MET B C 1
ATOM 4026 O O . MET B 1 251 ? -0.011 6.738 14.188 1 91.25 251 MET B O 1
ATOM 4030 N N . LEU B 1 252 ? -1.956 6.699 13.227 1 88.25 252 LEU B N 1
ATOM 4031 C CA . LEU B 1 252 ? -1.865 8.094 12.789 1 88.25 252 LEU B CA 1
ATOM 4032 C C . LEU B 1 252 ? -1.933 9.039 13.984 1 88.25 252 LEU B C 1
ATOM 4034 O O . LEU B 1 252 ? -1.239 10.055 14.016 1 88.25 252 LEU B O 1
ATOM 4038 N N . VAL B 1 253 ? -2.754 8.68 14.93 1 87.88 253 VAL B N 1
ATOM 4039 C CA . VAL B 1 253 ? -2.822 9.477 16.156 1 87.88 253 VAL B CA 1
ATOM 4040 C C . VAL B 1 253 ? -1.466 9.461 16.859 1 87.88 253 VAL B C 1
ATOM 4042 O O . VAL B 1 253 ? -0.981 10.508 17.297 1 87.88 253 VAL B O 1
ATOM 4045 N N . THR B 1 254 ? -0.93 8.352 16.922 1 88.81 254 THR B N 1
ATOM 4046 C CA . THR B 1 254 ? 0.366 8.195 17.578 1 88.81 254 THR B CA 1
ATOM 4047 C C . THR B 1 254 ? 1.444 8.977 16.828 1 88.81 254 THR B C 1
ATOM 4049 O O . THR B 1 254 ? 2.242 9.688 17.438 1 88.81 254 THR B O 1
ATOM 4052 N N . LEU B 1 255 ? 1.433 8.883 15.555 1 86.56 255 LEU B N 1
ATOM 4053 C CA . LEU B 1 255 ? 2.432 9.578 14.75 1 86.56 255 LEU B CA 1
ATOM 4054 C C . LEU B 1 255 ? 2.271 11.086 14.859 1 86.56 255 LEU B C 1
ATOM 4056 O O . LEU B 1 255 ? 3.26 11.812 14.961 1 86.56 255 LEU B O 1
ATOM 4060 N N . GLU B 1 256 ? 1.09 11.516 14.828 1 83.81 256 GLU B N 1
ATOM 4061 C CA . GLU B 1 256 ? 0.832 12.945 14.977 1 83.81 256 GLU B CA 1
ATOM 4062 C C . GLU B 1 256 ? 1.269 13.445 16.359 1 83.81 256 GLU B C 1
ATOM 4064 O O . GLU B 1 256 ? 1.768 14.57 16.484 1 83.81 256 GLU B O 1
ATOM 4069 N N . THR B 1 257 ? 1.016 12.648 17.328 1 84.5 257 THR B N 1
ATOM 4070 C CA . THR B 1 257 ? 1.431 13.008 18.688 1 84.5 257 THR B CA 1
ATOM 4071 C C . THR B 1 257 ? 2.951 13.102 18.766 1 84.5 257 THR B C 1
ATOM 4073 O O . THR B 1 257 ? 3.482 14.031 19.391 1 84.5 257 THR B O 1
ATOM 4076 N N . ILE B 1 258 ? 3.615 12.211 18.141 1 84.19 258 ILE B N 1
ATOM 4077 C CA . ILE B 1 258 ? 5.074 12.203 18.141 1 84.19 258 ILE B CA 1
ATOM 4078 C C . ILE B 1 258 ? 5.594 13.398 17.344 1 84.19 258 ILE B C 1
ATOM 4080 O O . ILE B 1 258 ? 6.586 14.023 17.734 1 84.19 258 ILE B O 1
ATOM 4084 N N . TYR B 1 259 ? 4.891 13.734 16.344 1 79.5 259 TYR B N 1
ATOM 4085 C CA . TYR B 1 259 ? 5.301 14.844 15.484 1 79.5 259 TYR B CA 1
ATOM 4086 C C . TYR B 1 259 ? 5.133 16.172 16.203 1 79.5 259 TYR B C 1
ATOM 4088 O O . TYR B 1 259 ? 5.793 17.156 15.859 1 79.5 259 TYR B O 1
ATOM 4096 N N . GLN B 1 260 ? 4.309 16.219 17.219 1 79.12 260 GLN B N 1
ATOM 4097 C CA . GLN B 1 260 ? 4.074 17.453 17.969 1 79.12 260 GLN B CA 1
ATOM 4098 C C . GLN B 1 260 ? 5.176 17.688 19 1 79.12 260 GLN B C 1
ATOM 4100 O O . GLN B 1 260 ? 5.266 18.766 19.578 1 79.12 260 GLN B O 1
ATOM 4105 N N . LEU B 1 261 ? 6.012 16.703 19.141 1 82.88 261 LEU B N 1
ATOM 4106 C CA . LEU B 1 261 ? 7.125 16.859 20.062 1 82.88 261 LEU B CA 1
ATOM 4107 C C . LEU B 1 261 ? 8.102 17.922 19.578 1 82.88 261 LEU B C 1
ATOM 4109 O O . LEU B 1 261 ? 8.383 18.016 18.375 1 82.88 261 LEU B O 1
ATOM 4113 N N . GLN B 1 262 ? 8.547 18.719 20.453 1 77.69 262 GLN B N 1
ATOM 4114 C CA . GLN B 1 262 ? 9.43 19.828 20.125 1 77.69 262 GLN B CA 1
ATOM 4115 C C . GLN B 1 262 ? 10.719 19.328 19.469 1 77.69 262 GLN B C 1
ATOM 4117 O O . GLN B 1 262 ? 11.258 19.969 18.562 1 77.69 262 GLN B O 1
ATOM 4122 N N . GLU B 1 263 ? 11.172 18.219 19.922 1 77.75 263 GLU B N 1
ATOM 4123 C CA . GLU B 1 263 ? 12.406 17.656 19.375 1 77.75 263 GLU B CA 1
ATOM 4124 C C . GLU B 1 263 ? 12.258 17.312 17.891 1 77.75 263 GLU B C 1
ATOM 4126 O O . GLU B 1 263 ? 13.164 17.562 17.109 1 77.75 263 GLU B O 1
ATOM 4131 N N . ILE B 1 264 ? 11.133 16.828 17.578 1 77.69 264 ILE B N 1
ATOM 4132 C CA . ILE B 1 264 ? 10.891 16.438 16.188 1 77.69 264 ILE B CA 1
ATOM 4133 C C . ILE B 1 264 ? 10.641 17.672 15.336 1 77.69 264 ILE B C 1
ATOM 4135 O O . ILE B 1 264 ? 11.141 17.781 14.219 1 77.69 264 ILE B O 1
ATOM 4139 N N . ARG B 1 265 ? 9.953 18.578 15.906 1 76.88 265 ARG B N 1
ATOM 4140 C CA . ARG B 1 265 ? 9.711 19.828 15.195 1 76.88 265 ARG B CA 1
ATOM 4141 C C . ARG B 1 265 ? 11.016 20.578 14.945 1 76.88 265 ARG B C 1
ATOM 4143 O O . ARG B 1 265 ? 11.195 21.203 13.898 1 76.88 265 ARG B O 1
ATOM 4150 N N . ALA B 1 266 ? 11.891 20.469 15.953 1 76.12 266 ALA B N 1
ATOM 4151 C CA . ALA B 1 266 ? 13.195 21.109 15.805 1 76.12 266 ALA B CA 1
ATOM 4152 C C . ALA B 1 266 ? 14 20.469 14.68 1 76.12 266 ALA B C 1
ATOM 4154 O O . ALA B 1 266 ? 14.688 21.156 13.922 1 76.12 266 ALA B O 1
ATOM 4155 N N . LEU B 1 267 ? 13.844 19.219 14.57 1 74.69 267 LEU B N 1
ATOM 4156 C CA . LEU B 1 267 ? 14.539 18.5 13.516 1 74.69 267 LEU B CA 1
ATOM 4157 C C . LEU B 1 267 ? 13.977 18.859 12.148 1 74.69 267 LEU B C 1
ATOM 4159 O O . LEU B 1 267 ? 14.734 19.078 11.195 1 74.69 267 LEU B O 1
ATOM 4163 N N . VAL B 1 268 ? 12.703 19.016 12.109 1 71.38 268 VAL B N 1
ATOM 4164 C CA . VAL B 1 268 ? 12.047 19.391 10.867 1 71.38 268 VAL B CA 1
ATOM 4165 C C . VAL B 1 268 ? 12.422 20.828 10.492 1 71.38 268 VAL B C 1
ATOM 4167 O O . VAL B 1 268 ? 12.695 21.109 9.32 1 71.38 268 VAL B O 1
ATOM 4170 N N . ARG B 1 269 ? 12.516 21.625 11.484 1 71.75 269 ARG B N 1
ATOM 4171 C CA . ARG B 1 269 ? 12.852 23.031 11.258 1 71.75 269 ARG B CA 1
ATOM 4172 C C . ARG B 1 269 ? 14.312 23.172 10.844 1 71.75 269 ARG B C 1
ATOM 4174 O O . ARG B 1 269 ? 14.664 24.094 10.102 1 71.75 269 ARG B O 1
ATOM 4181 N N . PHE B 1 270 ? 15.055 22.25 11.43 1 72.44 270 PHE B N 1
ATOM 4182 C CA . PHE B 1 270 ? 16.469 22.281 11.062 1 72.44 270 PHE B CA 1
ATOM 4183 C C . PHE B 1 270 ? 16.641 22.016 9.57 1 72.44 270 PHE B C 1
ATOM 4185 O O . PHE B 1 270 ? 17.453 22.688 8.914 1 72.44 270 PHE B O 1
ATOM 4192 N N . PHE B 1 271 ? 15.891 21.188 9.039 1 68.56 271 PHE B N 1
ATOM 4193 C CA . PHE B 1 271 ? 16.062 20.859 7.629 1 68.56 271 PHE B CA 1
ATOM 4194 C C . PHE B 1 271 ? 15.172 21.75 6.766 1 68.56 271 PHE B C 1
ATOM 4196 O O . PHE B 1 271 ? 15.438 21.922 5.57 1 68.56 271 PHE B O 1
ATOM 4203 N N . ALA B 1 272 ? 14.141 22.203 7.336 1 59.62 272 ALA B N 1
ATOM 4204 C CA . ALA B 1 272 ? 13.258 23.094 6.598 1 59.62 272 ALA B CA 1
ATOM 4205 C C . ALA B 1 272 ? 12.906 24.328 7.422 1 59.62 272 ALA B C 1
ATOM 4207 O O . ALA B 1 272 ? 11.836 24.391 8.031 1 59.62 272 ALA B O 1
ATOM 4208 N N . PRO B 1 273 ? 13.898 25.297 7.523 1 53.88 273 PRO B N 1
ATOM 4209 C CA . PRO B 1 273 ? 13.625 26.469 8.344 1 53.88 273 PRO B CA 1
ATOM 4210 C C . PRO B 1 273 ? 12.469 27.312 7.801 1 53.88 273 PRO B C 1
ATOM 4212 O O . PRO B 1 273 ? 12.219 27.312 6.594 1 53.88 273 PRO B O 1
#

pLDDT: mean 83.13, std 10.16, range [41.59, 95.88]

Organism: Naja naja (NCBI:txid35670)

Solvent-accessible surface area (backbone atoms only — not comparable to full-atom values): 28056 Å² total; per-residue (Å²): 130,64,72,63,60,54,52,50,47,51,49,46,46,51,50,50,50,50,51,52,48,48,53,47,52,50,49,7,52,49,47,18,62,66,40,39,60,54,49,52,52,53,37,49,50,51,42,47,53,54,48,52,53,41,65,76,23,49,91,64,51,59,66,65,60,54,52,51,51,53,51,53,41,58,73,44,47,53,50,34,63,56,42,67,41,75,89,75,56,73,69,74,47,35,56,51,49,19,34,37,48,49,53,31,42,34,66,17,16,14,38,36,52,75,67,70,78,40,71,66,44,44,51,46,49,51,56,50,39,65,52,36,32,58,48,44,53,51,50,49,51,33,50,42,64,64,42,40,50,63,68,49,50,45,53,35,50,48,49,24,68,71,68,66,46,60,61,67,60,42,45,51,52,49,38,51,50,48,43,51,48,44,44,39,66,56,29,49,50,53,15,52,52,48,30,71,73,25,83,91,48,51,58,65,56,24,40,46,47,36,50,36,49,57,62,19,15,14,40,36,85,75,42,56,66,78,64,34,59,82,90,43,33,58,59,48,31,51,51,48,46,51,46,49,57,53,38,36,50,47,51,50,50,40,51,52,52,49,53,68,33,64,71,48,44,50,52,46,35,68,62,37,115,130,65,69,64,58,54,53,50,48,51,49,43,46,49,50,51,51,50,52,53,49,48,52,48,52,50,50,8,52,49,47,18,62,65,40,40,62,53,49,51,53,52,36,50,51,53,42,48,53,53,48,51,53,41,65,75,24,49,91,64,51,60,66,66,60,54,51,51,52,53,51,52,40,57,73,45,46,53,50,36,62,56,42,67,40,74,89,74,56,71,68,75,47,34,55,50,48,20,34,37,49,48,54,32,43,34,66,16,15,14,36,34,51,74,68,70,79,38,70,66,43,43,52,46,50,52,55,51,39,66,52,36,30,60,48,43,53,51,51,50,51,33,50,43,65,63,42,41,51,65,68,48,48,44,53,38,51,48,48,24,68,71,68,66,46,59,61,66,60,43,44,50,51,48,38,50,49,47,43,50,47,45,45,40,65,55,29,49,48,51,16,52,52,49,30,71,74,26,83,91,48,50,60,65,57,25,40,44,46,36,50,37,48,57,64,18,15,14,41,36,87,75,41,58,66,80,63,34,57,83,91,44,34,57,60,48,31,51,51,48,46,51,48,49,55,53,38,37,51,48,51,50,50,39,50,52,52,46,53,68,34,64,71,48,43,49,52,47,34,68,61,36,113

Foldseek 3Di:
DDPVVVVVLVVLLVVVVVVVVVVVVVVVVCCCVVCVVVVVVVVVVVVVVLVVVCVVVVVPDDPVVVVVVVVVLVVCALCSVVVPPPPPFDDCPDPLNVVLQLLLVLCLLHQPSDDDDDPVRVVCSCVSNVPSNVVLVVVLVVVLVVCCCVQQVVVLVVCCVPVVDDSQVSLVVSLVVLVVVLCCVQQVVQLVVLPVQAPPDDSVVSSVVSVSLLVSVNNNPDDLVVSDDSVCSSVSSVVVSVSNSVSNSSVVSSVVSVCPRPVNVVVVVSNVD/DDPVVVVLLVVLLVVVVVVVVVVVVVVVVCCCVVCVVVVVVVVVVVVVVLVVVCVVVVVPDDNVVV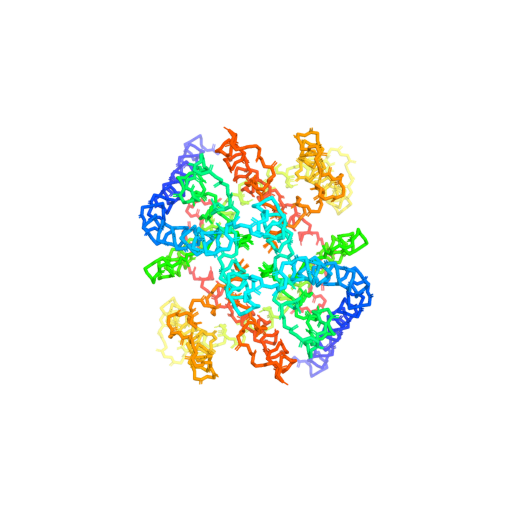VVVVVVLVVCALCSVVVPPPPPFDDCPDPLNVVLQLLLVLCLLHQPSDDDDDPVSVVCSCVSNVPSNVVLVVVLVVVLVVCCCVQQVVVLVVCCVPVVDDSQVSLVVSLVVLVVVLCCVQQVVQLVVLPVQAPPDDSVVSSVVSVSLLVSVNNNPDDLVVSDDSVCSSVSSVVVSVSNSVSNSSVVSSVVSVCPRPVNVVVVVSNVD